Protein AF-0000000074209045 (afdb_homodimer)

Organism: NCBI:txid88382

pLDDT: mean 80.98, std 14.99, range [33.75, 97.94]

InterPro domains:
  IPR000515 ABC transporter type 1, transmembrane domain MetI-like [PF00528] (103-303)
  IPR000515 ABC transporter type 1, transmembrane domain MetI-like [PS50928] (88-305)
  IPR000515 ABC transporter type 1, transmembrane domain MetI-like [cd06261] (106-299)
  IPR035906 MetI-like superfamily [G3DSA:1.10.3720.10] (67-313)
  IPR035906 MetI-like superfamily [SSF161098] (22-311)
  IPR050809 Bacterial G3P & Sugar ABC Transporter Permeases [PTHR43227] (20-313)

Foldseek 3Di:
DPPPPPPPPDPDPPPPPPPPPPPCVVVVVVVVVVVCCCCVVVVVLVVLVQLLQWQFFVVVVVPDDTDGNGCVLVVVLVPCCLANVLQAVLLQVLLVVLLVVLLVLLLVLLVVLVPDDDVVVVVSLVLLVVLQPDDLLNLLVVLLQLQAQADHVVQVVCCVVVVDRSHRPRLQADQVSVSVSLSCSSSSNRSSVNNVLLNVQQVPDDPVVVVVCVVVVQDPVRCVVPPSCVSCVVVSLLSSLVSSLVSSLDDSNQPVSVVSPHDCSSHRHLNVSLCCCPVVVGRPNSSSSSVVVVVVVNCVSCVVVVVVVVCVVVD/DPPPPPPPPDPDPPPPPPPPPPPCVVVVVVVVVVVCCCCVVVVVLVVLVQLLQWQFFVVVVVPDDTDGNGCVLVVVLVPPCLANVLQAVLLQVLLVVLLVVLLVLLLVLLVVLVPDDDVVVVVSLVLLVVLQPDDLLNLLVVLLQLQAQADHVVQVVCCVVVVDRSHRPRLQADQVSVSVSVSCSSSSNRSSVNNVLLNVQQVPDDPVVVVVCVVVVQDPVRCVVPPSCVSCVVVSLLSSLVSSLVSSLDDSNQPVSVVSPHDCSSHRHLNVSLCCCPVVRGRSNSSSSSVVVVVVVNCVSCVVVVVVVVCVVVD

Structure (mmCIF, N/CA/C/O backbone):
data_AF-0000000074209045-model_v1
#
loop_
_entity.id
_entity.type
_entity.pdbx_description
1 polymer "N,N'-diacetylchitobiose transport system permease protein"
#
loop_
_atom_site.group_PDB
_atom_site.id
_atom_site.type_symbol
_atom_site.label_atom_id
_atom_site.label_alt_id
_atom_site.label_comp_id
_atom_site.label_asym_id
_atom_site.label_entity_id
_atom_site.label_seq_id
_atom_site.pdbx_PDB_ins_code
_atom_site.Cartn_x
_atom_site.Cartn_y
_atom_site.Cartn_z
_atom_site.occupancy
_atom_site.B_iso_or_equiv
_atom_site.auth_seq_id
_atom_site.auth_comp_id
_atom_site.auth_asym_id
_atom_site.auth_atom_id
_atom_site.pdbx_PDB_model_num
ATOM 1 N N . MET A 1 1 ? 66.062 53.031 39.406 1 34.38 1 MET A N 1
ATOM 2 C CA . MET A 1 1 ? 65.938 52.719 37.969 1 34.38 1 MET A CA 1
ATOM 3 C C . MET A 1 1 ? 65.312 51.312 37.781 1 34.38 1 MET A C 1
ATOM 5 O O . MET A 1 1 ? 66 50.312 37.719 1 34.38 1 MET A O 1
ATOM 9 N N . SER A 1 2 ? 64.188 51 38.5 1 42.81 2 SER A N 1
ATOM 10 C CA . SER A 1 2 ? 63.406 49.781 38.531 1 42.81 2 SER A CA 1
ATOM 11 C C . SER A 1 2 ? 62.844 49.438 37.156 1 42.81 2 SER A C 1
ATOM 13 O O . SER A 1 2 ? 62.062 50.219 36.594 1 42.81 2 SER A O 1
ATOM 15 N N . SER A 1 3 ? 63.688 48.75 36.281 1 42.28 3 SER A N 1
ATOM 16 C CA . SER A 1 3 ? 63.312 48.219 34.969 1 42.28 3 SER A CA 1
ATOM 17 C C . SER A 1 3 ? 62.062 47.344 35.094 1 42.28 3 SER A C 1
ATOM 19 O O . SER A 1 3 ? 62.031 46.406 35.875 1 42.28 3 SER A O 1
ATOM 21 N N . THR A 1 4 ? 60.969 47.938 34.938 1 43.88 4 THR A N 1
ATOM 22 C CA . THR A 1 4 ? 59.688 47.281 34.75 1 43.88 4 THR A CA 1
ATOM 23 C C . THR A 1 4 ? 59.781 46.219 33.656 1 43.88 4 THR A C 1
ATOM 25 O O . THR A 1 4 ? 60.094 46.5 32.5 1 43.88 4 THR A O 1
ATOM 28 N N . LEU A 1 5 ? 60.312 45.031 34 1 43.03 5 LEU A N 1
ATOM 29 C CA . LEU A 1 5 ? 60.312 43.875 33.094 1 43.03 5 LEU A CA 1
ATOM 30 C C . LEU A 1 5 ? 58.938 43.75 32.406 1 43.03 5 LEU A C 1
ATOM 32 O O . LEU A 1 5 ? 57.906 43.656 33.094 1 43.03 5 LEU A O 1
ATOM 36 N N . LEU A 1 6 ? 58.75 44.469 31.297 1 43.41 6 LEU A N 1
ATOM 37 C CA . LEU A 1 6 ? 57.625 44.312 30.375 1 43.41 6 LEU A CA 1
ATOM 38 C C . LEU A 1 6 ? 57.406 42.812 30.094 1 43.41 6 LEU A C 1
ATOM 40 O O . LEU A 1 6 ? 58.312 42.094 29.688 1 43.41 6 LEU A O 1
ATOM 44 N N . ASP A 1 7 ? 56.594 42.094 30.922 1 45.34 7 ASP A N 1
ATOM 45 C CA . ASP A 1 7 ? 56.156 40.719 30.641 1 45.34 7 ASP A CA 1
ATOM 46 C C . ASP A 1 7 ? 55.812 40.562 29.156 1 45.34 7 ASP A C 1
ATOM 48 O O . ASP A 1 7 ? 55.156 41.375 28.562 1 45.34 7 ASP A O 1
ATOM 52 N N . ALA A 1 8 ? 56.656 39.875 28.422 1 54.19 8 ALA A N 1
ATOM 53 C CA . ALA A 1 8 ? 56.469 39.5 27.016 1 54.19 8 ALA A CA 1
ATOM 54 C C . ALA A 1 8 ? 55.062 38.969 26.781 1 54.19 8 ALA A C 1
ATOM 56 O O . ALA A 1 8 ? 54.531 38.25 27.609 1 54.19 8 ALA A O 1
ATOM 57 N N . PRO A 1 9 ? 54.344 39.688 25.797 1 50.5 9 PRO A N 1
ATOM 58 C CA . PRO A 1 9 ? 53 39.188 25.516 1 50.5 9 PRO A CA 1
ATOM 59 C C . PRO A 1 9 ? 52.969 37.688 25.25 1 50.5 9 PRO A C 1
ATOM 61 O O . PRO A 1 9 ? 53.969 37.094 24.766 1 50.5 9 PRO A O 1
ATOM 64 N N . ALA A 1 10 ? 52.219 36.906 26.047 1 55.94 10 ALA A N 1
ATOM 65 C CA . ALA A 1 10 ? 51.969 35.469 25.891 1 55.94 10 ALA A CA 1
ATOM 66 C C . ALA A 1 10 ? 51.812 35.094 24.406 1 55.94 10 ALA A C 1
ATOM 68 O O . ALA A 1 10 ? 51.312 35.906 23.609 1 55.94 10 ALA A O 1
ATOM 69 N N . PRO A 1 11 ? 52.719 34.156 23.844 1 53.44 11 PRO A N 1
ATOM 70 C CA . PRO A 1 11 ? 52.562 33.781 22.453 1 53.44 11 PRO A CA 1
ATOM 71 C C . PRO A 1 11 ? 51.125 33.5 22.047 1 53.44 11 PRO A C 1
ATOM 73 O O . PRO A 1 11 ? 50.312 33.125 22.906 1 53.44 11 PRO A O 1
ATOM 76 N N . PRO A 1 12 ? 50.656 34.156 20.969 1 48.97 12 PRO A N 1
ATOM 77 C CA . PRO A 1 12 ? 49.281 33.938 20.547 1 48.97 12 PRO A CA 1
ATOM 78 C C . PRO A 1 12 ? 48.875 32.469 20.562 1 48.97 12 PRO A C 1
ATOM 80 O O . PRO A 1 12 ? 49.719 31.594 20.359 1 48.97 12 PRO A O 1
ATOM 83 N N . ARG A 1 13 ? 48.031 32 21.469 1 46.47 13 ARG A N 1
ATOM 84 C CA . ARG A 1 13 ? 47.469 30.656 21.469 1 46.47 13 ARG A CA 1
ATOM 85 C C . ARG A 1 13 ? 47.281 30.156 20.047 1 46.47 13 ARG A C 1
ATOM 87 O O . ARG A 1 13 ? 46.625 30.812 19.219 1 46.47 13 ARG A O 1
ATOM 94 N N . GLN A 1 14 ? 48.25 29.438 19.531 1 46.56 14 GLN A N 1
ATOM 95 C CA . GLN A 1 14 ? 48.094 28.75 18.266 1 46.56 14 GLN A CA 1
ATOM 96 C C . GLN A 1 14 ? 46.656 28.219 18.109 1 46.56 14 GLN A C 1
ATOM 98 O O . GLN A 1 14 ? 46.219 27.422 18.938 1 46.56 14 GLN A O 1
ATOM 103 N N . GLU A 1 15 ? 45.781 29 17.703 1 42.78 15 GLU A N 1
ATOM 104 C CA . GLU A 1 15 ? 44.469 28.484 17.328 1 42.78 15 GLU A CA 1
ATOM 105 C C . GLU A 1 15 ? 44.594 27.109 16.656 1 42.78 15 GLU A C 1
ATOM 107 O O . GLU A 1 15 ? 45.188 26.984 15.586 1 42.78 15 GLU A O 1
ATOM 112 N N . ILE A 1 16 ? 45.031 26.109 17.406 1 44.34 16 ILE A N 1
ATOM 113 C CA . ILE A 1 16 ? 44.906 24.781 16.812 1 44.34 16 ILE A CA 1
ATOM 114 C C . ILE A 1 16 ? 43.719 24.766 15.859 1 44.34 16 ILE A C 1
ATOM 116 O O . ILE A 1 16 ? 42.562 24.875 16.297 1 44.34 16 ILE A O 1
ATOM 120 N N . ARG A 1 17 ? 44.031 25.266 14.719 1 43.06 17 ARG A N 1
ATOM 121 C CA . ARG A 1 17 ? 43.062 25.109 13.641 1 43.06 17 ARG A CA 1
ATOM 122 C C . ARG A 1 17 ? 42.469 23.688 13.633 1 43.06 17 ARG A C 1
ATOM 124 O O . ARG A 1 17 ? 43.156 22.734 13.289 1 43.06 17 ARG A O 1
ATOM 131 N N . ARG A 1 18 ? 41.75 23.328 14.625 1 44.84 18 ARG A N 1
ATOM 132 C CA . ARG A 1 18 ? 41 22.078 14.484 1 44.84 18 ARG A CA 1
ATOM 133 C C . ARG A 1 18 ? 40.719 21.766 13.016 1 44.84 18 ARG A C 1
ATOM 135 O O . ARG A 1 18 ? 40.156 22.578 12.305 1 44.84 18 ARG A O 1
ATOM 142 N N . LYS A 1 19 ? 41.625 21.047 12.422 1 42.56 19 LYS A N 1
ATOM 143 C CA . LYS A 1 19 ? 41.438 20.469 11.094 1 42.56 19 LYS A CA 1
ATOM 144 C C . LYS A 1 19 ? 40 20.141 10.805 1 42.56 19 LYS A C 1
ATOM 146 O O . LYS A 1 19 ? 39.406 19.281 11.477 1 42.56 19 LYS A O 1
ATOM 151 N N . ARG A 1 20 ? 39.188 21.016 10.344 1 45.38 20 ARG A N 1
ATOM 152 C CA . ARG A 1 20 ? 37.844 20.812 9.82 1 45.38 20 ARG A CA 1
ATOM 153 C C . ARG A 1 20 ? 37.75 19.5 9.055 1 45.38 20 ARG A C 1
ATOM 155 O O . ARG A 1 20 ? 38.469 19.281 8.094 1 45.38 20 ARG A O 1
ATOM 162 N N . ARG A 1 21 ? 37.875 18.391 9.664 1 46.75 21 ARG A N 1
ATOM 163 C CA . ARG A 1 21 ? 37.5 17.188 8.914 1 46.75 21 ARG A CA 1
ATOM 164 C C . ARG A 1 21 ? 36.719 17.547 7.664 1 46.75 21 ARG A C 1
ATOM 166 O O . ARG A 1 21 ? 35.75 18.312 7.727 1 46.75 21 ARG A O 1
ATOM 173 N N . PRO A 1 22 ? 37.281 17.234 6.516 1 50.03 22 PRO A N 1
ATOM 174 C CA . PRO A 1 22 ? 36.719 17.703 5.25 1 50.03 22 PRO A CA 1
ATOM 175 C C . PRO A 1 22 ? 35.219 17.391 5.121 1 50.03 22 PRO A C 1
ATOM 177 O O . PRO A 1 22 ? 34.75 16.359 5.598 1 50.03 22 PRO A O 1
ATOM 180 N N . PRO A 1 23 ? 34.312 18.359 4.965 1 55.41 23 PRO A N 1
ATOM 181 C CA . PRO A 1 23 ? 32.844 18.453 4.738 1 55.41 23 PRO A CA 1
ATOM 182 C C . PRO A 1 23 ? 32.344 17.391 3.766 1 55.41 23 PRO A C 1
ATOM 184 O O . PRO A 1 23 ? 31.156 17.344 3.455 1 55.41 23 PRO A O 1
ATOM 187 N N . TYR A 1 24 ? 33.312 16.547 3.285 1 57.31 24 TYR A N 1
ATOM 188 C CA . TYR A 1 24 ? 32.844 15.727 2.17 1 57.31 24 TYR A CA 1
ATOM 189 C C . TYR A 1 24 ? 32.188 14.453 2.672 1 57.31 24 TYR A C 1
ATOM 191 O O . TYR A 1 24 ? 31.438 13.805 1.938 1 57.31 24 TYR A O 1
ATOM 199 N N . LEU A 1 25 ? 32.5 14.078 3.873 1 56.06 25 LEU A N 1
ATOM 200 C CA . LEU A 1 25 ? 32.031 12.773 4.328 1 56.06 25 LEU A CA 1
ATOM 201 C C . LEU A 1 25 ? 30.5 12.703 4.273 1 56.06 25 LEU A C 1
ATOM 203 O O . LEU A 1 25 ? 29.938 11.719 3.793 1 56.06 25 LEU A O 1
ATOM 207 N N . PRO A 1 26 ? 29.953 13.664 4.953 1 57.25 26 PRO A N 1
ATOM 208 C CA . PRO A 1 26 ? 28.5 13.578 4.801 1 57.25 26 PRO A CA 1
ATOM 209 C C . PRO A 1 26 ? 28.062 13.539 3.34 1 57.25 26 PRO A C 1
ATOM 211 O O . PRO A 1 26 ? 27.125 12.82 2.992 1 57.25 26 PRO A O 1
ATOM 214 N N . TRP A 1 27 ? 28.859 14.234 2.549 1 58.56 27 TRP A N 1
ATOM 215 C CA . TRP A 1 27 ? 28.531 14.211 1.126 1 58.56 27 TRP A CA 1
ATOM 216 C C . TRP A 1 27 ? 28.844 12.844 0.523 1 58.56 27 TRP A C 1
ATOM 218 O O . TRP A 1 27 ? 28.109 12.367 -0.356 1 58.56 27 TRP A O 1
ATOM 228 N N . LEU A 1 28 ? 29.875 12.25 1.026 1 59.41 28 LEU A N 1
ATOM 229 C CA . LEU A 1 28 ? 30.203 10.922 0.533 1 59.41 28 LEU A CA 1
ATOM 230 C C . LEU A 1 28 ? 29.141 9.906 0.942 1 59.41 28 LEU A C 1
ATOM 232 O O . LEU A 1 28 ? 28.75 9.055 0.141 1 59.41 28 LEU A O 1
ATOM 236 N N . LEU A 1 29 ? 28.797 10.023 2.166 1 58.81 29 LEU A N 1
ATOM 237 C CA . LEU A 1 29 ? 27.781 9.086 2.625 1 58.81 29 LEU A CA 1
ATOM 238 C C . LEU A 1 29 ? 26.469 9.32 1.904 1 58.81 29 LEU A C 1
ATOM 240 O O . LEU A 1 29 ? 25.781 8.375 1.531 1 58.81 29 LEU A O 1
ATOM 244 N N . LEU A 1 30 ? 26.281 10.539 1.786 1 61.09 30 LEU A N 1
ATOM 245 C CA . LEU A 1 30 ? 25.047 10.875 1.071 1 61.09 30 LEU A CA 1
ATOM 246 C C . LEU A 1 30 ? 25.141 10.445 -0.39 1 61.09 30 LEU A C 1
ATOM 248 O O . LEU A 1 30 ? 24.172 9.945 -0.955 1 61.09 30 LEU A O 1
ATOM 252 N N . SER A 1 31 ? 26.344 10.617 -0.947 1 62.69 31 SER A N 1
ATOM 253 C CA . SER A 1 31 ? 26.516 10.203 -2.334 1 62.69 31 SER A CA 1
ATOM 254 C C . SER A 1 31 ? 26.406 8.688 -2.473 1 62.69 31 SER A C 1
ATOM 256 O O . SER A 1 31 ? 25.844 8.188 -3.451 1 62.69 31 SER A O 1
ATOM 258 N N . ALA A 1 32 ? 26.953 8.008 -1.567 1 59.66 32 ALA A N 1
ATOM 259 C CA . ALA A 1 32 ? 26.859 6.551 -1.615 1 59.66 32 ALA A CA 1
ATOM 260 C C . ALA A 1 32 ? 25.406 6.086 -1.57 1 59.66 32 ALA A C 1
ATOM 262 O O . ALA A 1 32 ? 25.016 5.184 -2.316 1 59.66 32 ALA A O 1
ATOM 263 N N . ALA A 1 33 ? 24.797 6.719 -0.737 1 59.97 33 ALA A N 1
ATOM 264 C CA . ALA A 1 33 ? 23.391 6.371 -0.627 1 59.97 33 ALA A CA 1
ATOM 265 C C . ALA A 1 33 ? 22.641 6.672 -1.927 1 59.97 33 ALA A C 1
ATOM 267 O O . ALA A 1 33 ? 21.797 5.887 -2.361 1 59.97 33 ALA A O 1
ATOM 268 N N . MET A 1 34 ? 23.109 7.66 -2.539 1 60.19 34 MET A N 1
ATOM 269 C CA . MET A 1 34 ? 22.469 8.055 -3.797 1 60.19 34 MET A CA 1
ATOM 270 C C . MET A 1 34 ? 22.812 7.07 -4.91 1 60.19 34 MET A C 1
ATOM 272 O O . MET A 1 34 ? 21.953 6.75 -5.738 1 60.19 34 MET A O 1
ATOM 276 N N . VAL A 1 35 ? 24.047 6.766 -4.926 1 62.09 35 VAL A N 1
ATOM 277 C CA . VAL A 1 35 ? 24.469 5.805 -5.941 1 62.09 35 VAL A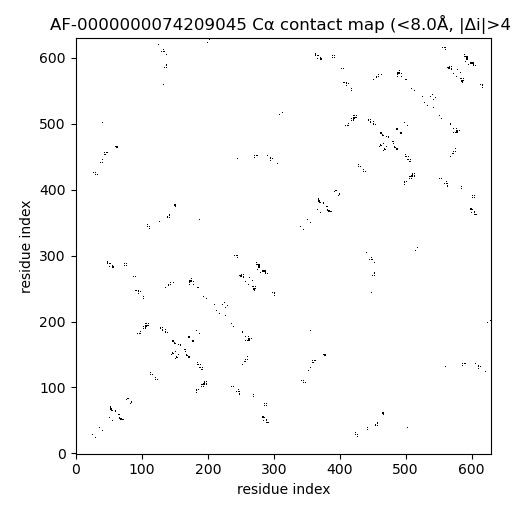 CA 1
ATOM 278 C C . VAL A 1 35 ? 23.734 4.484 -5.742 1 62.09 35 VAL A C 1
ATOM 280 O O . VAL A 1 35 ? 23.25 3.883 -6.703 1 62.09 35 VAL A O 1
ATOM 283 N N . LEU A 1 36 ? 23.656 4.164 -4.535 1 59.53 36 LEU A N 1
ATOM 284 C CA . LEU A 1 36 ? 22.969 2.908 -4.238 1 59.53 36 LEU A CA 1
ATOM 285 C C . LEU A 1 36 ? 21.5 2.986 -4.625 1 59.53 36 LEU A C 1
ATOM 287 O O . LEU A 1 36 ? 20.953 2.061 -5.234 1 59.53 36 LEU A O 1
ATOM 291 N N . LEU A 1 37 ? 21.016 4.086 -4.266 1 59.41 37 LEU A N 1
ATOM 292 C CA . LEU A 1 37 ? 19.625 4.281 -4.633 1 59.41 37 LEU A CA 1
ATOM 293 C C . LEU A 1 37 ? 19.469 4.352 -6.148 1 59.41 37 LEU A C 1
ATOM 295 O O . LEU A 1 37 ? 18.516 3.797 -6.699 1 59.41 37 LEU A O 1
ATOM 299 N N . GLY A 1 38 ? 20.438 5.117 -6.746 1 61.75 38 GLY A N 1
ATOM 300 C CA . GLY A 1 38 ? 20.406 5.25 -8.195 1 61.75 38 GLY A CA 1
ATOM 301 C C . GLY A 1 38 ? 20.547 3.926 -8.914 1 61.75 38 GLY A C 1
ATOM 302 O O . GLY A 1 38 ? 19.781 3.629 -9.836 1 61.75 38 GLY A O 1
ATOM 303 N N . VAL A 1 39 ? 21.469 3.205 -8.43 1 61.03 39 VAL A N 1
ATOM 304 C CA . VAL A 1 39 ? 21.75 1.93 -9.086 1 61.03 39 VAL A CA 1
ATOM 305 C C . VAL A 1 39 ? 20.594 0.966 -8.844 1 61.03 39 VAL A C 1
ATOM 307 O O . VAL A 1 39 ? 20.109 0.31 -9.766 1 61.03 39 VAL A O 1
ATOM 310 N N . LEU A 1 40 ? 20.219 1.043 -7.648 1 57.75 40 LEU A N 1
ATOM 311 C CA . LEU A 1 40 ? 19.172 0.096 -7.277 1 57.75 40 LEU A CA 1
ATOM 312 C C . LEU A 1 40 ? 17.828 0.508 -7.879 1 57.75 40 LEU A C 1
ATOM 314 O O . LEU A 1 40 ? 17 -0.346 -8.211 1 57.75 40 LEU A O 1
ATOM 318 N N . THR A 1 41 ? 17.703 1.754 -7.965 1 59.75 41 THR A N 1
ATOM 319 C CA . THR A 1 41 ? 16.469 2.26 -8.547 1 59.75 41 THR A CA 1
ATOM 320 C C . THR A 1 41 ? 16.562 2.314 -10.07 1 59.75 41 THR A C 1
ATOM 322 O O . THR A 1 41 ? 15.617 1.958 -10.766 1 59.75 41 THR A O 1
ATOM 325 N N . GLY A 1 42 ? 17.672 2.744 -10.586 1 68.19 42 GLY A N 1
ATOM 326 C CA . GLY A 1 42 ? 17.859 3.008 -12 1 68.19 42 GLY A CA 1
ATOM 327 C C . GLY A 1 42 ? 17.984 1.744 -12.836 1 68.19 42 GLY A C 1
ATOM 328 O O . GLY A 1 42 ? 17.422 1.66 -13.93 1 68.19 42 GLY A O 1
ATOM 329 N N . PHE A 1 43 ? 18.484 0.831 -12.234 1 71.75 43 PHE A N 1
ATOM 330 C CA . PHE A 1 43 ? 18.812 -0.353 -13.023 1 71.75 43 PHE A CA 1
ATOM 331 C C . PHE A 1 43 ? 17.547 -1.095 -13.43 1 71.75 43 PHE A C 1
ATOM 333 O O . PHE A 1 43 ? 17.344 -1.396 -14.609 1 71.75 43 PHE A O 1
ATOM 340 N N . PRO A 1 44 ? 16.656 -1.396 -12.5 1 72.5 44 PRO A N 1
ATOM 341 C CA . PRO A 1 44 ? 15.438 -2.09 -12.914 1 72.5 44 PRO A CA 1
ATOM 342 C C . PRO A 1 44 ? 14.625 -1.292 -13.938 1 72.5 44 PRO A C 1
ATOM 344 O O . PRO A 1 44 ? 14 -1.874 -14.828 1 72.5 44 PRO A O 1
ATOM 347 N N . LEU A 1 45 ? 14.68 -0.087 -13.766 1 78.19 45 LEU A N 1
ATOM 348 C CA . LEU A 1 45 ? 13.938 0.755 -14.695 1 78.19 45 LEU A CA 1
ATOM 349 C C . LEU A 1 45 ? 14.57 0.713 -16.094 1 78.19 45 LEU A C 1
ATOM 351 O O . LEU A 1 45 ? 13.859 0.647 -17.094 1 78.19 45 LEU A O 1
ATOM 355 N N . VAL A 1 46 ? 15.875 0.816 -16.094 1 80.62 46 VAL A N 1
ATOM 356 C CA . VAL A 1 46 ? 16.578 0.761 -17.375 1 80.62 46 VAL A CA 1
ATOM 357 C C . VAL A 1 46 ? 16.312 -0.585 -18.047 1 80.62 46 VAL A C 1
ATOM 359 O O . VAL A 1 46 ? 16.094 -0.648 -19.25 1 80.62 46 VAL A O 1
ATOM 362 N N . ARG A 1 47 ? 16.359 -1.591 -17.25 1 80.81 47 ARG A N 1
ATOM 363 C CA . ARG A 1 47 ? 16.109 -2.922 -17.797 1 80.81 47 ARG A CA 1
ATOM 364 C C . ARG A 1 47 ? 14.68 -3.031 -18.328 1 80.81 47 ARG A C 1
ATOM 366 O O . ARG A 1 47 ? 14.445 -3.67 -19.359 1 80.81 47 ARG A O 1
ATOM 373 N N . LEU A 1 48 ? 13.773 -2.512 -17.562 1 84.38 48 LEU A N 1
ATOM 374 C CA . LEU A 1 48 ? 12.383 -2.492 -18.016 1 84.38 48 LEU A CA 1
ATOM 375 C C . LEU A 1 48 ? 12.258 -1.803 -19.359 1 84.38 48 LEU A C 1
ATOM 377 O O . LEU A 1 48 ? 11.578 -2.305 -20.266 1 84.38 48 LEU A O 1
ATOM 381 N N . VAL A 1 49 ? 12.953 -0.731 -19.531 1 88.5 49 VAL A N 1
ATOM 382 C CA . VAL A 1 49 ? 12.898 0.039 -20.781 1 88.5 49 VAL A CA 1
ATOM 383 C C . VAL A 1 49 ? 13.57 -0.743 -21.906 1 88.5 49 VAL A C 1
ATOM 385 O O . VAL A 1 49 ? 13.039 -0.831 -23.016 1 88.5 49 VAL A O 1
ATOM 388 N N . VAL A 1 50 ? 14.656 -1.317 -21.641 1 88.38 50 VAL A N 1
ATOM 389 C CA . VAL A 1 50 ? 15.391 -2.068 -22.656 1 88.38 50 VAL A CA 1
ATOM 390 C C . VAL A 1 50 ? 14.578 -3.275 -23.094 1 88.38 50 VAL A C 1
ATOM 392 O O . VAL A 1 50 ? 14.453 -3.541 -24.297 1 88.38 50 VAL A O 1
ATOM 395 N N . MET A 1 51 ? 13.992 -3.973 -22.156 1 88.06 51 MET A N 1
ATOM 396 C CA . MET A 1 51 ? 13.203 -5.16 -22.469 1 88.06 51 MET A CA 1
ATOM 397 C C . MET A 1 51 ? 11.961 -4.793 -23.281 1 88.06 51 MET A C 1
ATOM 399 O O . MET A 1 51 ? 11.477 -5.59 -24.078 1 88.06 51 MET A O 1
ATOM 403 N N . SER A 1 52 ? 11.5 -3.602 -23.047 1 92.94 52 SER A N 1
ATOM 404 C CA . SER A 1 52 ? 10.312 -3.16 -23.766 1 92.94 52 SER A CA 1
ATOM 405 C C . SER A 1 52 ? 10.586 -3.02 -25.266 1 92.94 52 SER A C 1
ATOM 407 O O . SER A 1 52 ? 9.656 -2.996 -26.078 1 92.94 52 SER A O 1
ATOM 409 N N . PHE A 1 53 ? 11.859 -2.996 -25.641 1 95.44 53 PHE A N 1
ATOM 410 C CA . PHE A 1 53 ? 12.242 -2.865 -27.031 1 95.44 53 PHE A CA 1
ATOM 411 C C . PHE A 1 53 ? 12.766 -4.188 -27.578 1 95.44 53 PHE A C 1
ATOM 413 O O . PHE A 1 53 ? 13.312 -4.234 -28.688 1 95.44 53 PHE A O 1
ATOM 420 N N . GLN A 1 54 ? 12.594 -5.223 -26.828 1 93.06 54 GLN A N 1
ATOM 421 C CA . GLN A 1 54 ? 13.133 -6.523 -27.203 1 93.06 54 GLN A CA 1
ATOM 422 C C . GLN A 1 54 ? 12.023 -7.57 -27.297 1 93.06 54 GLN A C 1
ATOM 424 O O . GLN A 1 54 ? 10.945 -7.391 -26.734 1 93.06 54 GLN A O 1
ATOM 429 N N . GLU A 1 55 ? 12.305 -8.539 -28.188 1 91.56 55 GLU A N 1
ATOM 430 C CA . GLU A 1 55 ? 11.523 -9.773 -28.125 1 91.56 55 GLU A CA 1
ATOM 431 C C . GLU A 1 55 ? 11.992 -10.656 -26.969 1 91.56 55 GLU A C 1
ATOM 433 O O . GLU A 1 55 ? 12.914 -11.461 -27.141 1 91.56 55 GLU A O 1
ATOM 438 N N . TYR A 1 56 ? 11.367 -10.492 -25.891 1 85.19 56 TYR A N 1
ATOM 439 C CA . TYR A 1 56 ? 11.773 -11.188 -24.672 1 85.19 56 TYR A CA 1
ATOM 440 C C . TYR A 1 56 ? 10.688 -12.148 -24.203 1 85.19 56 TYR A C 1
ATOM 442 O O . TYR A 1 56 ? 9.727 -11.734 -23.547 1 85.19 56 TYR A O 1
ATOM 450 N N . GLU A 1 57 ? 10.859 -13.336 -24.547 1 85.5 57 GLU A N 1
ATOM 451 C CA . GLU A 1 57 ? 9.93 -14.398 -24.188 1 85.5 57 GLU A CA 1
ATOM 452 C C . GLU A 1 57 ? 10.57 -15.391 -23.219 1 85.5 57 GLU A C 1
ATOM 454 O O . GLU A 1 57 ? 11.594 -15.078 -22.594 1 85.5 57 GLU A O 1
ATOM 459 N N . ARG A 1 58 ? 9.93 -16.469 -23.047 1 76.75 58 ARG A N 1
ATOM 460 C CA . ARG A 1 58 ? 10.422 -17.469 -22.109 1 76.75 58 ARG A CA 1
ATOM 461 C C . ARG A 1 58 ? 11.789 -17.984 -22.531 1 76.75 58 ARG A C 1
ATOM 463 O O . ARG A 1 58 ? 12.641 -18.266 -21.672 1 76.75 58 ARG A O 1
ATOM 470 N N . ALA A 1 59 ? 11.992 -18.016 -23.812 1 72.06 59 ALA A N 1
ATOM 471 C CA . ALA A 1 59 ? 13.266 -18.516 -24.328 1 72.06 59 ALA A CA 1
ATOM 472 C C . ALA A 1 59 ? 14.422 -17.609 -23.891 1 72.06 59 ALA A C 1
ATOM 474 O O . ALA A 1 59 ? 15.508 -18.094 -23.578 1 72.06 59 ALA A O 1
ATOM 475 N N . GLN A 1 60 ? 14.141 -16.359 -23.953 1 72.38 60 GLN A N 1
ATOM 476 C CA . GLN A 1 60 ? 15.18 -15.414 -23.562 1 72.38 60 GLN A CA 1
ATOM 477 C C . GLN A 1 60 ? 15.461 -15.484 -22.062 1 72.38 60 GLN A C 1
ATOM 479 O O . GLN A 1 60 ? 16.578 -15.234 -21.625 1 72.38 60 GLN A O 1
ATOM 484 N N . LEU A 1 61 ? 14.414 -15.812 -21.406 1 65.31 61 LEU A N 1
ATOM 485 C CA . LEU A 1 61 ? 14.609 -16.031 -19.984 1 65.31 61 LEU A CA 1
ATOM 486 C C . LEU A 1 61 ? 15.531 -17.219 -19.734 1 65.31 61 LEU A C 1
ATOM 488 O O . LEU A 1 61 ? 16.234 -17.266 -18.734 1 65.31 61 LEU A O 1
ATOM 492 N N . MET A 1 62 ? 15.555 -18.078 -20.781 1 63.38 62 MET A N 1
ATOM 493 C CA . MET A 1 62 ? 16.375 -19.281 -20.672 1 63.38 62 MET A CA 1
ATOM 494 C C . MET A 1 62 ? 17.75 -19.062 -21.266 1 63.38 62 MET A C 1
ATOM 496 O O . MET A 1 62 ? 18.531 -20 -21.422 1 63.38 62 MET A O 1
ATOM 500 N N . GLY A 1 63 ? 17.984 -17.828 -21.609 1 65.44 63 GLY A N 1
ATOM 501 C CA . GLY A 1 63 ? 19.359 -17.531 -21.984 1 65.44 63 GLY A CA 1
ATOM 502 C C . GLY A 1 63 ? 19.516 -17.125 -23.438 1 65.44 63 GLY A C 1
ATOM 503 O O . GLY A 1 63 ? 20.609 -16.75 -23.859 1 65.44 63 GLY A O 1
ATOM 504 N N . GLN A 1 64 ? 18.5 -17.281 -24.141 1 74.31 64 GLN A N 1
ATOM 505 C CA . GLN A 1 64 ? 18.609 -16.875 -25.547 1 74.31 64 GLN A CA 1
ATOM 506 C C . GLN A 1 64 ? 18.688 -15.359 -25.672 1 74.31 64 GLN A C 1
ATOM 508 O O . GLN A 1 64 ? 18.078 -14.633 -24.891 1 74.31 64 GLN A O 1
ATOM 513 N N . PRO A 1 65 ? 19.516 -14.992 -26.547 1 80 65 PRO A N 1
ATOM 514 C CA . PRO A 1 65 ? 19.625 -13.539 -26.734 1 80 65 PRO A CA 1
ATOM 515 C C . PRO A 1 65 ? 18.312 -12.906 -27.172 1 80 65 PRO A C 1
ATOM 517 O O . PRO A 1 65 ? 17.547 -13.516 -27.922 1 80 65 PRO A O 1
ATOM 520 N N . ALA A 1 66 ? 18.078 -11.805 -26.656 1 85.44 66 ALA A N 1
ATOM 521 C CA . ALA A 1 66 ? 16.875 -11.062 -26.969 1 85.44 66 ALA A CA 1
ATOM 522 C C . ALA A 1 66 ? 17.078 -10.172 -28.188 1 85.44 66 ALA A C 1
ATOM 524 O O . ALA A 1 66 ? 18.016 -9.375 -28.234 1 85.44 66 ALA A O 1
ATOM 525 N N . GLU A 1 67 ? 16.297 -10.328 -29.188 1 90.81 67 GLU A N 1
ATOM 526 C CA . GLU A 1 67 ? 16.375 -9.516 -30.391 1 90.81 67 GLU A CA 1
ATOM 527 C C . GLU A 1 67 ? 15.742 -8.148 -30.172 1 90.81 67 GLU A C 1
ATOM 529 O O . GLU A 1 67 ? 14.711 -8.039 -29.5 1 90.81 67 GLU A O 1
ATOM 534 N N . TRP A 1 68 ? 16.453 -7.203 -30.719 1 94.31 68 TRP A N 1
ATOM 535 C CA . TRP A 1 68 ? 15.891 -5.859 -30.688 1 94.31 68 TRP A CA 1
ATOM 536 C C . TRP A 1 68 ? 14.758 -5.734 -31.703 1 94.31 68 TRP A C 1
ATOM 538 O O . TRP A 1 68 ? 14.953 -6 -32.906 1 94.31 68 TRP A O 1
ATOM 548 N N . VAL A 1 69 ? 13.578 -5.387 -31.266 1 94.88 69 VAL A N 1
ATOM 549 C CA . VAL A 1 69 ? 12.422 -5.324 -32.156 1 94.88 69 VAL A CA 1
ATOM 550 C C . VAL A 1 69 ? 11.906 -3.887 -32.219 1 94.88 69 VAL A C 1
ATOM 552 O O . VAL A 1 69 ? 10.812 -3.641 -32.75 1 94.88 69 VAL A O 1
ATOM 555 N N . GLY A 1 70 ? 12.695 -2.986 -31.656 1 94.88 70 GLY A N 1
ATOM 556 C CA . GLY A 1 70 ? 12.281 -1.592 -31.703 1 94.88 70 GLY A CA 1
ATOM 557 C C . GLY A 1 70 ? 10.953 -1.342 -31.016 1 94.88 70 GLY A C 1
ATOM 558 O O . GLY A 1 70 ? 10.758 -1.739 -29.859 1 94.88 70 GLY A O 1
ATOM 559 N N . PHE A 1 71 ? 9.984 -0.816 -31.891 1 96 71 PHE A N 1
ATOM 560 C CA . PHE A 1 71 ? 8.719 -0.388 -31.297 1 96 71 PHE A CA 1
ATOM 561 C C . PHE A 1 71 ? 7.625 -1.419 -31.547 1 96 71 PHE A C 1
ATOM 563 O O . PHE A 1 71 ? 6.441 -1.124 -31.391 1 96 71 PHE A O 1
ATOM 570 N N . ASP A 1 72 ? 7.977 -2.635 -31.844 1 95.75 72 ASP A N 1
ATOM 571 C CA . ASP A 1 72 ? 7.004 -3.67 -32.188 1 95.75 72 ASP A CA 1
ATOM 572 C C . ASP A 1 72 ? 6.109 -3.986 -30.984 1 95.75 72 ASP A C 1
ATOM 574 O O . ASP A 1 72 ? 4.895 -4.145 -31.141 1 95.75 72 ASP A O 1
ATOM 578 N N . ASN A 1 73 ? 6.742 -4.074 -29.812 1 95.75 73 ASN A N 1
ATOM 579 C CA . ASN A 1 73 ? 5.949 -4.32 -28.609 1 95.75 73 ASN A CA 1
ATOM 580 C C . ASN A 1 73 ? 4.926 -3.211 -28.375 1 95.75 73 ASN A C 1
ATOM 582 O O . ASN A 1 73 ? 3.781 -3.484 -28.016 1 95.75 73 ASN A O 1
ATOM 586 N N . TYR A 1 74 ? 5.348 -2.008 -28.641 1 96.12 74 TYR A N 1
ATOM 587 C CA . TYR A 1 74 ? 4.465 -0.861 -28.453 1 96.12 74 TYR A CA 1
ATOM 588 C C . TYR A 1 74 ? 3.354 -0.846 -29.484 1 96.12 74 TYR A C 1
ATOM 590 O O . TYR A 1 74 ? 2.195 -0.567 -29.172 1 96.12 74 TYR A O 1
ATOM 598 N N . ALA A 1 75 ? 3.699 -1.176 -30.688 1 95.94 75 ALA A N 1
ATOM 599 C CA . ALA A 1 75 ? 2.697 -1.238 -31.734 1 95.94 75 ALA A CA 1
ATOM 600 C C . ALA A 1 75 ? 1.643 -2.299 -31.438 1 95.94 75 ALA A C 1
ATOM 602 O O . ALA A 1 75 ? 0.446 -2.064 -31.625 1 95.94 75 ALA A O 1
ATOM 603 N N . THR A 1 76 ? 2.09 -3.363 -30.969 1 94.62 76 THR A N 1
ATOM 604 C CA . THR A 1 76 ? 1.19 -4.465 -30.641 1 94.62 76 THR A CA 1
ATOM 605 C C . THR A 1 76 ? 0.227 -4.062 -29.531 1 94.62 76 THR A C 1
ATOM 607 O O . THR A 1 76 ? -0.979 -4.297 -29.641 1 94.62 76 THR A O 1
ATOM 610 N N . ILE A 1 77 ? 0.729 -3.459 -28.516 1 94.12 77 ILE A N 1
ATOM 611 C CA . ILE A 1 77 ? -0.058 -3.086 -27.344 1 94.12 77 ILE A CA 1
ATOM 612 C C . ILE A 1 77 ? -1.028 -1.965 -27.719 1 94.12 77 ILE A C 1
ATOM 614 O O . ILE A 1 77 ? -2.205 -2.01 -27.344 1 94.12 77 ILE A O 1
ATOM 618 N N . LEU A 1 78 ? -0.563 -0.949 -28.516 1 94.5 78 LEU A N 1
ATOM 619 C CA . LEU A 1 78 ? -1.348 0.252 -28.781 1 94.5 78 LEU A CA 1
ATOM 620 C C . LEU A 1 78 ? -2.42 -0.021 -29.828 1 94.5 78 LEU A C 1
ATOM 622 O O . LEU A 1 78 ? -3.389 0.732 -29.938 1 94.5 78 LEU A O 1
ATOM 626 N N . THR A 1 79 ? -2.246 -1.133 -30.531 1 93.19 79 THR A N 1
ATOM 627 C CA . THR A 1 79 ? -3.246 -1.469 -31.531 1 93.19 79 THR A CA 1
ATOM 628 C C . THR A 1 79 ? -4.238 -2.492 -31 1 93.19 79 THR A C 1
ATOM 630 O O . THR A 1 79 ? -5.23 -2.812 -31.656 1 93.19 79 THR A O 1
ATOM 633 N N . ASP A 1 80 ? -3.934 -2.979 -29.859 1 89.56 80 ASP A N 1
ATOM 634 C CA . ASP A 1 80 ? -4.832 -3.93 -29.203 1 89.56 80 ASP A CA 1
ATOM 635 C C . ASP A 1 80 ? -5.941 -3.207 -28.453 1 89.56 80 ASP A C 1
ATOM 637 O O . ASP A 1 80 ? -5.871 -3.059 -27.219 1 89.56 80 ASP A O 1
ATOM 641 N N . VAL A 1 81 ? -7.035 -2.973 -29.125 1 84.31 81 VAL A N 1
ATOM 642 C CA . VAL A 1 81 ? -8.109 -2.16 -28.562 1 84.31 81 VAL A CA 1
ATOM 643 C C . VAL A 1 81 ? -8.852 -2.953 -27.5 1 84.31 81 VAL A C 1
ATOM 645 O O . VAL A 1 81 ? -9.148 -2.426 -26.422 1 84.31 81 VAL A O 1
ATOM 648 N N . ASP A 1 82 ? -8.969 -4.203 -27.688 1 87.06 82 ASP A N 1
ATOM 649 C CA . ASP A 1 82 ? -9.797 -5 -26.797 1 87.06 82 ASP A CA 1
ATOM 650 C C . ASP A 1 82 ? -8.992 -5.488 -25.594 1 87.06 82 ASP A C 1
ATOM 652 O O . ASP A 1 82 ? -9.562 -5.961 -24.609 1 87.06 82 ASP A O 1
ATOM 656 N N . GLY A 1 83 ? -7.73 -5.293 -25.703 1 92.06 83 GLY A N 1
ATOM 657 C CA . GLY A 1 83 ? -6.883 -5.762 -24.625 1 92.06 83 GLY A CA 1
ATOM 658 C C . GLY A 1 83 ? -6.352 -4.637 -23.75 1 92.06 83 GLY A C 1
ATOM 659 O O . GLY A 1 83 ? -7.004 -4.227 -22.797 1 92.06 83 GLY A O 1
ATOM 660 N N . PHE A 1 84 ? -5.402 -3.971 -24.297 1 94 84 PHE A N 1
ATOM 661 C CA . PHE A 1 84 ? -4.656 -2.994 -23.516 1 94 84 PHE A CA 1
ATOM 662 C C . PHE A 1 84 ? -5.531 -1.797 -23.156 1 94 84 PHE A C 1
ATOM 664 O O . PHE A 1 84 ? -5.629 -1.417 -22 1 94 84 PHE A O 1
ATOM 671 N N . TRP A 1 85 ? -6.164 -1.23 -24.141 1 94.88 85 TRP A N 1
ATOM 672 C CA . TRP A 1 85 ? -6.918 -0.002 -23.906 1 94.88 85 TRP A CA 1
ATOM 673 C C . TRP A 1 85 ? -8.117 -0.26 -23 1 94.88 85 TRP A C 1
ATOM 675 O O . TRP A 1 85 ? -8.469 0.579 -22.172 1 94.88 85 TRP A O 1
ATOM 685 N N . THR A 1 86 ? -8.727 -1.375 -23.156 1 95.81 86 THR A N 1
ATOM 686 C CA . THR A 1 86 ? -9.867 -1.734 -22.312 1 95.81 86 THR A CA 1
ATOM 687 C C . THR A 1 86 ? -9.43 -1.915 -20.859 1 95.81 86 THR A C 1
ATOM 689 O O . THR A 1 86 ? -10.086 -1.426 -19.938 1 95.81 86 THR A O 1
ATOM 692 N N . VAL A 1 87 ? -8.328 -2.582 -20.672 1 95.75 87 VAL A N 1
ATOM 693 C CA . VAL A 1 87 ? -7.812 -2.826 -19.328 1 95.75 87 VAL A CA 1
ATOM 694 C C . VAL A 1 87 ? -7.383 -1.507 -18.688 1 95.75 87 VAL A C 1
ATOM 696 O O . VAL A 1 87 ? -7.629 -1.271 -17.5 1 95.75 87 VAL A O 1
ATOM 699 N N . LEU A 1 88 ? -6.766 -0.636 -19.516 1 95.06 88 LEU A N 1
ATOM 700 C CA . LEU A 1 88 ? -6.34 0.665 -19.016 1 95.06 88 LEU A CA 1
ATOM 701 C C . LEU A 1 88 ? -7.539 1.51 -18.609 1 95.06 88 LEU A C 1
ATOM 703 O O . LEU A 1 88 ? -7.539 2.115 -17.531 1 95.06 88 LEU A O 1
ATOM 707 N N . ALA A 1 89 ? -8.516 1.541 -19.453 1 96 89 ALA A N 1
ATOM 708 C CA . ALA A 1 89 ? -9.727 2.299 -19.141 1 96 89 ALA A CA 1
ATOM 709 C C . ALA A 1 89 ? -10.406 1.767 -17.891 1 96 89 ALA A C 1
ATOM 711 O O . ALA A 1 89 ? -10.859 2.543 -17.047 1 96 89 ALA A O 1
ATOM 712 N N . ARG A 1 90 ? -10.484 0.495 -17.812 1 96.69 90 ARG A N 1
ATOM 713 C CA . ARG A 1 90 ? -11.07 -0.14 -16.625 1 96.69 90 ARG A CA 1
ATOM 714 C C . ARG A 1 90 ? -10.297 0.235 -15.367 1 96.69 90 ARG A C 1
ATOM 716 O O . ARG A 1 90 ? -10.898 0.503 -14.328 1 96.69 90 ARG A O 1
ATOM 723 N N . SER A 1 91 ? -9.023 0.217 -15.477 1 96.62 91 SER A N 1
ATOM 724 C CA . SER A 1 91 ? -8.172 0.578 -14.352 1 96.62 91 SER A CA 1
ATOM 725 C C . SER A 1 91 ? -8.406 2.021 -13.922 1 96.62 91 SER A C 1
ATOM 727 O O . SER A 1 91 ? -8.484 2.311 -12.719 1 96.62 91 SER A O 1
ATOM 729 N N . PHE A 1 92 ? -8.562 2.945 -14.906 1 97.19 92 PHE A N 1
ATOM 730 C CA . PHE A 1 92 ? -8.781 4.352 -14.594 1 97.19 92 PHE A CA 1
ATOM 731 C C . PHE A 1 92 ? -10.164 4.562 -13.984 1 97.19 92 PHE A C 1
ATOM 733 O O . PHE A 1 92 ? -10.32 5.34 -13.039 1 97.19 92 PHE A O 1
ATOM 740 N N . VAL A 1 93 ? -11.109 3.902 -14.531 1 97.81 93 VAL A N 1
ATOM 741 C CA . VAL A 1 93 ? -12.469 4.027 -14 1 97.81 93 VAL A CA 1
ATOM 742 C C . VAL A 1 93 ? -12.5 3.531 -12.555 1 97.81 93 VAL A C 1
ATOM 744 O O . VAL A 1 93 ? -13.07 4.188 -11.688 1 97.81 93 VAL A O 1
ATOM 747 N N . LEU A 1 94 ? -11.93 2.396 -12.344 1 97.81 94 LEU A N 1
ATOM 748 C CA . LEU A 1 94 ? -11.875 1.858 -10.992 1 97.81 94 LEU A CA 1
ATOM 749 C C . LEU A 1 94 ? -11.156 2.82 -10.055 1 97.81 94 LEU A C 1
ATOM 751 O O . LEU A 1 94 ? -11.609 3.059 -8.93 1 97.81 94 LEU A O 1
ATOM 755 N N . MET A 1 95 ? -10.039 3.35 -10.539 1 97.56 95 MET A N 1
ATOM 756 C CA . MET A 1 95 ? -9.281 4.305 -9.742 1 97.56 95 MET A CA 1
ATOM 757 C C . MET A 1 95 ? -10.148 5.5 -9.359 1 97.56 95 MET A C 1
ATOM 759 O O . MET A 1 95 ? -10.156 5.918 -8.195 1 97.56 95 MET A O 1
ATOM 763 N N . VAL A 1 96 ? -10.844 6.078 -10.297 1 97.88 96 VAL A N 1
ATOM 764 C CA . VAL A 1 96 ? -11.672 7.246 -10.039 1 97.88 96 VAL A CA 1
ATOM 765 C C . VAL A 1 96 ? -12.75 6.898 -9.008 1 97.88 96 VAL A C 1
ATOM 767 O O . VAL A 1 96 ? -12.977 7.652 -8.062 1 97.88 96 VAL A O 1
ATOM 770 N N . VAL A 1 97 ? -13.383 5.758 -9.203 1 97.94 97 VAL A N 1
ATOM 771 C CA . VAL A 1 97 ? -14.438 5.332 -8.281 1 97.94 97 VAL A CA 1
ATOM 772 C C . VAL A 1 97 ? -13.852 5.152 -6.883 1 97.94 97 VAL A C 1
ATOM 774 O O . VAL A 1 97 ? -14.414 5.641 -5.902 1 97.94 97 VAL A O 1
ATOM 777 N N . LEU A 1 98 ? -12.734 4.453 -6.805 1 97.94 98 LEU A N 1
ATOM 778 C CA . LEU A 1 98 ? -12.109 4.191 -5.516 1 97.94 98 LEU A CA 1
ATOM 779 C C . LEU A 1 98 ? -11.719 5.492 -4.824 1 97.94 98 LEU A C 1
ATOM 781 O O . LEU A 1 98 ? -11.977 5.672 -3.633 1 97.94 98 LEU A O 1
ATOM 785 N N . VAL A 1 99 ? -11.086 6.387 -5.59 1 97.75 99 VAL A N 1
ATOM 786 C CA . VAL A 1 99 ? -10.625 7.648 -5.023 1 97.75 99 VAL A CA 1
ATOM 787 C C . VAL A 1 99 ? -11.82 8.445 -4.504 1 97.75 99 VAL A C 1
ATOM 789 O O . VAL A 1 99 ? -11.812 8.922 -3.363 1 97.75 99 VAL A O 1
ATOM 792 N N . VAL A 1 100 ? -12.844 8.562 -5.289 1 97.56 100 VAL A N 1
ATOM 793 C CA . VAL A 1 100 ? -14.008 9.375 -4.934 1 97.56 100 VAL A CA 1
ATOM 794 C C . VAL A 1 100 ? -14.703 8.781 -3.709 1 97.56 100 VAL A C 1
ATOM 796 O O . VAL A 1 100 ? -14.969 9.492 -2.738 1 97.56 100 VAL A O 1
ATOM 799 N N . VAL A 1 101 ? -14.93 7.527 -3.736 1 94.62 101 VAL A N 1
ATOM 800 C CA . VAL A 1 101 ? -15.648 6.887 -2.641 1 94.62 101 VAL A CA 1
ATOM 801 C C . VAL A 1 101 ? -14.812 6.957 -1.363 1 94.62 101 VAL A C 1
ATOM 803 O O . VAL A 1 101 ? -15.344 7.246 -0.287 1 94.62 101 VAL A O 1
ATOM 806 N N . THR A 1 102 ? -13.523 6.688 -1.454 1 95.19 102 THR A N 1
ATOM 807 C CA . THR A 1 102 ? -12.641 6.703 -0.292 1 95.19 102 THR A CA 1
ATOM 808 C C . THR A 1 102 ? -12.578 8.094 0.322 1 95.19 102 THR A C 1
ATOM 810 O O . THR A 1 102 ? -12.688 8.25 1.54 1 95.19 102 THR A O 1
ATOM 813 N N . ILE A 1 103 ? -12.414 9.117 -0.552 1 96.31 103 ILE A N 1
ATOM 814 C CA . ILE A 1 103 ? -12.273 10.484 -0.062 1 96.31 103 ILE A CA 1
ATOM 815 C C . ILE A 1 103 ? -13.594 10.945 0.554 1 96.31 103 ILE A C 1
ATOM 817 O O . ILE A 1 103 ? -13.602 11.547 1.633 1 96.31 103 ILE A O 1
ATOM 821 N N . VAL A 1 104 ? -14.664 10.656 -0.087 1 93.12 104 VAL A N 1
ATOM 822 C CA . VAL A 1 104 ? -15.969 11.086 0.394 1 93.12 104 VAL A CA 1
ATOM 823 C C . VAL A 1 104 ? -16.281 10.398 1.721 1 93.12 104 VAL A C 1
ATOM 825 O O . VAL A 1 104 ? -16.656 11.062 2.695 1 93.12 104 VAL A O 1
ATOM 828 N N . LEU A 1 105 ? -16.094 9.141 1.78 1 90.25 105 LEU A N 1
ATOM 829 C CA . LEU A 1 105 ? -16.391 8.414 3.01 1 90.25 105 LEU A CA 1
ATOM 830 C C . LEU A 1 105 ? -15.422 8.805 4.121 1 90.25 105 LEU A C 1
ATOM 832 O O . LEU A 1 105 ? -15.82 8.945 5.277 1 90.25 105 LEU A O 1
ATOM 836 N N . GLY A 1 106 ? -14.156 8.906 3.766 1 92.94 106 GLY A N 1
ATOM 837 C CA . GLY A 1 106 ? -13.188 9.367 4.75 1 92.94 106 GLY A CA 1
ATOM 838 C C . GLY A 1 106 ? -13.523 10.727 5.328 1 92.94 106 GLY A C 1
ATOM 839 O O . GLY A 1 106 ? -13.398 10.945 6.531 1 92.94 106 GLY A O 1
ATOM 840 N N . MET A 1 107 ? -13.945 11.625 4.449 1 93 107 MET A N 1
ATOM 841 C CA . MET A 1 107 ? -14.352 12.961 4.879 1 93 107 MET A CA 1
ATOM 842 C C . MET A 1 107 ? -15.578 12.883 5.789 1 93 107 MET A C 1
ATOM 844 O O . MET A 1 107 ? -15.617 13.531 6.836 1 93 107 MET A O 1
ATOM 848 N N . LEU A 1 108 ? -16.516 12.094 5.406 1 89.19 108 LEU A N 1
ATOM 849 C CA . LEU A 1 108 ? -17.719 11.945 6.211 1 89.19 108 LEU A CA 1
ATOM 850 C C . LEU A 1 108 ? -17.391 11.391 7.594 1 89.19 108 LEU A C 1
ATOM 852 O O . LEU A 1 108 ? -17.922 11.852 8.602 1 89.19 108 LEU A O 1
ATOM 856 N N . VAL A 1 109 ? -16.516 10.461 7.645 1 89.44 109 VAL A N 1
ATOM 857 C CA . VAL A 1 109 ? -16.125 9.859 8.922 1 89.44 109 VAL A CA 1
ATOM 858 C C . VAL A 1 109 ? -15.367 10.883 9.758 1 89.44 109 VAL A C 1
ATOM 860 O O . VAL A 1 109 ? -15.578 10.984 10.977 1 89.44 109 VAL A O 1
ATOM 863 N N . ALA A 1 110 ? -14.477 11.617 9.094 1 91.62 110 ALA A N 1
ATOM 864 C CA . ALA A 1 110 ? -13.734 12.656 9.812 1 91.62 110 ALA A CA 1
ATOM 865 C C . ALA A 1 110 ? -14.688 13.688 10.414 1 91.62 110 ALA A C 1
ATOM 867 O O . ALA A 1 110 ? -14.531 14.086 11.57 1 91.62 110 ALA A O 1
ATOM 868 N N . LEU A 1 111 ? -15.648 14.086 9.664 1 89.44 111 LEU A N 1
ATOM 869 C CA . LEU A 1 111 ? -16.625 15.062 10.141 1 89.44 111 LEU A CA 1
ATOM 870 C C . LEU A 1 111 ? -17.453 14.492 11.289 1 89.44 111 LEU A C 1
ATOM 872 O O . LEU A 1 111 ? -17.781 15.203 12.234 1 89.44 111 LEU A O 1
ATOM 876 N N . LEU A 1 112 ? -17.797 13.242 11.141 1 86.69 112 LEU A N 1
ATOM 877 C CA . LEU A 1 112 ? -18.516 12.578 12.2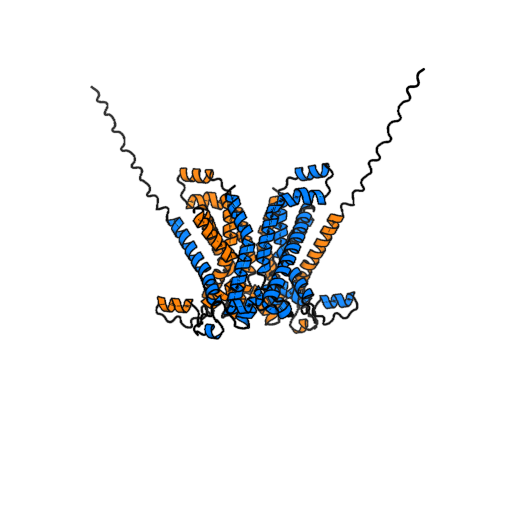19 1 86.69 112 LEU A CA 1
ATOM 878 C C . LEU A 1 112 ? -17.703 12.594 13.508 1 86.69 112 LEU A C 1
ATOM 880 O O . LEU A 1 112 ? -18.234 12.875 14.586 1 86.69 112 LEU A O 1
ATOM 884 N N . MET A 1 113 ? -16.5 12.312 13.383 1 87.56 113 MET A N 1
ATOM 885 C CA . MET A 1 113 ? -15.625 12.273 14.547 1 87.56 113 MET A CA 1
ATOM 886 C C . MET A 1 113 ? -15.516 13.648 15.195 1 87.56 113 MET A C 1
ATOM 888 O O . MET A 1 113 ? -15.336 13.758 16.406 1 87.56 113 MET A O 1
ATOM 892 N N . MET A 1 114 ? -15.695 14.688 14.445 1 86.69 114 MET A N 1
ATOM 893 C CA . MET A 1 114 ? -15.656 16.062 14.961 1 86.69 114 MET A CA 1
ATOM 894 C C . MET A 1 114 ? -16.922 16.359 15.766 1 86.69 114 MET A C 1
ATOM 896 O O . MET A 1 114 ? -16.891 17.203 16.672 1 86.69 114 MET A O 1
ATOM 900 N N . ARG A 1 115 ? -17.922 15.672 15.492 1 84.31 115 ARG A N 1
ATOM 901 C CA . ARG A 1 115 ? -19.234 16.062 16.016 1 84.31 115 ARG A CA 1
ATOM 902 C C . ARG A 1 115 ? -19.641 15.188 17.203 1 84.31 115 ARG A C 1
ATOM 904 O O . ARG A 1 115 ? -20.484 15.57 18.016 1 84.31 115 ARG A O 1
ATOM 911 N N . VAL A 1 116 ? -19.078 14.039 17.234 1 83.94 116 VAL A N 1
ATOM 912 C CA . VAL A 1 116 ? -19.547 13.086 18.234 1 83.94 116 VAL A CA 1
ATOM 913 C C . VAL A 1 116 ? -18.703 13.227 19.5 1 83.94 116 VAL A C 1
ATOM 915 O O . VAL A 1 116 ? -17.641 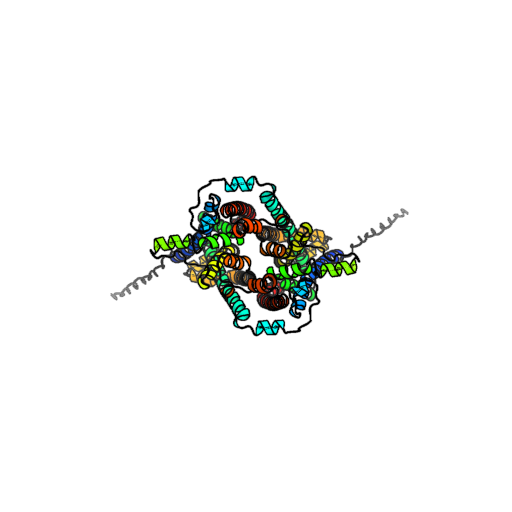13.852 19.5 1 83.94 116 VAL A O 1
ATOM 918 N N . GLY A 1 117 ? -19.281 12.727 20.578 1 84.06 117 GLY A N 1
ATOM 919 C CA . GLY A 1 117 ? -18.578 12.773 21.859 1 84.06 117 GLY A CA 1
ATOM 920 C C . GLY A 1 117 ? -17.406 11.812 21.938 1 84.06 117 GLY A C 1
ATOM 921 O O . GLY A 1 117 ? -17.094 11.125 20.969 1 84.06 117 GLY A O 1
ATOM 922 N N . LYS A 1 118 ? -16.812 11.828 23.062 1 83.88 118 LYS A N 1
ATOM 923 C CA . LYS A 1 118 ? -15.578 11.078 23.266 1 83.88 118 LYS A CA 1
ATOM 924 C C . LYS A 1 118 ? -15.805 9.578 23.109 1 83.88 118 LYS A C 1
ATOM 926 O O . LYS A 1 118 ? -15 8.875 22.5 1 83.88 118 LYS A O 1
ATOM 931 N N . GLY A 1 119 ? -16.859 9.07 23.656 1 82.5 119 GLY A N 1
ATOM 932 C CA . GLY A 1 119 ? -17.141 7.648 23.594 1 82.5 119 GLY A CA 1
ATOM 933 C C . GLY A 1 119 ? -17.359 7.141 22.172 1 82.5 119 GLY A C 1
ATOM 934 O O . GLY A 1 119 ? -16.734 6.164 21.766 1 82.5 119 GLY A O 1
ATOM 935 N N . LEU A 1 120 ? -18.188 7.77 21.438 1 82.06 120 LEU A N 1
ATOM 936 C CA . LEU A 1 120 ? -18.469 7.363 20.062 1 82.06 120 LEU A CA 1
ATOM 937 C C . LEU A 1 120 ? -17.25 7.598 19.172 1 82.06 120 LEU A C 1
ATOM 939 O O . LEU A 1 120 ? -17 6.824 18.25 1 82.06 120 LEU A O 1
ATOM 943 N N . ARG A 1 121 ? -16.531 8.641 19.469 1 85.19 121 ARG A N 1
ATOM 944 C CA . ARG A 1 121 ? -15.297 8.898 18.719 1 85.19 121 ARG A CA 1
ATOM 945 C C . ARG A 1 121 ? -14.297 7.762 18.891 1 85.19 121 ARG A C 1
ATOM 947 O O . ARG A 1 121 ? -13.656 7.336 17.938 1 85.19 121 ARG A O 1
ATOM 954 N N . LEU A 1 122 ? -14.312 7.316 20.109 1 81.25 122 LEU A N 1
ATOM 955 C CA . LEU A 1 122 ? -13.43 6.195 20.391 1 81.25 122 LEU A CA 1
ATOM 956 C C . LEU A 1 122 ? -13.883 4.941 19.656 1 81.25 122 LEU A C 1
ATOM 958 O O . LEU A 1 122 ? -13.055 4.203 19.109 1 81.25 122 LEU A O 1
ATOM 962 N N . LEU A 1 123 ? -15.133 4.723 19.641 1 80.06 123 LEU A N 1
ATOM 963 C CA . LEU A 1 123 ? -15.672 3.553 18.969 1 80.06 123 LEU A CA 1
ATOM 964 C C . LEU A 1 123 ? -15.367 3.605 17.469 1 80.06 123 LEU A C 1
ATOM 966 O O . LEU A 1 123 ? -14.953 2.605 16.875 1 80.06 123 LEU A O 1
ATOM 970 N N . VAL A 1 124 ? -15.578 4.75 16.922 1 82.75 124 VAL A N 1
ATOM 971 C CA . VAL A 1 124 ? -15.312 4.926 15.5 1 82.75 124 VAL A CA 1
ATOM 972 C C . VAL A 1 124 ? -13.82 4.746 15.234 1 82.75 124 VAL A C 1
ATOM 974 O O . VAL A 1 124 ? -13.43 4.074 14.273 1 82.75 124 VAL A O 1
ATOM 977 N N . SER A 1 125 ? -13 5.262 16.078 1 83.44 125 SER A N 1
ATOM 978 C CA . SER A 1 125 ? -11.555 5.176 15.914 1 83.44 125 SER A CA 1
ATOM 979 C C . SER A 1 125 ? -11.07 3.732 16 1 83.44 125 SER A C 1
ATOM 981 O O . SER A 1 125 ? -10.227 3.307 15.211 1 83.44 125 SER A O 1
ATOM 983 N N . VAL A 1 126 ? -11.648 3.055 16.875 1 77.75 126 VAL A N 1
ATOM 984 C CA . VAL A 1 126 ? -11.273 1.656 17.047 1 77.75 126 VAL A CA 1
ATOM 985 C C . VAL A 1 126 ? -11.703 0.854 15.82 1 77.75 126 VAL A C 1
ATOM 987 O O . VAL A 1 126 ? -10.953 0.001 15.336 1 77.75 126 VAL A O 1
ATOM 990 N N . GLY A 1 127 ? -12.906 1.066 15.375 1 79.81 127 GLY A N 1
ATOM 991 C CA . GLY A 1 127 ? -13.367 0.416 14.164 1 79.81 127 GLY A CA 1
ATOM 992 C C . GLY A 1 127 ? -12.484 0.697 12.961 1 79.81 127 GLY A C 1
ATOM 993 O O . GLY A 1 127 ? -12.164 -0.211 12.188 1 79.81 127 GLY A O 1
ATOM 994 N N . LEU A 1 128 ? -12.094 1.928 12.844 1 83.75 128 LEU A N 1
ATOM 995 C CA . LEU A 1 128 ? -11.219 2.32 11.75 1 83.75 128 LEU A CA 1
ATOM 996 C C . LEU A 1 128 ? -9.852 1.652 11.875 1 83.75 128 LEU A C 1
ATOM 998 O O . LEU A 1 128 ? -9.289 1.187 10.883 1 83.75 128 LEU A O 1
ATOM 1002 N N . LEU A 1 129 ? -9.453 1.569 13.039 1 80 129 LEU A N 1
ATOM 1003 C CA . LEU A 1 129 ? -8.156 0.955 13.281 1 80 129 LEU A CA 1
ATOM 1004 C C . LEU A 1 129 ? -8.18 -0.53 12.945 1 80 129 LEU A C 1
ATOM 1006 O O . LEU A 1 129 ? -7.211 -1.065 12.406 1 80 129 LEU A O 1
ATOM 1010 N N . LEU A 1 130 ? -9.234 -1.142 13.258 1 78.19 130 LEU A N 1
ATOM 1011 C CA . LEU A 1 130 ? -9.391 -2.559 12.945 1 78.19 130 LEU A CA 1
ATOM 1012 C C . LEU A 1 130 ? -9.398 -2.787 11.438 1 78.19 130 LEU A C 1
ATOM 1014 O O . LEU A 1 130 ? -8.781 -3.738 10.945 1 78.19 130 LEU A O 1
ATOM 1018 N N . ALA A 1 131 ? -10.039 -1.957 10.758 1 79.12 131 ALA A N 1
ATOM 1019 C CA . ALA A 1 131 ? -10.07 -2.053 9.305 1 79.12 131 ALA A CA 1
ATOM 1020 C C . ALA A 1 131 ? -8.688 -1.852 8.703 1 79.12 131 ALA A C 1
ATOM 1022 O O . ALA A 1 131 ? -8.289 -2.561 7.773 1 79.12 131 ALA A O 1
ATOM 1023 N N . TRP A 1 132 ? -8.031 -0.961 9.25 1 80 132 TRP A N 1
ATOM 1024 C CA . TRP A 1 132 ? -6.703 -0.624 8.75 1 80 132 TRP A CA 1
ATOM 1025 C C . TRP A 1 132 ? -5.711 -1.742 9.039 1 80 132 TRP A C 1
ATOM 1027 O O . TRP A 1 132 ? -4.785 -1.981 8.258 1 80 132 TRP A O 1
ATOM 1037 N N . ALA A 1 133 ? -5.953 -2.398 10.133 1 76.06 133 ALA A N 1
ATOM 1038 C CA . ALA A 1 133 ? -5.031 -3.43 10.602 1 76.06 133 ALA A CA 1
ATOM 1039 C C . ALA A 1 133 ? -5.184 -4.711 9.781 1 76.06 133 ALA A C 1
ATOM 1041 O O . ALA A 1 133 ? -4.258 -5.523 9.711 1 76.06 133 ALA A O 1
ATOM 1042 N N . MET A 1 134 ? -6.246 -4.844 9.195 1 77.19 134 MET A N 1
ATOM 1043 C CA . MET A 1 134 ? -6.512 -6.059 8.43 1 77.19 134 MET A CA 1
ATOM 1044 C C . MET A 1 134 ? -5.684 -6.094 7.152 1 77.19 134 MET A C 1
ATOM 1046 O O . MET A 1 134 ? -5.746 -5.168 6.344 1 77.19 134 MET A O 1
ATOM 1050 N N . PRO A 1 135 ? -4.895 -7.164 7.016 1 76.56 135 PRO A N 1
ATOM 1051 C CA . PRO A 1 135 ? -4.184 -7.301 5.742 1 76.56 135 PRO A CA 1
ATOM 1052 C C . PRO A 1 135 ? -5.125 -7.406 4.547 1 76.56 135 PRO A C 1
ATOM 1054 O O . PRO A 1 135 ? -6.184 -8.031 4.645 1 76.56 135 PRO A O 1
ATOM 1057 N N . SER A 1 136 ? -4.711 -6.781 3.514 1 81.06 136 SER A N 1
ATOM 1058 C CA . SER A 1 136 ? -5.543 -6.758 2.312 1 81.06 136 SER A CA 1
ATOM 1059 C C . SER A 1 136 ? -5.84 -8.172 1.817 1 81.06 136 SER A C 1
ATOM 1061 O O . SER A 1 136 ? -6.941 -8.445 1.341 1 81.06 136 SER A O 1
ATOM 1063 N N . LEU A 1 137 ? -4.844 -8.977 1.934 1 79.31 137 LEU A N 1
ATOM 1064 C CA . LEU A 1 137 ? -5.031 -10.352 1.491 1 79.31 137 LEU A CA 1
ATOM 1065 C C . LEU A 1 137 ? -6.125 -11.039 2.305 1 79.31 137 LEU A C 1
ATOM 1067 O O . LEU A 1 137 ? -6.984 -11.719 1.746 1 79.31 137 LEU A O 1
ATOM 1071 N N . ALA A 1 138 ? -6.012 -10.898 3.625 1 75.44 138 ALA A N 1
ATOM 1072 C CA . ALA A 1 138 ? -7 -11.523 4.508 1 75.44 138 ALA A CA 1
ATOM 1073 C C . ALA A 1 138 ? -8.398 -10.977 4.23 1 75.44 138 ALA A C 1
ATOM 1075 O O . ALA A 1 138 ? -9.359 -11.742 4.148 1 75.44 138 ALA A O 1
ATOM 1076 N N . ALA A 1 139 ? -8.445 -9.703 4.07 1 81.12 139 ALA A N 1
ATOM 1077 C CA . ALA A 1 139 ? -9.734 -9.094 3.766 1 81.12 139 ALA A CA 1
ATOM 1078 C C . ALA A 1 139 ? -10.297 -9.617 2.449 1 81.12 139 ALA A C 1
ATOM 1080 O O . ALA A 1 139 ? -11.477 -9.961 2.363 1 81.12 139 ALA A O 1
ATOM 1081 N N . THR A 1 140 ? -9.461 -9.68 1.479 1 85.25 140 THR A N 1
ATOM 1082 C CA . THR A 1 140 ? -9.883 -10.133 0.158 1 85.25 140 THR A CA 1
ATOM 1083 C C . THR A 1 140 ? -10.367 -11.578 0.208 1 85.25 140 THR A C 1
ATOM 1085 O O . THR A 1 140 ? -11.359 -11.93 -0.424 1 85.25 140 THR A O 1
ATOM 1088 N N . THR A 1 141 ? -9.672 -12.367 0.917 1 78.5 141 THR A N 1
ATOM 1089 C CA . THR A 1 141 ? -10.039 -13.773 1.031 1 78.5 141 THR A CA 1
ATOM 1090 C C . THR A 1 141 ? -11.398 -13.922 1.713 1 78.5 141 THR A C 1
ATOM 1092 O O . THR A 1 141 ? -12.25 -14.68 1.241 1 78.5 141 THR A O 1
ATOM 1095 N N . VAL A 1 142 ? -11.57 -13.18 2.734 1 76.06 142 VAL A N 1
ATOM 1096 C CA . VAL A 1 142 ? -12.82 -13.273 3.484 1 76.06 142 VAL A CA 1
ATOM 1097 C C . VAL A 1 142 ? -13.977 -12.773 2.623 1 76.06 142 VAL A C 1
ATOM 1099 O O . VAL A 1 142 ? -15.023 -13.422 2.547 1 76.06 142 VAL A O 1
ATOM 1102 N N . TRP A 1 143 ? -13.773 -11.664 2.023 1 76.69 143 TRP A N 1
ATOM 1103 C CA . TRP A 1 143 ? -14.797 -11.148 1.127 1 76.69 143 TRP A CA 1
ATOM 1104 C C . TRP A 1 143 ? -15.062 -12.125 -0.015 1 76.69 143 TRP A C 1
ATOM 1106 O O . TRP A 1 143 ? -16.203 -12.32 -0.422 1 76.69 143 TRP A O 1
ATOM 1116 N N . GLY A 1 144 ? -14.023 -12.703 -0.543 1 76.88 144 GLY A N 1
ATOM 1117 C CA . GLY A 1 144 ? -14.164 -13.695 -1.594 1 76.88 144 GLY A CA 1
ATOM 1118 C C . GLY A 1 144 ? -15.023 -14.875 -1.185 1 76.88 144 GLY A C 1
ATOM 1119 O O . GLY A 1 144 ? -15.875 -15.328 -1.953 1 76.88 144 GLY A O 1
ATOM 1120 N N . TRP A 1 145 ? -14.844 -15.203 -0.024 1 71.19 145 TRP A N 1
ATOM 1121 C CA . TRP A 1 145 ? -15.602 -16.344 0.492 1 71.19 145 TRP A CA 1
ATOM 1122 C C . TRP A 1 145 ? -17.047 -15.961 0.765 1 71.19 145 TRP A C 1
ATOM 1124 O O . TRP A 1 145 ? -17.953 -16.766 0.569 1 71.19 145 TRP A O 1
ATOM 1134 N N . LEU A 1 146 ? -17.234 -14.789 1.184 1 72.94 146 LEU A N 1
ATOM 1135 C CA . LEU A 1 146 ? -18.578 -14.305 1.468 1 72.94 146 LEU A CA 1
ATOM 1136 C C . LEU A 1 146 ? -19.438 -14.297 0.203 1 72.94 146 LEU A C 1
ATOM 1138 O O . LEU A 1 146 ? -20.641 -14.578 0.257 1 72.94 146 LEU A O 1
ATOM 1142 N N . PHE A 1 147 ? -18.781 -14.102 -0.836 1 74.25 147 PHE A N 1
ATOM 1143 C CA . PHE A 1 147 ? -19.531 -13.945 -2.078 1 74.25 147 PHE A CA 1
ATOM 1144 C C . PHE A 1 147 ? -19.328 -15.156 -2.986 1 74.25 147 PHE A C 1
ATOM 1146 O O . PHE A 1 147 ? -19.547 -15.07 -4.195 1 74.25 147 PHE A O 1
ATOM 1153 N N . ASP A 1 148 ? -18.828 -16.109 -2.391 1 69.81 148 ASP A N 1
ATOM 1154 C CA . ASP A 1 148 ? -18.656 -17.359 -3.135 1 69.81 148 ASP A CA 1
ATOM 1155 C C . ASP A 1 148 ? -19.969 -17.828 -3.746 1 69.81 148 ASP A C 1
ATOM 1157 O O . ASP A 1 148 ? -21.031 -17.688 -3.137 1 69.81 148 ASP A O 1
ATOM 1161 N N . THR A 1 149 ? -19.922 -18.312 -4.879 1 63.94 149 THR A N 1
ATOM 1162 C CA . THR A 1 149 ? -21.094 -18.719 -5.66 1 63.94 149 THR A CA 1
ATOM 1163 C C . THR A 1 149 ? -21.859 -19.812 -4.949 1 63.94 149 THR A C 1
ATOM 1165 O O . THR A 1 149 ? -23.094 -19.781 -4.895 1 63.94 149 THR A O 1
ATOM 1168 N N . GLN A 1 150 ? -21.188 -20.688 -4.543 1 59.94 150 GLN A N 1
ATOM 1169 C CA . GLN A 1 150 ? -21.875 -21.875 -4.051 1 59.94 150 GLN A CA 1
ATOM 1170 C C . GLN A 1 150 ? -22.203 -21.734 -2.566 1 59.94 150 GLN A C 1
ATOM 1172 O O . GLN A 1 150 ? -23.281 -22.141 -2.131 1 59.94 150 GLN A O 1
ATOM 1177 N N . TYR A 1 151 ? -21.391 -21.031 -1.773 1 57.38 151 TYR A N 1
ATOM 1178 C CA . TYR A 1 151 ? -21.578 -21.125 -0.328 1 57.38 151 TYR A CA 1
ATOM 1179 C C . TYR A 1 151 ? -21.484 -19.734 0.312 1 57.38 151 TYR A C 1
ATOM 1181 O O . TYR A 1 151 ? -21.297 -19.625 1.526 1 57.38 151 TYR A O 1
ATOM 1189 N N . GLY A 1 152 ? -21.609 -18.844 -0.512 1 64 152 GLY A N 1
ATOM 1190 C CA . GLY A 1 152 ? -21.469 -17.516 0.039 1 64 152 GLY A CA 1
ATOM 1191 C C . GLY A 1 152 ? -22.609 -17.109 0.956 1 64 152 GLY A C 1
ATOM 1192 O O . GLY A 1 152 ? -23.766 -17.422 0.682 1 64 152 GLY A O 1
ATOM 1193 N N . VAL A 1 153 ? -22.266 -16.609 2.068 1 65.88 153 VAL A N 1
ATOM 1194 C CA . VAL A 1 153 ? -23.219 -16.172 3.074 1 65.88 153 VAL A CA 1
ATOM 1195 C C . VAL A 1 153 ? -24.188 -15.164 2.457 1 65.88 153 VAL A C 1
ATOM 1197 O O . VAL A 1 153 ? -25.375 -15.156 2.785 1 65.88 153 VAL A O 1
ATOM 1200 N N . VAL A 1 154 ? -23.688 -14.477 1.539 1 69.12 154 VAL A N 1
ATOM 1201 C CA . VAL A 1 154 ? -24.516 -13.438 0.939 1 69.12 154 VAL A CA 1
ATOM 1202 C C . VAL A 1 154 ? -25.641 -14.078 0.121 1 69.12 154 VAL A C 1
ATOM 1204 O O . VAL A 1 154 ? -26.797 -13.664 0.214 1 69.12 154 VAL A O 1
ATOM 1207 N N . ASN A 1 155 ? -25.219 -15.07 -0.627 1 71.25 155 ASN A N 1
ATOM 1208 C CA . ASN A 1 155 ? -26.234 -15.773 -1.397 1 71.25 155 ASN A CA 1
ATOM 1209 C C . ASN A 1 155 ? -27.281 -16.406 -0.489 1 71.25 155 ASN A C 1
ATOM 1211 O O . ASN A 1 155 ? -28.469 -16.375 -0.794 1 71.25 155 ASN A O 1
ATOM 1215 N N . ASN A 1 156 ? -26.844 -16.922 0.609 1 68.44 156 ASN A N 1
ATOM 1216 C CA . ASN A 1 156 ? -27.766 -17.547 1.558 1 68.44 156 ASN A CA 1
ATOM 1217 C C . ASN A 1 156 ? -28.719 -16.531 2.172 1 68.44 156 ASN A C 1
ATOM 1219 O O . ASN A 1 156 ? -29.922 -16.766 2.27 1 68.44 156 ASN A O 1
ATOM 1223 N N . LEU A 1 157 ? -28.125 -15.43 2.551 1 68.81 157 LEU A N 1
ATOM 1224 C CA . LEU A 1 157 ? -28.922 -14.375 3.166 1 68.81 157 LEU A CA 1
ATOM 1225 C C . LEU A 1 157 ? -29.922 -13.805 2.17 1 68.81 157 LEU A C 1
ATOM 1227 O O . LEU A 1 157 ? -31.094 -13.578 2.516 1 68.81 157 LEU A O 1
ATOM 1231 N N . LEU A 1 158 ? -29.453 -13.547 1.034 1 71.88 158 LEU A N 1
ATOM 1232 C CA . LEU A 1 158 ? -30.344 -13 0.014 1 71.88 158 LEU A CA 1
ATOM 1233 C C . LEU A 1 158 ? -31.453 -13.984 -0.334 1 71.88 158 LEU A C 1
ATOM 1235 O O . LEU A 1 158 ? -32.594 -13.586 -0.588 1 71.88 158 LEU A O 1
ATOM 1239 N N . THR A 1 159 ? -31.016 -15.242 -0.402 1 69.88 159 THR A N 1
ATOM 1240 C CA . THR A 1 159 ? -32.031 -16.266 -0.659 1 69.88 159 THR A CA 1
ATOM 1241 C C . THR A 1 159 ? -33.094 -16.266 0.438 1 69.88 159 THR A C 1
ATOM 1243 O O . THR A 1 159 ? -34.281 -16.359 0.153 1 69.88 159 THR A O 1
ATOM 1246 N N . LYS A 1 160 ? -32.688 -16.031 1.574 1 68.75 160 LYS A N 1
ATOM 1247 C CA . LYS A 1 160 ? -33.625 -16.016 2.703 1 68.75 160 LYS A CA 1
ATOM 1248 C C . LYS A 1 160 ? -34.5 -14.781 2.668 1 68.75 160 LYS A C 1
ATOM 1250 O O . LYS A 1 160 ? -35.719 -14.867 2.961 1 68.75 160 LYS A O 1
ATOM 1255 N N . ILE A 1 161 ? -33.938 -13.695 2.285 1 69.56 161 ILE A N 1
ATOM 1256 C CA . ILE A 1 161 ? -34.625 -12.43 2.346 1 69.56 161 ILE A CA 1
ATOM 1257 C C . ILE A 1 161 ? -35.531 -12.289 1.116 1 69.56 161 ILE A C 1
ATOM 1259 O O . ILE A 1 161 ? -36.688 -11.859 1.227 1 69.56 161 ILE A O 1
ATOM 1263 N N . THR A 1 162 ? -34.938 -12.617 0.05 1 73.62 162 THR A N 1
ATOM 1264 C CA . THR A 1 162 ? -35.688 -12.336 -1.171 1 73.62 162 THR A CA 1
ATOM 1265 C C . THR A 1 162 ? -36.562 -13.523 -1.551 1 73.62 162 THR A C 1
ATOM 1267 O O . THR A 1 162 ? -37.531 -13.375 -2.307 1 73.62 162 THR A O 1
ATOM 1270 N N . GLY A 1 163 ? -36.25 -14.664 -1.074 1 71.44 163 GLY A N 1
ATOM 1271 C CA . GLY A 1 163 ? -37 -15.859 -1.447 1 71.44 163 GLY A CA 1
ATOM 1272 C C . GLY A 1 163 ? -36.562 -16.438 -2.775 1 71.44 163 GLY A C 1
ATOM 1273 O O . GLY A 1 163 ? -36.969 -17.531 -3.15 1 71.44 163 GLY A O 1
ATOM 1274 N N . ASP A 1 164 ? -35.75 -15.656 -3.512 1 68.25 164 ASP A N 1
ATOM 1275 C CA . ASP A 1 164 ? -35.25 -16.125 -4.797 1 68.25 164 ASP A CA 1
ATOM 1276 C C . ASP A 1 164 ? -33.969 -16.938 -4.617 1 68.25 164 ASP A C 1
ATOM 1278 O O . ASP A 1 164 ? -33.344 -16.891 -3.559 1 68.25 164 ASP A O 1
ATOM 1282 N N . ARG A 1 165 ? -33.875 -17.828 -5.613 1 65.94 165 ARG A N 1
ATOM 1283 C CA . ARG A 1 165 ? -32.719 -18.719 -5.508 1 65.94 165 ARG A CA 1
ATOM 1284 C C . ARG A 1 165 ? -31.453 -17.984 -5.918 1 65.94 165 ARG A C 1
ATOM 1286 O O . ARG A 1 165 ? -31.188 -17.812 -7.109 1 65.94 165 ARG A O 1
ATOM 1293 N N . TRP A 1 166 ? -30.875 -17.469 -5.055 1 64.44 166 TRP A N 1
ATOM 1294 C CA . TRP A 1 166 ? -29.562 -16.859 -5.293 1 64.44 166 TRP A CA 1
ATOM 1295 C C . TRP A 1 166 ? -28.453 -17.906 -5.176 1 64.44 166 TRP A C 1
ATOM 1297 O O . TRP A 1 166 ? -27.281 -17.594 -5.379 1 64.44 166 TRP A O 1
ATOM 1307 N N . PHE A 1 167 ? -28.984 -19.141 -5.004 1 63.06 167 PHE A N 1
ATOM 1308 C CA . PHE A 1 167 ? -28.016 -20.219 -4.895 1 63.06 167 PHE A CA 1
ATOM 1309 C C . PHE A 1 167 ? -27.328 -20.469 -6.23 1 63.06 167 PHE A C 1
ATOM 1311 O O . PHE A 1 167 ? -27.969 -20.484 -7.277 1 63.06 167 PHE A O 1
ATOM 1318 N N . GLY A 1 168 ? -26.016 -20.328 -6.211 1 66.38 168 GLY A N 1
ATOM 1319 C CA . GLY A 1 168 ? -25.219 -20.562 -7.414 1 66.38 168 GLY A CA 1
ATOM 1320 C C . GLY A 1 168 ? -24.828 -19.281 -8.125 1 66.38 168 GLY A C 1
ATOM 1321 O O . GLY A 1 168 ? -24.078 -19.328 -9.109 1 66.38 168 GLY A O 1
ATOM 1322 N N . TYR A 1 169 ? -25.406 -18.234 -7.668 1 71.38 169 TYR A N 1
ATOM 1323 C CA . TYR A 1 169 ? -25.031 -16.984 -8.305 1 71.38 169 TYR A CA 1
ATOM 1324 C C . TYR A 1 169 ? -23.594 -16.594 -7.98 1 71.38 169 TYR A C 1
ATOM 1326 O O . TYR A 1 169 ? -23.203 -16.562 -6.812 1 71.38 169 TYR A O 1
ATOM 1334 N N . SER A 1 170 ? -22.844 -16.453 -9.062 1 78.44 170 SER A N 1
ATOM 1335 C CA . SER A 1 170 ? -21.453 -16.062 -8.852 1 78.44 170 SER A CA 1
ATOM 1336 C C . SER A 1 170 ? -21.281 -14.555 -8.906 1 78.44 170 SER A C 1
ATOM 1338 O O . SER A 1 170 ? -21.328 -13.961 -9.984 1 78.44 170 SER A O 1
ATOM 1340 N N . TRP A 1 171 ? -21.172 -13.969 -7.754 1 82.94 171 TRP A N 1
ATOM 1341 C CA . TRP A 1 171 ? -20.953 -12.531 -7.656 1 82.94 171 TRP A CA 1
ATOM 1342 C C . TRP A 1 171 ? -19.656 -12.125 -8.336 1 82.94 171 TRP A C 1
ATOM 1344 O O . TRP A 1 171 ? -19.531 -11.008 -8.844 1 82.94 171 TRP A O 1
ATOM 1354 N N . LEU A 1 172 ? -18.766 -13.062 -8.406 1 85.94 172 LEU A N 1
ATOM 1355 C CA . LEU A 1 172 ? -17.438 -12.719 -8.883 1 85.94 172 LEU A CA 1
ATOM 1356 C C . LEU A 1 172 ? -17.328 -12.891 -10.391 1 85.94 172 LEU A C 1
ATOM 1358 O O . LEU A 1 172 ? -16.422 -12.344 -11.023 1 85.94 172 LEU A O 1
ATOM 1362 N N . LEU A 1 173 ? -18.281 -13.609 -10.914 1 86 173 LEU A N 1
ATOM 1363 C CA . LEU A 1 173 ? -18.25 -13.836 -12.359 1 86 173 LEU A CA 1
ATOM 1364 C C . LEU A 1 173 ? -18.719 -12.602 -13.117 1 86 173 LEU A C 1
ATOM 1366 O O . LEU A 1 173 ? -18.219 -12.297 -14.195 1 86 173 LEU A O 1
ATOM 1370 N N . ASP A 1 174 ? -19.656 -11.953 -12.484 1 89.81 174 ASP A N 1
ATOM 1371 C CA . ASP A 1 174 ? -20.141 -10.695 -13.07 1 89.81 174 ASP A CA 1
ATOM 1372 C C . ASP A 1 174 ? -19.156 -9.562 -12.812 1 89.81 174 ASP A C 1
ATOM 1374 O O . ASP A 1 174 ? -18.797 -9.289 -11.664 1 89.81 174 ASP A O 1
ATOM 1378 N N . PRO A 1 175 ? -18.75 -8.898 -13.898 1 93.25 175 PRO A N 1
ATOM 1379 C CA . PRO A 1 175 ? -17.719 -7.871 -13.742 1 93.25 175 PRO A CA 1
ATOM 1380 C C . PRO A 1 175 ? -18.156 -6.727 -12.836 1 93.25 175 PRO A C 1
ATOM 1382 O O . PRO A 1 175 ? -17.359 -6.203 -12.055 1 93.25 175 PRO A O 1
ATOM 1385 N N . LEU A 1 176 ? -19.422 -6.367 -12.969 1 92.94 176 LEU A N 1
ATOM 1386 C CA . LEU A 1 176 ? -19.891 -5.25 -12.156 1 92.94 176 LEU A CA 1
ATOM 1387 C C . LEU A 1 176 ? -19.859 -5.613 -10.672 1 92.94 176 LEU A C 1
ATOM 1389 O O . LEU A 1 176 ? -19.359 -4.84 -9.852 1 92.94 176 LEU A O 1
ATOM 1393 N N . SER A 1 177 ? -20.391 -6.758 -10.352 1 90.12 177 SER A N 1
ATOM 1394 C CA . SER A 1 177 ? -20.375 -7.191 -8.961 1 90.12 177 SER A CA 1
ATOM 1395 C C . SER A 1 177 ? -18.953 -7.43 -8.469 1 90.12 177 SER A C 1
ATOM 1397 O O . SER A 1 177 ? -18.641 -7.176 -7.301 1 90.12 177 SER A O 1
ATOM 1399 N N . PHE A 1 178 ? -18.109 -7.934 -9.352 1 93.31 178 PHE A N 1
ATOM 1400 C CA . PHE A 1 178 ? -16.703 -8.125 -9.031 1 93.31 178 PHE A CA 1
ATOM 1401 C C . PHE A 1 178 ? -16.062 -6.816 -8.562 1 93.31 178 PHE A C 1
ATOM 1403 O O . PHE A 1 178 ? -15.461 -6.762 -7.492 1 93.31 178 PHE A O 1
ATOM 1410 N N . PHE A 1 179 ? -16.328 -5.758 -9.32 1 95.81 179 PHE A N 1
ATOM 1411 C CA . PHE A 1 179 ? -15.672 -4.492 -9.016 1 95.81 179 PHE A CA 1
ATOM 1412 C C . PHE A 1 179 ? -16.328 -3.811 -7.824 1 95.81 179 PHE A C 1
ATOM 1414 O O . PHE A 1 179 ? -15.68 -3.059 -7.094 1 95.81 179 PHE A O 1
ATOM 1421 N N . VAL A 1 180 ? -17.562 -4.102 -7.559 1 91.75 180 VAL A N 1
ATOM 1422 C CA . VAL A 1 180 ? -18.203 -3.59 -6.355 1 91.75 180 VAL A CA 1
ATOM 1423 C C . VAL A 1 180 ? -17.547 -4.203 -5.121 1 91.75 180 VAL A C 1
ATOM 1425 O O . VAL A 1 180 ? -17.281 -3.506 -4.141 1 91.75 180 VAL A O 1
ATOM 1428 N N . ILE A 1 181 ? -17.281 -5.461 -5.23 1 89.06 181 ILE A N 1
ATOM 1429 C CA . ILE A 1 181 ? -16.641 -6.156 -4.117 1 89.06 181 ILE A CA 1
ATOM 1430 C C . ILE A 1 181 ? -15.219 -5.637 -3.93 1 89.06 181 ILE A C 1
ATOM 1432 O O . ILE A 1 181 ? -14.797 -5.359 -2.805 1 89.06 181 ILE A O 1
ATOM 1436 N N . VAL A 1 182 ? -14.477 -5.469 -5.074 1 93.62 182 VAL A N 1
ATOM 1437 C CA . VAL A 1 182 ? -13.141 -4.891 -5.004 1 93.62 182 VAL A CA 1
ATOM 1438 C C . VAL A 1 182 ? -13.203 -3.521 -4.332 1 93.62 182 VAL A C 1
ATOM 1440 O O . VAL A 1 182 ? -12.383 -3.209 -3.465 1 93.62 182 VAL A O 1
ATOM 1443 N N . THR A 1 183 ? -14.188 -2.748 -4.738 1 93.75 183 THR A N 1
ATOM 1444 C CA . THR A 1 183 ? -14.344 -1.403 -4.195 1 93.75 183 THR A CA 1
ATOM 1445 C C . THR A 1 183 ? -14.586 -1.453 -2.691 1 93.75 183 THR A C 1
ATOM 1447 O O . THR A 1 183 ? -13.977 -0.692 -1.935 1 93.75 183 THR A O 1
ATOM 1450 N N . CYS A 1 184 ? -15.359 -2.361 -2.262 1 87.56 184 CYS A N 1
ATOM 1451 C CA . CYS A 1 184 ? -15.648 -2.504 -0.839 1 87.56 184 CYS A CA 1
ATOM 1452 C C . CYS A 1 184 ? -14.391 -2.834 -0.055 1 87.56 184 CYS A C 1
ATOM 1454 O O . CYS A 1 184 ? -14.125 -2.242 0.994 1 87.56 184 CYS A O 1
ATOM 1456 N N . ILE A 1 185 ? -13.609 -3.73 -0.6 1 88.81 185 ILE A N 1
ATOM 1457 C CA . ILE A 1 185 ? -12.406 -4.191 0.08 1 88.81 185 ILE A CA 1
ATOM 1458 C C . ILE A 1 185 ? -11.383 -3.055 0.157 1 88.81 185 ILE A C 1
ATOM 1460 O O . ILE A 1 185 ? -10.836 -2.773 1.226 1 88.81 185 ILE A O 1
ATOM 1464 N N . VAL A 1 186 ? -11.18 -2.383 -0.965 1 92.56 186 VAL A N 1
ATOM 1465 C CA . VAL A 1 186 ? -10.141 -1.366 -1.063 1 92.56 186 VAL A CA 1
ATOM 1466 C C . VAL A 1 186 ? -10.539 -0.139 -0.244 1 92.56 186 VAL A C 1
ATOM 1468 O O . VAL A 1 186 ? -9.727 0.392 0.521 1 92.56 186 VAL A O 1
ATOM 1471 N N . VAL A 1 187 ? -11.75 0.256 -0.368 1 90.88 187 VAL A N 1
ATOM 1472 C CA . VAL A 1 187 ? -12.219 1.438 0.345 1 90.88 187 VAL A CA 1
ATOM 1473 C C . VAL A 1 187 ? -12.195 1.179 1.85 1 90.88 187 VAL A C 1
ATOM 1475 O O . VAL A 1 187 ? -11.789 2.045 2.629 1 90.88 187 VAL A O 1
ATOM 1478 N N . TRP A 1 188 ? -12.594 0.045 2.113 1 82.94 188 TRP A N 1
ATOM 1479 C CA . TRP A 1 188 ? -12.578 -0.373 3.512 1 82.94 188 TRP A CA 1
ATOM 1480 C C . TRP A 1 188 ? -11.188 -0.202 4.109 1 82.94 188 TRP A C 1
ATOM 1482 O O . TRP A 1 188 ? -11.039 0.307 5.227 1 82.94 188 TRP A O 1
ATOM 1492 N N . GLY A 1 189 ? -10.242 -0.583 3.451 1 85.62 189 GLY A N 1
ATOM 1493 C CA . GLY A 1 189 ? -8.867 -0.528 3.938 1 85.62 189 GLY A CA 1
ATOM 1494 C C . GLY A 1 189 ? -8.242 0.847 3.805 1 85.62 189 GLY A C 1
ATOM 1495 O O . GLY A 1 189 ? -7.246 1.148 4.465 1 85.62 189 GLY A O 1
ATOM 1496 N N . ALA A 1 190 ? -8.875 1.705 3.029 1 91.25 190 ALA A N 1
ATOM 1497 C CA . ALA A 1 190 ? -8.258 2.994 2.721 1 91.25 190 ALA A CA 1
ATOM 1498 C C . ALA A 1 190 ? -8.883 4.113 3.551 1 91.25 190 ALA A C 1
ATOM 1500 O O . ALA A 1 190 ? -8.227 5.113 3.846 1 91.25 190 ALA A O 1
ATOM 1501 N N . VAL A 1 191 ? -10.047 3.961 4.012 1 91 191 VAL A N 1
ATOM 1502 C CA . VAL A 1 191 ? -10.82 5.02 4.652 1 91 191 VAL A CA 1
ATOM 1503 C C . VAL A 1 191 ? -10.141 5.438 5.957 1 91 191 VAL A C 1
ATOM 1505 O O . VAL A 1 191 ? -10.07 6.629 6.27 1 91 191 VAL A O 1
ATOM 1508 N N . PRO A 1 192 ? -9.617 4.492 6.73 1 87.19 192 PRO A N 1
ATOM 1509 C CA . PRO A 1 192 ? -9.023 4.91 8 1 87.19 192 PRO A CA 1
ATOM 1510 C C . PRO A 1 192 ? -7.902 5.93 7.828 1 87.19 192 PRO A C 1
ATOM 1512 O O . PRO A 1 192 ? -7.848 6.922 8.555 1 87.19 192 PRO A O 1
ATOM 1515 N N . PHE A 1 193 ? -7.062 5.754 6.852 1 87.25 193 PHE A N 1
ATOM 1516 C CA . PHE A 1 193 ? -5.977 6.695 6.605 1 87.25 193 PHE A CA 1
ATOM 1517 C C . PHE A 1 193 ? -6.527 8.07 6.234 1 87.25 193 PHE A C 1
ATOM 1519 O O . PHE A 1 193 ? -6.062 9.086 6.746 1 87.25 193 PHE A O 1
ATOM 1526 N N . VAL A 1 194 ? -7.453 8.086 5.406 1 93.19 194 VAL A N 1
ATOM 1527 C CA . VAL A 1 194 ? -8.039 9.336 4.934 1 93.19 194 VAL A CA 1
ATOM 1528 C C . VAL A 1 194 ? -8.797 10.016 6.078 1 93.19 194 VAL A C 1
ATOM 1530 O O . VAL A 1 194 ? -8.633 11.219 6.309 1 93.19 194 VAL A O 1
ATOM 1533 N N . ALA A 1 195 ? -9.547 9.273 6.797 1 91.56 195 ALA A N 1
ATOM 1534 C CA . ALA A 1 195 ? -10.359 9.812 7.883 1 91.56 195 ALA A CA 1
ATOM 1535 C C . ALA A 1 195 ? -9.477 10.414 8.977 1 91.56 195 ALA A C 1
ATOM 1537 O O . ALA A 1 195 ? -9.719 11.531 9.43 1 91.56 195 ALA A O 1
ATOM 1538 N N . PHE A 1 196 ? -8.492 9.68 9.344 1 87.62 196 PHE A N 1
ATOM 1539 C CA . PHE A 1 196 ? -7.633 10.164 10.414 1 87.62 196 PHE A CA 1
ATOM 1540 C C . PHE A 1 196 ? -6.84 11.391 9.961 1 87.62 196 PHE A C 1
ATOM 1542 O O . PHE A 1 196 ? -6.648 12.328 10.734 1 87.62 196 PHE A O 1
ATOM 1549 N N . THR A 1 197 ? -6.355 11.367 8.719 1 86.56 197 THR A N 1
ATOM 1550 C CA . THR A 1 197 ? -5.594 12.492 8.195 1 86.56 197 THR A CA 1
ATOM 1551 C C . THR A 1 197 ? -6.473 13.742 8.109 1 86.56 197 THR A C 1
ATOM 1553 O O . THR A 1 197 ? -6.062 14.82 8.539 1 86.56 197 THR A O 1
ATOM 1556 N N . LEU A 1 198 ? -7.648 13.594 7.672 1 93.19 198 LEU A N 1
ATOM 1557 C CA . LEU A 1 198 ? -8.562 14.727 7.547 1 93.19 198 LEU A CA 1
ATOM 1558 C C . LEU A 1 198 ? -9.023 15.203 8.922 1 93.19 198 LEU A C 1
ATOM 1560 O O . LEU A 1 198 ? -9.18 16.406 9.141 1 93.19 198 LEU A O 1
ATOM 1564 N N . TYR A 1 199 ? -9.281 14.258 9.773 1 91.25 199 TYR A N 1
ATOM 1565 C CA . TYR A 1 199 ? -9.656 14.625 11.133 1 91.25 199 TYR A CA 1
ATOM 1566 C C . TYR A 1 199 ? -8.578 15.484 11.781 1 91.25 199 TYR A C 1
ATOM 1568 O O . TYR A 1 199 ? -8.883 16.516 12.383 1 91.25 199 TYR A O 1
ATOM 1576 N N . ALA A 1 200 ? -7.383 15.062 11.617 1 84.38 200 ALA A N 1
ATOM 1577 C CA . ALA A 1 200 ? -6.262 15.812 12.18 1 84.38 200 ALA A CA 1
ATOM 1578 C C . ALA A 1 200 ? -6.203 17.219 11.602 1 84.38 200 ALA A C 1
ATOM 1580 O O . ALA A 1 200 ? -5.895 18.188 12.312 1 84.38 200 ALA A O 1
ATOM 1581 N N . GLY A 1 201 ? -6.457 17.375 10.328 1 88.31 201 GLY A N 1
ATOM 1582 C CA . GLY A 1 201 ? -6.48 18.688 9.695 1 88.31 201 GLY A CA 1
ATOM 1583 C C . GLY A 1 201 ? -7.648 19.547 10.141 1 88.31 201 GLY A C 1
ATOM 1584 O O . GLY A 1 201 ? -7.488 20.734 10.406 1 88.31 201 GLY A O 1
ATOM 1585 N N . LEU A 1 202 ? -8.742 18.969 10.25 1 92.06 202 LEU A N 1
ATOM 1586 C CA . LEU A 1 202 ? -9.969 19.688 10.586 1 92.06 202 LEU A CA 1
ATOM 1587 C C . LEU A 1 202 ? -9.93 20.188 12.023 1 92.06 202 LEU A C 1
ATOM 1589 O O . LEU A 1 202 ? -10.5 21.234 12.336 1 92.06 202 LEU A O 1
ATOM 1593 N N . THR A 1 203 ? -9.32 19.438 12.836 1 89.69 203 THR A N 1
ATOM 1594 C CA . THR A 1 203 ? -9.266 19.797 14.25 1 89.69 203 THR A CA 1
ATOM 1595 C C . THR A 1 203 ? -8.398 21.047 14.453 1 89.69 203 THR A C 1
ATOM 1597 O O . THR A 1 203 ? -8.43 21.656 15.523 1 89.69 203 THR A O 1
ATOM 1600 N N . GLN A 1 204 ? -7.738 21.391 13.414 1 87.38 204 GLN A N 1
ATOM 1601 C CA . GLN A 1 204 ? -6.891 22.578 13.508 1 87.38 204 GLN A CA 1
ATOM 1602 C C . GLN A 1 204 ? -7.695 23.844 13.266 1 87.38 204 GLN A C 1
ATOM 1604 O O . GLN A 1 204 ? -7.203 24.953 13.508 1 87.38 204 GLN A O 1
ATOM 1609 N N . ILE A 1 205 ? -8.875 23.719 12.883 1 90.12 205 ILE A N 1
ATOM 1610 C CA . ILE A 1 205 ? -9.742 24.891 12.695 1 90.12 205 ILE A CA 1
ATOM 1611 C C . ILE A 1 205 ? -10.164 25.438 14.055 1 90.12 205 ILE A C 1
ATOM 1613 O O . ILE A 1 205 ? -10.734 24.719 14.875 1 90.12 205 ILE A O 1
ATOM 1617 N N . PRO A 1 206 ? -9.883 26.688 14.258 1 91.56 206 PRO A N 1
ATOM 1618 C CA . PRO A 1 206 ? -10.312 27.266 15.531 1 91.56 206 PRO A CA 1
ATOM 1619 C C . PRO A 1 206 ? -11.82 27.156 15.75 1 91.56 206 PRO A C 1
ATOM 1621 O O . PRO A 1 206 ? -12.594 27.438 14.828 1 91.56 206 PRO A O 1
ATOM 1624 N N . GLU A 1 207 ? -12.117 26.734 16.906 1 88.31 207 GLU A N 1
ATOM 1625 C CA . GLU A 1 207 ? -13.531 26.562 17.234 1 88.31 207 GLU A CA 1
ATOM 1626 C C . GLU A 1 207 ? -14.289 27.891 17.109 1 88.31 207 GLU A C 1
ATOM 1628 O O . GLU A 1 207 ? -15.477 27.891 16.766 1 88.31 207 GLU A O 1
ATOM 1633 N N . GLU A 1 208 ? -13.602 28.922 17.359 1 92.12 208 GLU A N 1
ATOM 1634 C CA . GLU A 1 208 ? -14.203 30.25 17.297 1 92.12 208 GLU A CA 1
ATOM 1635 C C . GLU A 1 208 ? -14.719 30.562 15.898 1 92.12 208 GLU A C 1
ATOM 1637 O O . GLU A 1 208 ? -15.734 31.234 15.742 1 92.12 208 GLU A O 1
ATOM 1642 N N . VAL A 1 209 ? -14.07 30.062 14.938 1 92.44 209 VAL A N 1
ATOM 1643 C CA . VAL A 1 209 ? -14.445 30.297 13.547 1 92.44 209 VAL A CA 1
ATOM 1644 C C . VAL A 1 209 ? -15.758 29.578 13.242 1 92.44 209 VAL A C 1
ATOM 1646 O O . VAL A 1 209 ? -16.656 30.141 12.609 1 92.44 209 VAL A O 1
ATOM 1649 N N . ILE A 1 210 ? -15.859 28.469 13.75 1 89.69 210 ILE A N 1
ATOM 1650 C CA . ILE A 1 210 ? -17.047 27.672 13.508 1 89.69 210 ILE A CA 1
ATOM 1651 C C . ILE A 1 210 ? -18.234 28.234 14.289 1 89.69 210 ILE A C 1
ATOM 1653 O O . ILE A 1 210 ? -19.344 28.312 13.773 1 89.69 210 ILE A O 1
ATOM 1657 N N . GLU A 1 211 ? -17.984 28.656 15.477 1 90.12 211 GLU A N 1
ATOM 1658 C CA . GLU A 1 211 ? -19.016 29.266 16.312 1 90.12 211 GLU A CA 1
ATOM 1659 C C . GLU A 1 211 ? -19.531 30.562 15.703 1 90.12 211 GLU A C 1
ATOM 1661 O O . GLU A 1 211 ? -20.734 30.828 15.719 1 90.12 211 GLU A O 1
ATOM 1666 N N . ALA A 1 212 ? -18.641 31.328 15.25 1 93.25 212 ALA A N 1
ATOM 1667 C CA . ALA A 1 212 ? -19.016 32.594 14.602 1 93.25 212 ALA A CA 1
ATOM 1668 C C . ALA A 1 212 ? -19.891 32.344 13.391 1 93.25 212 ALA A C 1
ATOM 1670 O O . ALA A 1 212 ? -20.875 33.062 13.164 1 93.25 212 ALA A O 1
ATOM 1671 N N . ALA A 1 213 ? -19.562 31.359 12.648 1 92.19 213 ALA A N 1
ATOM 1672 C CA . ALA A 1 213 ? -20.359 31.016 11.469 1 92.19 213 ALA A CA 1
ATOM 1673 C C . ALA A 1 213 ? -21.75 30.547 11.859 1 92.19 213 ALA A C 1
ATOM 1675 O O . ALA A 1 213 ? -22.734 30.844 11.172 1 92.19 213 ALA A O 1
ATOM 1676 N N . GLN A 1 214 ? -21.797 29.828 12.93 1 88.75 214 GLN A N 1
ATOM 1677 C CA . GLN A 1 214 ? -23.078 29.359 13.43 1 88.75 214 GLN A CA 1
ATOM 1678 C C . GLN A 1 214 ? -23.953 30.531 13.891 1 88.75 214 GLN A C 1
ATOM 1680 O O . GLN A 1 214 ? -25.156 30.547 13.648 1 88.75 214 GLN A O 1
ATOM 1685 N N . LEU A 1 215 ? -23.328 31.453 14.5 1 91.5 215 LEU A N 1
ATOM 1686 C CA . LEU A 1 215 ? -24.031 32.625 14.961 1 91.5 215 LEU A CA 1
ATOM 1687 C C . LEU A 1 215 ? -24.562 33.438 13.781 1 91.5 215 LEU A C 1
ATOM 1689 O O . LEU A 1 215 ? -25.625 34.062 13.883 1 91.5 215 LEU A O 1
ATOM 1693 N N . ASP A 1 216 ? -23.875 33.406 12.672 1 93.56 216 ASP A N 1
ATOM 1694 C CA . ASP A 1 216 ? -24.281 34.094 11.453 1 93.56 216 ASP A CA 1
ATOM 1695 C C . ASP A 1 216 ? -25.391 33.312 10.719 1 93.56 216 ASP A C 1
ATOM 1697 O O . ASP A 1 216 ? -25.891 33.781 9.695 1 93.56 216 ASP A O 1
ATOM 1701 N N . GLY A 1 217 ? -25.719 32.219 11.203 1 91.19 217 GLY A N 1
ATOM 1702 C CA . GLY A 1 217 ? -26.828 31.438 10.648 1 91.19 217 GLY A CA 1
ATOM 1703 C C . GLY A 1 217 ? -26.391 30.469 9.562 1 91.19 217 GLY A C 1
ATOM 1704 O O . GLY A 1 217 ? -27.234 29.953 8.82 1 91.19 217 GLY A O 1
ATOM 1705 N N . ALA A 1 218 ? -25.109 30.297 9.453 1 91.12 218 ALA A N 1
ATOM 1706 C CA . ALA A 1 218 ? -24.625 29.375 8.422 1 91.12 218 ALA A CA 1
ATOM 1707 C C . ALA A 1 218 ? -25.062 27.953 8.703 1 91.12 218 ALA A C 1
ATOM 1709 O O . ALA A 1 218 ? -24.969 27.469 9.836 1 91.12 218 ALA A O 1
ATOM 1710 N N . SER A 1 219 ? -25.594 27.281 7.652 1 90 219 SER A N 1
ATOM 1711 C CA . SER A 1 219 ? -25.984 25.875 7.762 1 90 219 SER A CA 1
ATOM 1712 C C . SER A 1 219 ? -24.766 24.969 7.844 1 90 219 SER A C 1
ATOM 1714 O O . SER A 1 219 ? -23.641 25.422 7.629 1 90 219 SER A O 1
ATOM 1716 N N . ALA A 1 220 ? -25 23.703 8.18 1 85 220 ALA A N 1
ATOM 1717 C CA . ALA A 1 220 ? -23.906 22.734 8.289 1 85 220 ALA A CA 1
ATOM 1718 C C . ALA A 1 220 ? -23.203 22.547 6.945 1 85 220 ALA A C 1
ATOM 1720 O O . ALA A 1 220 ? -21.969 22.438 6.898 1 85 220 ALA A O 1
ATOM 1721 N N . PHE A 1 221 ? -23.984 22.484 5.934 1 88.06 221 PHE A N 1
ATOM 1722 C CA . PHE A 1 221 ? -23.406 22.312 4.609 1 88.06 221 PHE A CA 1
ATOM 1723 C C . PHE A 1 221 ? -22.625 23.562 4.191 1 88.06 221 PHE A C 1
ATOM 1725 O O . PHE A 1 221 ? -21.594 23.453 3.535 1 88.06 221 PHE A O 1
ATOM 1732 N N . GLN A 1 222 ? -23.094 24.734 4.586 1 91.12 222 GLN A N 1
ATOM 1733 C CA . GLN A 1 222 ? -22.375 25.969 4.285 1 91.12 222 GLN A CA 1
ATOM 1734 C C . GLN A 1 222 ? -21.047 26.031 5.031 1 91.12 222 GLN A C 1
ATOM 1736 O O . GLN A 1 222 ? -20.031 26.453 4.465 1 91.12 222 GLN A O 1
ATOM 1741 N N . ARG A 1 223 ? -21.094 25.641 6.293 1 92.44 223 ARG A N 1
ATOM 1742 C CA . ARG A 1 223 ? -19.859 25.625 7.07 1 92.44 223 ARG A CA 1
ATOM 1743 C C . ARG A 1 223 ? -18.859 24.641 6.48 1 92.44 223 ARG A C 1
ATOM 1745 O O . ARG A 1 223 ? -17.656 24.922 6.441 1 92.44 223 ARG A O 1
ATOM 1752 N N . PHE A 1 224 ? -19.438 23.484 6.023 1 92.56 224 PHE A N 1
ATOM 1753 C CA . PHE A 1 224 ? -18.578 22.484 5.387 1 92.56 224 PHE A CA 1
ATOM 1754 C C . PHE A 1 224 ? -17.953 23.047 4.117 1 92.56 224 PHE A C 1
ATOM 1756 O O . PHE A 1 224 ? -16.734 23.016 3.949 1 92.56 224 PHE A O 1
ATOM 1763 N N . ARG A 1 225 ? -18.719 23.531 3.207 1 93.12 225 ARG A N 1
ATOM 1764 C CA . ARG A 1 225 ? -18.281 23.938 1.872 1 93.12 225 ARG A CA 1
ATOM 1765 C C . ARG A 1 225 ? -17.453 25.219 1.927 1 93.12 225 ARG A C 1
ATOM 1767 O O . ARG A 1 225 ? -16.5 25.375 1.163 1 93.12 225 ARG A O 1
ATOM 1774 N N . LEU A 1 226 ? -17.672 26.141 2.916 1 94 226 LEU A N 1
ATOM 1775 C CA . LEU A 1 226 ? -17.078 27.484 2.883 1 94 226 LEU A CA 1
ATOM 1776 C C . LEU A 1 226 ? -15.961 27.594 3.906 1 94 226 LEU A C 1
ATOM 1778 O O . LEU A 1 226 ? -15.117 28.5 3.803 1 94 226 LEU A O 1
ATOM 1782 N N . ILE A 1 227 ? -15.922 26.719 4.883 1 93.94 227 ILE A N 1
ATOM 1783 C CA . ILE A 1 227 ? -14.922 26.859 5.934 1 93.94 227 ILE A CA 1
ATOM 1784 C C . ILE A 1 227 ? -14.086 25.594 6.023 1 93.94 227 ILE A C 1
ATOM 1786 O O . ILE A 1 227 ? -12.891 25.594 5.719 1 93.94 227 ILE A O 1
ATOM 1790 N N . GLN A 1 228 ? -14.711 24.5 6.316 1 93.88 228 GLN A N 1
ATOM 1791 C CA . GLN A 1 228 ? -13.992 23.266 6.625 1 93.88 228 GLN A CA 1
ATOM 1792 C C . GLN A 1 228 ? -13.25 22.75 5.398 1 93.88 228 GLN A C 1
ATOM 1794 O O . GLN A 1 228 ? -12.047 22.469 5.465 1 93.88 228 GLN A O 1
ATOM 1799 N N . LEU A 1 229 ? -13.953 22.594 4.289 1 94.62 229 LEU A N 1
ATOM 1800 C CA . LEU A 1 229 ? -13.344 22.031 3.084 1 94.62 229 LEU A CA 1
ATOM 1801 C C . LEU A 1 229 ? -12.195 22.906 2.594 1 94.62 229 LEU A C 1
ATOM 1803 O O . LEU A 1 229 ? -11.109 22.406 2.305 1 94.62 229 LEU A O 1
ATOM 1807 N N . PRO A 1 230 ? -12.391 24.219 2.529 1 94.12 230 PRO A N 1
ATOM 1808 C CA . PRO A 1 230 ? -11.273 25.078 2.119 1 94.12 230 PRO A CA 1
ATOM 1809 C C . PRO A 1 230 ? -10.086 25 3.078 1 94.12 230 PRO A C 1
ATOM 1811 O O . PRO A 1 230 ? -8.93 25.125 2.652 1 94.12 230 PRO A O 1
ATOM 1814 N N . TYR A 1 231 ? -10.383 24.828 4.336 1 92.56 231 TYR A N 1
ATOM 1815 C CA . TYR A 1 231 ? -9.312 24.766 5.328 1 92.56 231 TYR A CA 1
ATOM 1816 C C . TYR A 1 231 ? -8.438 23.547 5.109 1 92.56 231 TYR A C 1
ATOM 1818 O O . TYR A 1 231 ? -7.223 23.594 5.336 1 92.56 231 TYR A O 1
ATOM 1826 N N . VAL A 1 232 ? -8.992 22.453 4.613 1 93.94 232 VAL A N 1
ATOM 1827 C CA . VAL A 1 232 ? -8.219 21.219 4.453 1 93.94 232 VAL A CA 1
ATOM 1828 C C . VAL A 1 232 ? -8.016 20.938 2.969 1 93.94 232 VAL A C 1
ATOM 1830 O O . VAL A 1 232 ? -7.734 19.797 2.588 1 93.94 232 VAL A O 1
ATOM 1833 N N . ARG A 1 233 ? -8.172 21.859 2.156 1 92.31 233 ARG A N 1
ATOM 1834 C CA . ARG A 1 233 ? -8.094 21.672 0.712 1 92.31 233 ARG A CA 1
ATOM 1835 C C . ARG A 1 233 ? -6.742 21.094 0.31 1 92.31 233 ARG A C 1
ATOM 1837 O O . ARG A 1 233 ? -6.672 20.219 -0.554 1 92.31 233 ARG A O 1
ATOM 1844 N N . SER A 1 234 ? -5.715 21.578 0.85 1 86 234 SER A N 1
ATOM 1845 C CA . SER A 1 234 ? -4.379 21.078 0.528 1 86 234 SER A CA 1
ATOM 1846 C C . SER A 1 234 ? -4.215 19.625 0.947 1 86 234 SER A C 1
ATOM 1848 O O . SER A 1 234 ? -3.59 18.844 0.235 1 86 234 SER A O 1
ATOM 1850 N N . ILE A 1 235 ? -4.781 19.328 2.059 1 88.38 235 ILE A N 1
ATOM 1851 C CA . ILE A 1 235 ? -4.73 17.953 2.555 1 88.38 235 ILE A CA 1
ATOM 1852 C C . ILE A 1 235 ? -5.523 17.047 1.625 1 88.38 235 ILE A C 1
ATOM 1854 O O . ILE A 1 235 ? -5.062 15.953 1.267 1 88.38 235 ILE A O 1
ATOM 1858 N N . VAL A 1 236 ? -6.668 17.5 1.213 1 93.69 236 VAL A N 1
ATOM 1859 C CA . VAL A 1 236 ? -7.523 16.734 0.315 1 93.69 236 VAL A CA 1
ATOM 1860 C C . VAL A 1 236 ? -6.789 16.469 -1.001 1 93.69 236 VAL A C 1
ATOM 1862 O O . VAL A 1 236 ? -6.816 15.359 -1.527 1 93.69 236 VAL A O 1
ATOM 1865 N N . THR A 1 237 ? -6.156 17.469 -1.481 1 88.75 237 THR A N 1
ATOM 1866 C CA . THR A 1 237 ? -5.43 17.344 -2.74 1 88.75 237 THR A CA 1
ATOM 1867 C C . THR A 1 237 ? -4.34 16.281 -2.623 1 88.75 237 THR A C 1
ATOM 1869 O O . THR A 1 237 ? -4.191 15.43 -3.51 1 88.75 237 THR A O 1
ATOM 1872 N N . VAL A 1 238 ? -3.621 16.297 -1.567 1 84.25 238 VAL A N 1
ATOM 1873 C CA . VAL A 1 238 ? -2.559 15.32 -1.327 1 84.25 238 VAL A CA 1
ATOM 1874 C C . VAL A 1 238 ? -3.156 13.922 -1.223 1 84.25 238 VAL A C 1
ATOM 1876 O O . VAL A 1 238 ? -2.635 12.977 -1.812 1 84.25 238 VAL A O 1
ATOM 1879 N N . LEU A 1 239 ? -4.238 13.844 -0.519 1 91 239 LEU A N 1
ATOM 1880 C CA . LEU A 1 239 ? -4.891 12.547 -0.334 1 91 239 LEU A CA 1
ATOM 1881 C C . LEU A 1 239 ? -5.406 12.008 -1.662 1 91 239 LEU A C 1
ATOM 1883 O O . LEU A 1 239 ? -5.336 10.797 -1.916 1 91 239 LEU A O 1
ATOM 1887 N N . VAL A 1 240 ? -5.926 12.914 -2.43 1 93.75 240 VAL A N 1
ATOM 1888 C CA . VAL A 1 240 ? -6.453 12.508 -3.727 1 93.75 240 VAL A CA 1
ATOM 1889 C C . VAL A 1 240 ? -5.324 11.961 -4.598 1 93.75 240 VAL A C 1
ATOM 1891 O O . VAL A 1 240 ? -5.449 10.891 -5.195 1 93.75 240 VAL A O 1
ATOM 1894 N N . VAL A 1 241 ? -4.234 12.625 -4.648 1 88.44 241 VAL A N 1
ATOM 1895 C CA . VAL A 1 241 ? -3.109 12.211 -5.484 1 88.44 241 VAL A CA 1
ATOM 1896 C C . VAL A 1 241 ? -2.537 10.898 -4.969 1 88.44 241 VAL A C 1
ATOM 1898 O O . VAL A 1 241 ? -2.281 9.977 -5.754 1 88.44 241 VAL A O 1
ATOM 1901 N N . LEU A 1 242 ? -2.33 10.836 -3.709 1 85.94 242 LEU A N 1
ATOM 1902 C CA . LEU A 1 242 ? -1.82 9.602 -3.113 1 85.94 242 LEU A CA 1
ATOM 1903 C C . LEU A 1 242 ? -2.752 8.43 -3.406 1 85.94 242 LEU A C 1
ATOM 1905 O O . LEU A 1 242 ? -2.293 7.344 -3.764 1 85.94 242 LEU A O 1
ATOM 1909 N N . SER A 1 243 ? -4.039 8.672 -3.236 1 93.81 243 SER A N 1
ATOM 1910 C CA . SER A 1 243 ? -5.023 7.625 -3.494 1 93.81 243 SER A CA 1
ATOM 1911 C C . SER A 1 243 ? -4.992 7.184 -4.953 1 93.81 243 SER A C 1
ATOM 1913 O O . SER A 1 243 ? -5.145 5.996 -5.254 1 93.81 243 SER A O 1
ATOM 1915 N N . MET A 1 244 ? -4.852 8.172 -5.824 1 93.38 244 MET A N 1
ATOM 1916 C CA . MET A 1 244 ? -4.758 7.836 -7.242 1 93.38 244 MET A CA 1
ATOM 1917 C C . MET A 1 244 ? -3.576 6.902 -7.504 1 93.38 244 MET A C 1
ATOM 1919 O O . MET A 1 244 ? -3.719 5.898 -8.203 1 93.38 244 MET A O 1
ATOM 1923 N N . ILE A 1 245 ? -2.488 7.199 -6.957 1 87.25 245 ILE A N 1
ATOM 1924 C CA . ILE A 1 245 ? -1.269 6.426 -7.16 1 87.25 245 ILE A CA 1
ATOM 1925 C C . ILE A 1 245 ? -1.447 5.023 -6.578 1 87.25 245 ILE A C 1
ATOM 1927 O O . ILE A 1 245 ? -1.173 4.027 -7.254 1 87.25 245 ILE A O 1
ATOM 1931 N N . TRP A 1 246 ? -1.953 4.953 -5.414 1 89.25 246 TRP A N 1
ATOM 1932 C CA . TRP A 1 246 ? -2.104 3.674 -4.727 1 89.25 246 TRP A CA 1
ATOM 1933 C C . TRP A 1 246 ? -3.143 2.801 -5.422 1 89.25 246 TRP A C 1
ATOM 1935 O O . TRP A 1 246 ? -2.953 1.591 -5.562 1 89.25 246 TRP A O 1
ATOM 1945 N N . ASP A 1 247 ? -4.168 3.375 -5.871 1 94.94 247 ASP A N 1
ATOM 1946 C CA . ASP A 1 247 ? -5.277 2.609 -6.434 1 94.94 247 ASP A CA 1
ATOM 1947 C C . ASP A 1 247 ? -4.949 2.115 -7.84 1 94.94 247 ASP A C 1
ATOM 1949 O O . ASP A 1 247 ? -5.418 1.054 -8.258 1 94.94 247 ASP A O 1
ATOM 1953 N N . LEU A 1 248 ? -4.188 2.861 -8.555 1 93.31 248 LEU A N 1
ATOM 1954 C CA . LEU A 1 248 ? -3.799 2.408 -9.883 1 93.31 248 LEU A CA 1
ATOM 1955 C C . LEU A 1 248 ? -2.812 1.248 -9.797 1 93.31 248 LEU A C 1
ATOM 1957 O O . LEU A 1 248 ? -2.688 0.461 -10.734 1 93.31 248 LEU A O 1
ATOM 1961 N N . LYS A 1 249 ? -2.156 1.144 -8.695 1 89.5 249 LYS A N 1
ATOM 1962 C CA . LYS A 1 249 ? -1.153 0.097 -8.523 1 89.5 249 LYS A CA 1
ATOM 1963 C C . LYS A 1 249 ? -1.755 -1.137 -7.859 1 89.5 249 LYS A C 1
ATOM 1965 O O . LYS A 1 249 ? -1.034 -2.074 -7.512 1 89.5 249 LYS A O 1
ATOM 1970 N N . LEU A 1 250 ? -3.01 -1.134 -7.758 1 90.94 250 LEU A N 1
ATOM 1971 C CA . LEU A 1 250 ? -3.723 -2.223 -7.098 1 90.94 250 LEU A CA 1
ATOM 1972 C C . LEU A 1 250 ? -3.471 -3.547 -7.812 1 90.94 250 LEU A C 1
ATOM 1974 O O . LEU A 1 250 ? -3.572 -3.627 -9.039 1 90.94 250 LEU A O 1
ATOM 1978 N N . PHE A 1 251 ? -3.154 -4.617 -6.996 1 90.12 251 PHE A N 1
ATOM 1979 C CA . PHE A 1 251 ? -2.869 -5.926 -7.578 1 90.12 251 PHE A CA 1
ATOM 1980 C C . PHE A 1 251 ? -3.494 -7.035 -6.742 1 90.12 251 PHE A C 1
ATOM 1982 O O . PHE A 1 251 ? -4.32 -7.801 -7.238 1 90.12 251 PHE A O 1
ATOM 1989 N N . THR A 1 252 ? -3.23 -7.102 -5.457 1 87.56 252 THR A N 1
ATOM 1990 C CA . THR A 1 252 ? -3.547 -8.219 -4.574 1 87.56 252 THR A CA 1
ATOM 1991 C C . THR A 1 252 ? -5.047 -8.5 -4.574 1 87.56 252 THR A C 1
ATOM 1993 O O . THR A 1 252 ? -5.469 -9.641 -4.785 1 87.56 252 THR A O 1
ATOM 1996 N N . GLN A 1 253 ? -5.789 -7.473 -4.445 1 92.06 253 GLN A N 1
ATOM 1997 C CA . GLN A 1 253 ? -7.23 -7.648 -4.305 1 92.06 253 GLN A CA 1
ATOM 1998 C C . GLN A 1 253 ? -7.852 -8.18 -5.594 1 92.06 253 GLN A C 1
ATOM 2000 O O . GLN A 1 253 ? -8.656 -9.109 -5.566 1 92.06 253 GLN A O 1
ATOM 2005 N N . VAL A 1 254 ? -7.445 -7.625 -6.695 1 94.12 254 VAL A N 1
ATOM 2006 C CA . VAL A 1 254 ? -7.996 -8.039 -7.98 1 94.12 254 VAL A CA 1
ATOM 2007 C C . VAL A 1 254 ? -7.527 -9.453 -8.312 1 94.12 254 VAL A C 1
ATOM 2009 O O . VAL A 1 254 ? -8.336 -10.305 -8.695 1 94.12 254 VAL A O 1
ATOM 2012 N N . PHE A 1 255 ? -6.328 -9.719 -8.102 1 90.06 255 PHE A N 1
ATOM 2013 C CA . PHE A 1 255 ? -5.734 -11.008 -8.43 1 90.06 255 PHE A CA 1
ATOM 2014 C C . PHE A 1 255 ? -6.363 -12.117 -7.605 1 90.06 255 PHE A C 1
ATOM 2016 O O . PHE A 1 255 ? -6.766 -13.148 -8.148 1 90.06 255 PHE A O 1
ATOM 2023 N N . VAL A 1 256 ? -6.441 -11.938 -6.352 1 87.5 256 VAL A N 1
ATOM 2024 C CA . VAL A 1 256 ? -6.941 -12.969 -5.453 1 87.5 256 VAL A CA 1
ATOM 2025 C C . VAL A 1 256 ? -8.422 -13.227 -5.723 1 87.5 256 VAL A C 1
ATOM 2027 O O . VAL A 1 256 ? -8.867 -14.375 -5.754 1 87.5 256 VAL A O 1
ATOM 2030 N N . LEU A 1 257 ? -9.18 -12.211 -5.953 1 89.69 257 LEU A N 1
ATOM 2031 C CA . LEU A 1 257 ? -10.594 -12.398 -6.25 1 89.69 257 LEU A CA 1
ATOM 2032 C C . LEU A 1 257 ? -10.781 -13.133 -7.57 1 89.69 257 LEU A C 1
ATOM 2034 O O . LEU A 1 257 ? -11.719 -13.914 -7.723 1 89.69 257 LEU A O 1
ATOM 2038 N N . GLN A 1 258 ? -9.93 -12.828 -8.484 1 90.62 258 GLN A N 1
ATOM 2039 C CA . GLN A 1 258 ? -9.984 -13.555 -9.75 1 90.62 258 GLN A CA 1
ATOM 2040 C C . GLN A 1 258 ? -9.711 -15.039 -9.547 1 90.62 258 GLN A C 1
ATOM 2042 O O . GLN A 1 258 ? -10.336 -15.891 -10.195 1 90.62 258 GLN A O 1
ATOM 2047 N N . ASP A 1 259 ? -8.75 -15.297 -8.68 1 84.5 259 ASP A N 1
ATOM 2048 C CA . ASP A 1 259 ? -8.414 -16.688 -8.383 1 84.5 259 ASP A CA 1
ATOM 2049 C C . ASP A 1 259 ? -9.586 -17.406 -7.711 1 84.5 259 ASP A C 1
ATOM 2051 O O . ASP A 1 259 ? -9.758 -18.609 -7.883 1 84.5 259 ASP A O 1
ATOM 2055 N N . ILE A 1 260 ? -10.328 -16.703 -7.016 1 81.69 260 ILE A N 1
ATOM 2056 C CA . ILE A 1 260 ? -11.469 -17.281 -6.309 1 81.69 260 ILE A CA 1
ATOM 2057 C C . ILE A 1 260 ? -12.617 -17.516 -7.285 1 81.69 260 ILE A C 1
ATOM 2059 O O . ILE A 1 260 ? -13.297 -18.547 -7.211 1 81.69 260 ILE A O 1
ATOM 2063 N N . GLY A 1 261 ? -12.797 -16.531 -8.258 1 83.69 261 GLY A N 1
ATOM 2064 C CA . GLY A 1 261 ? -13.906 -16.828 -9.156 1 83.69 261 GLY A CA 1
ATOM 2065 C C . GLY A 1 261 ? -14.148 -15.742 -10.188 1 83.69 261 GLY A C 1
ATOM 2066 O O . GLY A 1 261 ? -15.172 -15.758 -10.883 1 83.69 261 GLY A O 1
ATOM 2067 N N . GLY A 1 262 ? -13.25 -14.852 -10.289 1 87.31 262 GLY A N 1
ATOM 2068 C CA . GLY A 1 262 ? -13.445 -13.773 -11.25 1 87.31 262 GLY A CA 1
ATOM 2069 C C . GLY A 1 262 ? -13 -14.141 -12.648 1 87.31 262 GLY A C 1
ATOM 2070 O O . GLY A 1 262 ? -12.195 -15.047 -12.836 1 87.31 262 GLY A O 1
ATOM 2071 N N . ASP A 1 263 ? -13.672 -13.484 -13.586 1 92 263 ASP A N 1
ATOM 2072 C CA . ASP A 1 263 ? -13.258 -13.609 -14.984 1 92 263 ASP A CA 1
ATOM 2073 C C . ASP A 1 263 ? -12.102 -12.664 -15.297 1 92 263 ASP A C 1
ATOM 2075 O O . ASP A 1 263 ? -12.289 -11.445 -15.391 1 92 263 ASP A O 1
ATOM 2079 N N . ARG A 1 264 ? -11.047 -13.234 -15.523 1 91.94 264 ARG A N 1
ATOM 2080 C CA . ARG A 1 264 ? -9.828 -12.445 -15.688 1 91.94 264 ARG A CA 1
ATOM 2081 C C . ARG A 1 264 ? -9.93 -11.539 -16.906 1 91.94 264 ARG A C 1
ATOM 2083 O O . ARG A 1 264 ? -9.438 -10.406 -16.891 1 91.94 264 ARG A O 1
ATOM 2090 N N . GLU A 1 265 ? -10.539 -11.945 -17.953 1 91.44 265 GLU A N 1
ATOM 2091 C CA . GLU A 1 265 ? -10.648 -11.164 -19.172 1 91.44 265 GLU A CA 1
ATOM 2092 C C . GLU A 1 265 ? -11.477 -9.898 -18.953 1 91.44 265 GLU A C 1
ATOM 2094 O O . GLU A 1 265 ? -11.188 -8.852 -19.531 1 91.44 265 GLU A O 1
ATOM 2099 N N . LEU A 1 266 ? -12.383 -10.062 -18.062 1 94.94 266 LEU A N 1
ATOM 2100 C CA . LEU A 1 266 ? -13.328 -8.961 -17.906 1 94.94 266 LEU A CA 1
ATOM 2101 C C . LEU A 1 266 ? -12.992 -8.117 -16.672 1 94.94 266 LEU A C 1
ATOM 2103 O O . LEU A 1 266 ? -13.539 -7.031 -16.5 1 94.94 266 LEU A O 1
ATOM 2107 N N . THR A 1 267 ? -12 -8.578 -15.852 1 96.25 267 THR A N 1
ATOM 2108 C CA . THR A 1 267 ? -11.852 -7.883 -14.578 1 96.25 267 THR A CA 1
ATOM 2109 C C . THR A 1 267 ? -10.391 -7.508 -14.328 1 96.25 267 THR A C 1
ATOM 2111 O O . THR A 1 267 ? -10.07 -6.891 -13.305 1 96.25 267 THR A O 1
ATOM 2114 N N . SER A 1 268 ? -9.586 -7.812 -15.273 1 95.62 268 SER A N 1
ATOM 2115 C CA . SER A 1 268 ? -8.172 -7.5 -15.055 1 95.62 268 SER A CA 1
ATOM 2116 C C . SER A 1 268 ? -7.926 -5.996 -15.078 1 95.62 268 SER A C 1
ATOM 2118 O O . SER A 1 268 ? -8.5 -5.281 -15.906 1 95.62 268 SER A O 1
ATOM 2120 N N . THR A 1 269 ? -7.176 -5.555 -14.117 1 95.81 269 THR A N 1
ATOM 2121 C CA . THR A 1 269 ? -6.625 -4.203 -14.125 1 95.81 269 THR A CA 1
ATOM 2122 C C . THR A 1 269 ? -5.176 -4.211 -14.602 1 95.81 269 THR A C 1
ATOM 2124 O O . THR A 1 269 ? -4.598 -5.277 -14.82 1 95.81 269 THR A O 1
ATOM 2127 N N . ILE A 1 270 ? -4.652 -3.045 -14.773 1 93.19 270 ILE A N 1
ATOM 2128 C CA . ILE A 1 270 ? -3.365 -2.918 -15.445 1 93.19 270 ILE A CA 1
ATOM 2129 C C . ILE A 1 270 ? -2.307 -3.717 -14.688 1 93.19 270 ILE A C 1
ATOM 2131 O O . ILE A 1 270 ? -1.44 -4.344 -15.305 1 93.19 270 ILE A O 1
ATOM 2135 N N . GLY A 1 271 ? -2.281 -3.727 -13.383 1 90.19 271 GLY A N 1
ATOM 2136 C CA . GLY A 1 271 ? -1.324 -4.508 -12.617 1 90.19 271 GLY A CA 1
ATOM 2137 C C . GLY A 1 271 ? -1.423 -6 -12.883 1 90.19 271 GLY A C 1
ATOM 2138 O O . GLY A 1 271 ? -0.41 -6.66 -13.125 1 90.19 271 GLY A O 1
ATOM 2139 N N . VAL A 1 272 ? -2.598 -6.52 -12.875 1 91.94 272 VAL A N 1
ATOM 2140 C CA . VAL A 1 272 ? -2.816 -7.941 -13.117 1 91.94 272 VAL A CA 1
ATOM 2141 C C . VAL A 1 272 ? -2.516 -8.266 -14.578 1 91.94 272 VAL A C 1
ATOM 2143 O O . VAL A 1 272 ? -1.986 -9.336 -14.891 1 91.94 272 VAL A O 1
ATOM 2146 N N . TYR A 1 273 ? -2.861 -7.332 -15.422 1 92.31 273 TYR A N 1
ATOM 2147 C CA . TYR A 1 273 ? -2.619 -7.512 -16.859 1 92.31 273 TYR A CA 1
ATOM 2148 C C . TYR A 1 273 ? -1.13 -7.664 -17.141 1 92.31 273 TYR A C 1
ATOM 2150 O O . TYR A 1 273 ? -0.727 -8.523 -17.922 1 92.31 273 TYR A O 1
ATOM 2158 N N . ILE A 1 274 ? -0.326 -6.898 -16.516 1 89.12 274 ILE A N 1
ATOM 2159 C CA . ILE A 1 274 ? 1.123 -6.992 -16.656 1 89.12 274 ILE A CA 1
ATOM 2160 C C . ILE A 1 274 ? 1.604 -8.352 -16.156 1 89.12 274 ILE A C 1
ATOM 2162 O O . ILE A 1 274 ? 2.43 -9 -16.812 1 89.12 274 ILE A O 1
ATOM 2166 N N . TYR A 1 275 ? 1.084 -8.75 -15.055 1 87.19 275 TYR A N 1
ATOM 2167 C CA . TYR A 1 275 ? 1.445 -10.047 -14.484 1 87.19 275 TYR A CA 1
ATOM 2168 C C . TYR A 1 275 ? 1.064 -11.18 -15.43 1 87.19 275 TYR A C 1
ATOM 2170 O O . TYR A 1 275 ? 1.853 -12.102 -15.648 1 87.19 275 TYR A O 1
ATOM 2178 N N . GLN A 1 276 ? -0.119 -11.109 -15.953 1 89.25 276 GLN A N 1
ATOM 2179 C CA . GLN A 1 276 ? -0.607 -12.156 -16.844 1 89.25 276 GLN A CA 1
ATOM 2180 C C . GLN A 1 276 ? 0.225 -12.219 -18.125 1 89.25 276 GLN A C 1
ATOM 2182 O O . GLN A 1 276 ? 0.614 -13.305 -18.562 1 89.25 276 GLN A O 1
ATOM 2187 N N . MET A 1 277 ? 0.525 -11.117 -18.672 1 88.25 277 MET A N 1
ATOM 2188 C CA . MET A 1 277 ? 1.308 -11.062 -19.906 1 88.25 277 MET A CA 1
ATOM 2189 C C . MET A 1 277 ? 2.738 -11.531 -19.656 1 88.25 277 MET A C 1
ATOM 2191 O O . MET A 1 277 ? 3.295 -12.281 -20.469 1 88.25 277 MET A O 1
ATOM 2195 N N . GLY A 1 278 ? 3.287 -11.125 -18.594 1 84.62 278 GLY A N 1
ATOM 2196 C CA . GLY A 1 278 ? 4.672 -11.445 -18.297 1 84.62 278 GLY A CA 1
ATOM 2197 C C . GLY A 1 278 ? 4.844 -12.812 -17.672 1 84.62 278 GLY A C 1
ATOM 2198 O O . GLY A 1 278 ? 5.383 -13.727 -18.297 1 84.62 278 GLY A O 1
ATOM 2199 N N . MET A 1 279 ? 4.328 -13.039 -16.547 1 79.5 279 MET A N 1
ATOM 2200 C CA . MET A 1 279 ? 4.605 -14.219 -15.734 1 79.5 279 MET A CA 1
ATOM 2201 C C . MET A 1 279 ? 3.727 -15.391 -16.156 1 79.5 279 MET A C 1
ATOM 2203 O O . MET A 1 279 ? 4.188 -16.531 -16.203 1 79.5 279 MET A O 1
ATOM 2207 N N . ALA A 1 280 ? 2.57 -15.125 -16.469 1 79.56 280 ALA A N 1
ATOM 2208 C CA . ALA A 1 280 ? 1.666 -16.234 -16.781 1 79.56 280 ALA A CA 1
ATOM 2209 C C . ALA A 1 280 ? 1.828 -16.672 -18.234 1 79.56 280 ALA A C 1
ATOM 2211 O O . ALA A 1 280 ? 1.892 -17.875 -18.516 1 79.56 280 ALA A O 1
ATOM 2212 N N . GLN A 1 281 ? 1.981 -15.742 -19.141 1 86.25 281 GLN A N 1
ATOM 2213 C CA . GLN A 1 281 ? 2.014 -16.078 -20.562 1 86.25 281 GLN A CA 1
ATOM 2214 C C . GLN A 1 281 ? 3.441 -16.078 -21.094 1 86.25 281 GLN A C 1
ATOM 2216 O O . GLN A 1 281 ? 3.709 -16.609 -22.172 1 86.25 281 GLN A O 1
ATOM 2221 N N . GLY A 1 282 ? 4.297 -15.375 -20.422 1 84.44 282 GLY A N 1
ATOM 2222 C CA . GLY A 1 282 ? 5.703 -15.422 -20.797 1 84.44 282 GLY A CA 1
ATOM 2223 C C . GLY A 1 282 ? 6.098 -14.359 -21.797 1 84.44 282 GLY A C 1
ATOM 2224 O O . GLY A 1 282 ? 7.18 -14.422 -22.375 1 84.44 282 GLY A O 1
ATOM 2225 N N . HIS A 1 283 ? 5.227 -13.422 -22.078 1 89.56 283 HIS A N 1
ATOM 2226 C CA . HIS A 1 283 ? 5.551 -12.312 -22.969 1 89.56 283 HIS A CA 1
ATOM 2227 C C . HIS A 1 283 ? 6.176 -11.148 -22.188 1 89.56 283 HIS A C 1
ATOM 2229 O O . HIS A 1 283 ? 5.562 -10.094 -22.047 1 89.56 283 HIS A O 1
ATOM 2235 N N . TYR A 1 284 ? 7.383 -11.297 -21.875 1 85.94 284 TYR A N 1
ATOM 2236 C CA . TYR A 1 284 ? 8.062 -10.359 -20.984 1 85.94 284 TYR A CA 1
ATOM 2237 C C . TYR A 1 284 ? 8.312 -9.031 -21.703 1 85.94 284 TYR A C 1
ATOM 2239 O O . TYR A 1 284 ? 8.266 -7.973 -21.078 1 85.94 284 TYR A O 1
ATOM 2247 N N . GLY A 1 285 ? 8.633 -9.109 -22.969 1 89.88 285 GLY A N 1
ATOM 2248 C CA . GLY A 1 285 ? 8.805 -7.879 -23.734 1 89.88 285 GLY A CA 1
ATOM 2249 C C . GLY A 1 285 ? 7.559 -7.02 -23.781 1 89.88 285 GLY A C 1
ATOM 2250 O O . GLY A 1 285 ? 7.617 -5.812 -23.547 1 89.88 285 GLY A O 1
ATOM 2251 N N . LEU A 1 286 ? 6.48 -7.688 -24.031 1 91.69 286 LEU A N 1
ATOM 2252 C CA . LEU A 1 286 ? 5.203 -6.992 -24.078 1 91.69 286 LEU A CA 1
ATOM 2253 C C . LEU A 1 286 ? 4.84 -6.445 -22.688 1 91.69 286 LEU A C 1
ATOM 2255 O O . LEU A 1 286 ? 4.395 -5.301 -22.578 1 91.69 286 LEU A O 1
ATOM 2259 N N . ALA A 1 287 ? 5.02 -7.289 -21.719 1 90.31 287 ALA A N 1
ATOM 2260 C CA . ALA A 1 287 ? 4.734 -6.867 -20.344 1 90.31 287 ALA A CA 1
ATOM 2261 C C . ALA A 1 287 ? 5.582 -5.66 -19.953 1 90.31 287 ALA A C 1
ATOM 2263 O O . ALA A 1 287 ? 5.098 -4.75 -19.281 1 90.31 287 ALA A O 1
ATOM 2264 N N . SER A 1 288 ? 6.785 -5.672 -20.406 1 90.25 288 SER A N 1
ATOM 2265 C CA . SER A 1 288 ? 7.684 -4.562 -20.109 1 90.25 288 SER A CA 1
ATOM 2266 C C . SER A 1 288 ? 7.23 -3.285 -20.812 1 90.25 288 SER A C 1
ATOM 2268 O O . SER A 1 288 ? 7.301 -2.197 -20.234 1 90.25 288 SER A O 1
ATOM 2270 N N . ALA A 1 289 ? 6.82 -3.402 -21.984 1 93.44 289 ALA A N 1
ATOM 2271 C CA . ALA A 1 289 ? 6.316 -2.24 -22.719 1 93.44 289 ALA A CA 1
ATOM 2272 C C . ALA A 1 289 ? 5.094 -1.646 -22.031 1 93.44 289 ALA A C 1
ATOM 2274 O O . ALA A 1 289 ? 4.977 -0.425 -21.891 1 93.44 289 ALA A O 1
ATOM 2275 N N . ILE A 1 290 ? 4.199 -2.506 -21.547 1 92.5 290 ILE A N 1
ATOM 2276 C CA . ILE A 1 290 ? 3.041 -2.043 -20.797 1 92.5 290 ILE A CA 1
ATOM 2277 C C . ILE A 1 290 ? 3.5 -1.349 -19.516 1 92.5 290 ILE A C 1
ATOM 2279 O O . ILE A 1 290 ? 2.977 -0.294 -19.156 1 92.5 290 ILE A O 1
ATOM 2283 N N . GLY A 1 291 ? 4.469 -1.966 -18.891 1 90.12 291 GLY A N 1
ATOM 2284 C CA . GLY A 1 291 ? 5.031 -1.372 -17.688 1 90.12 291 GLY A CA 1
ATOM 2285 C C . GLY A 1 291 ? 5.59 0.02 -17.922 1 90.12 291 GLY A C 1
ATOM 2286 O O . GLY A 1 291 ? 5.391 0.917 -17.109 1 90.12 291 GLY A O 1
ATOM 2287 N N . VAL A 1 292 ? 6.258 0.23 -19.016 1 89.56 292 VAL A N 1
ATOM 2288 C CA . VAL A 1 292 ? 6.844 1.526 -19.328 1 89.56 292 VAL A CA 1
ATOM 2289 C C . VAL A 1 292 ? 5.738 2.559 -19.547 1 89.56 292 VAL A C 1
ATOM 2291 O O . VAL A 1 292 ? 5.797 3.662 -19 1 89.56 292 VAL A O 1
ATOM 2294 N N . ILE A 1 293 ? 4.773 2.211 -20.266 1 91.56 293 ILE A N 1
ATOM 2295 C CA . ILE A 1 293 ? 3.648 3.113 -20.5 1 91.56 293 ILE A CA 1
ATOM 2296 C C . ILE A 1 293 ? 2.996 3.473 -19.156 1 91.56 293 ILE A C 1
ATOM 2298 O O . ILE A 1 293 ? 2.689 4.641 -18.906 1 91.56 293 ILE A O 1
ATOM 2302 N N . PHE A 1 294 ? 2.836 2.455 -18.375 1 89.75 294 PHE A N 1
ATOM 2303 C CA . PHE A 1 294 ? 2.186 2.648 -17.078 1 89.75 294 PHE A CA 1
ATOM 2304 C C . PHE A 1 294 ? 3.016 3.562 -16.188 1 89.75 294 PHE A C 1
ATOM 2306 O O . PHE A 1 294 ? 2.467 4.395 -15.461 1 89.75 294 PHE A O 1
ATOM 2313 N N . VAL A 1 295 ? 4.293 3.463 -16.234 1 85.56 295 VAL A N 1
ATOM 2314 C CA . VAL A 1 295 ? 5.176 4.328 -15.453 1 85.56 295 VAL A CA 1
ATOM 2315 C C . VAL A 1 295 ? 4.98 5.781 -15.875 1 85.56 295 VAL A C 1
ATOM 2317 O O . VAL A 1 295 ? 4.918 6.676 -15.031 1 85.56 295 VAL A O 1
ATOM 2320 N N . PHE A 1 296 ? 4.883 6.023 -17.109 1 88.25 296 PHE A N 1
ATOM 2321 C CA . PHE A 1 296 ? 4.695 7.383 -17.594 1 88.25 296 PHE A CA 1
ATOM 2322 C C . PHE A 1 296 ? 3.346 7.934 -17.156 1 88.25 296 PHE A C 1
ATOM 2324 O O . PHE A 1 296 ? 3.232 9.117 -16.812 1 88.25 296 PHE A O 1
ATOM 2331 N N . VAL A 1 297 ? 2.354 7.074 -17.172 1 90.31 297 VAL A N 1
ATOM 2332 C CA . VAL A 1 297 ? 1.038 7.477 -16.688 1 90.31 297 VAL A CA 1
ATOM 2333 C C . VAL A 1 297 ? 1.123 7.852 -15.211 1 90.31 297 VAL A C 1
ATOM 2335 O O . VAL A 1 297 ? 0.596 8.891 -14.797 1 90.31 297 VAL A O 1
ATOM 2338 N N . MET A 1 298 ? 1.804 7.051 -14.508 1 87.38 298 MET A N 1
ATOM 2339 C CA . MET A 1 298 ? 1.954 7.281 -13.07 1 87.38 298 MET A CA 1
ATOM 2340 C C . MET A 1 298 ? 2.734 8.562 -12.805 1 87.38 298 MET A C 1
ATOM 2342 O O . MET A 1 298 ? 2.416 9.305 -11.875 1 87.38 298 MET A O 1
ATOM 2346 N N . LEU A 1 299 ? 3.711 8.859 -13.609 1 84.38 299 LEU A N 1
ATOM 2347 C CA . LEU A 1 299 ? 4.504 10.078 -13.469 1 84.38 299 LEU A CA 1
ATOM 2348 C C . LEU A 1 299 ? 3.648 11.312 -13.719 1 84.38 299 LEU A C 1
ATOM 2350 O O . LEU A 1 299 ? 3.779 12.32 -13.016 1 84.38 299 LEU A O 1
ATOM 2354 N N . ALA A 1 300 ? 2.838 11.211 -14.664 1 88 300 ALA A N 1
ATOM 2355 C CA . ALA A 1 300 ? 1.953 12.328 -14.984 1 88 300 ALA A CA 1
ATOM 2356 C C . ALA A 1 300 ? 1.016 12.633 -13.82 1 88 300 ALA A C 1
ATOM 2358 O O . ALA A 1 300 ? 0.743 13.797 -13.523 1 88 300 ALA A O 1
ATOM 2359 N N . ILE A 1 301 ? 0.615 11.602 -13.125 1 87.19 301 ILE A N 1
ATOM 2360 C CA . ILE A 1 301 ? -0.315 11.758 -12.008 1 87.19 301 ILE A CA 1
ATOM 2361 C C . ILE A 1 301 ? 0.433 12.258 -10.781 1 87.19 301 ILE A C 1
ATOM 2363 O O . ILE A 1 301 ? -0.082 13.086 -10.023 1 87.19 301 ILE A O 1
ATOM 2367 N N . ALA A 1 302 ? 1.601 11.773 -10.586 1 79.56 302 ALA A N 1
ATOM 2368 C CA . ALA A 1 302 ? 2.363 12.078 -9.383 1 79.56 302 ALA A CA 1
ATOM 2369 C C . ALA A 1 302 ? 2.998 13.461 -9.469 1 79.56 302 ALA A C 1
ATOM 2371 O O . ALA A 1 302 ? 3.336 14.062 -8.438 1 79.56 302 ALA A O 1
ATOM 2372 N N . TYR A 1 303 ? 3.123 14.016 -10.633 1 79.38 303 TYR A N 1
ATOM 2373 C CA . TYR A 1 303 ? 3.887 15.227 -10.891 1 79.38 303 TYR A CA 1
ATOM 2374 C C . TYR A 1 303 ? 3.309 16.406 -10.117 1 79.38 303 TYR A C 1
ATOM 2376 O O . TYR A 1 303 ? 4.039 17.141 -9.445 1 79.38 303 TYR A O 1
ATOM 2384 N N . PRO A 1 304 ? 2.033 16.578 -10.141 1 74.31 304 PRO A N 1
ATOM 2385 C CA . PRO A 1 304 ? 1.503 17.719 -9.383 1 74.31 304 PRO A CA 1
ATOM 2386 C C . PRO A 1 304 ? 1.812 17.625 -7.887 1 74.31 304 PRO A C 1
ATOM 2388 O O . PRO A 1 304 ? 2.023 18.656 -7.234 1 74.31 304 PRO A O 1
ATOM 2391 N N . TYR A 1 305 ? 1.818 16.453 -7.402 1 72.5 305 TYR A N 1
ATOM 2392 C CA . TYR A 1 305 ? 2.127 16.234 -5.992 1 72.5 305 TYR A CA 1
ATOM 2393 C C . TYR A 1 305 ? 3.557 16.656 -5.676 1 72.5 305 TYR A C 1
ATOM 2395 O O . TYR A 1 305 ? 3.793 17.406 -4.727 1 72.5 305 TYR A O 1
ATOM 2403 N N . VAL A 1 306 ? 4.395 16.312 -6.535 1 69.19 306 VAL A N 1
ATOM 2404 C CA . VAL A 1 306 ? 5.809 16.594 -6.309 1 69.19 306 VAL A CA 1
ATOM 2405 C C . VAL A 1 306 ? 6.082 18.078 -6.504 1 69.19 306 VAL A C 1
ATOM 2407 O O . VAL A 1 306 ? 6.844 18.688 -5.742 1 69.19 306 VAL A O 1
ATOM 2410 N N . ARG A 1 307 ? 5.473 18.656 -7.422 1 72.19 307 ARG A N 1
ATOM 2411 C CA . ARG A 1 307 ? 5.648 20.078 -7.68 1 72.19 307 ARG A CA 1
ATOM 2412 C C . ARG A 1 307 ? 5.164 20.906 -6.5 1 72.19 307 ARG A C 1
ATOM 2414 O O . ARG A 1 307 ? 5.797 21.891 -6.129 1 72.19 307 ARG A O 1
ATOM 2421 N N . ARG A 1 308 ? 4.16 20.484 -5.957 1 69.69 308 ARG A N 1
ATOM 2422 C CA . ARG A 1 308 ? 3.607 21.219 -4.812 1 69.69 308 ARG A CA 1
ATOM 2423 C C . ARG A 1 308 ? 4.512 21.078 -3.592 1 69.69 308 ARG A C 1
ATOM 2425 O O . ARG A 1 308 ? 4.715 22.047 -2.857 1 69.69 308 ARG A O 1
ATOM 2432 N N . THR A 1 309 ? 4.949 19.922 -3.408 1 65.44 309 THR A N 1
ATOM 2433 C CA . THR A 1 309 ? 5.824 19.688 -2.268 1 65.44 309 THR A CA 1
ATOM 2434 C C . THR A 1 309 ? 7.121 20.484 -2.406 1 65.44 309 THR A C 1
ATOM 2436 O O . THR A 1 309 ? 7.633 21.031 -1.425 1 65.44 309 THR A O 1
ATOM 2439 N N . LEU A 1 310 ? 7.574 20.625 -3.652 1 64.56 310 LEU A N 1
ATOM 2440 C CA . LEU A 1 310 ? 8.82 21.359 -3.904 1 64.56 310 LEU A CA 1
ATOM 2441 C C . LEU A 1 310 ? 8.586 22.859 -3.871 1 64.56 310 LEU A C 1
ATOM 2443 O O . LEU A 1 310 ? 9.484 23.625 -3.529 1 64.56 310 LEU A O 1
ATOM 2447 N N . ARG A 1 311 ? 7.453 23.25 -4.344 1 60.88 311 ARG A N 1
ATOM 2448 C CA . ARG A 1 311 ? 7.172 24.672 -4.379 1 60.88 311 ARG A CA 1
ATOM 2449 C C . ARG A 1 311 ? 6.965 25.234 -2.973 1 60.88 311 ARG A C 1
ATOM 2451 O O . ARG A 1 311 ? 7.227 26.406 -2.717 1 60.88 311 ARG A O 1
ATOM 2458 N N . GLU A 1 312 ? 6.281 24.516 -2.217 1 53.56 312 GLU A N 1
ATOM 2459 C CA . GLU A 1 312 ? 6.121 25.078 -0.879 1 53.56 312 GLU A CA 1
ATOM 2460 C C . GLU A 1 312 ? 7.469 25.5 -0.297 1 53.56 312 GLU A C 1
ATOM 2462 O O . GLU A 1 312 ? 7.527 26.344 0.6 1 53.56 312 GLU A O 1
ATOM 2467 N N . GLU A 1 313 ? 8.555 25.062 -0.82 1 49.34 313 GLU A N 1
ATOM 2468 C CA . GLU A 1 313 ? 9.875 25.547 -0.438 1 49.34 313 GLU A CA 1
ATOM 2469 C C . GLU A 1 313 ? 10.094 26.969 -0.932 1 49.34 313 GLU A C 1
ATOM 2471 O O . GLU A 1 313 ? 10.828 27.75 -0.31 1 49.34 313 GLU A O 1
ATOM 2476 N N . GLU A 1 314 ? 9.547 27.328 -2.119 1 45 314 GLU A N 1
ATOM 2477 C CA . GLU A 1 314 ? 9.867 28.641 -2.643 1 45 314 GLU A CA 1
ATOM 2478 C C . GLU A 1 314 ? 9.047 29.734 -1.943 1 45 314 GLU A C 1
ATOM 2480 O O . GLU A 1 314 ? 9.383 30.906 -2.021 1 45 314 GLU A O 1
ATOM 2485 N N . LEU A 1 315 ? 7.988 29.375 -1.322 1 37.78 315 LEU A N 1
ATOM 2486 C CA . LEU A 1 315 ? 7.336 30.484 -0.64 1 37.78 315 LEU A CA 1
ATOM 2487 C C . LEU A 1 315 ? 7.891 30.656 0.77 1 37.78 315 LEU A C 1
ATOM 2489 O O . LEU A 1 315 ? 8.156 29.672 1.463 1 37.78 315 LEU A O 1
ATOM 2493 N N . MET B 1 1 ? -58.094 69.312 21.328 1 33.75 1 MET B N 1
ATOM 2494 C CA . MET B 1 1 ? -58.062 67.938 21.812 1 33.75 1 MET B CA 1
ATOM 2495 C C . MET B 1 1 ? -57.594 67 20.703 1 33.75 1 MET B C 1
ATOM 2497 O O . MET B 1 1 ? -58.406 66.5 19.953 1 33.75 1 MET B O 1
ATOM 2501 N N . SER B 1 2 ? -56.562 67.312 19.969 1 42.03 2 SER B N 1
ATOM 2502 C CA . SER B 1 2 ? -55.969 66.625 18.859 1 42.03 2 SER B CA 1
ATOM 2503 C C . SER B 1 2 ? -55.5 65.25 19.266 1 42.03 2 SER B C 1
ATOM 2505 O O . SER B 1 2 ? -54.656 65.125 20.156 1 42.03 2 SER B O 1
ATOM 2507 N N . SER B 1 3 ? -56.406 64.188 19.156 1 41.28 3 SER B N 1
ATOM 2508 C CA . SER B 1 3 ? -56.156 62.781 19.375 1 41.28 3 SER B CA 1
ATOM 2509 C C . SER B 1 3 ? -54.969 62.281 18.531 1 41.28 3 SER B C 1
ATOM 2511 O O . SER B 1 3 ? -54.969 62.469 17.312 1 41.28 3 SER B O 1
ATOM 2513 N N . THR B 1 4 ? -53.812 62.469 19.047 1 44.16 4 THR B N 1
ATOM 2514 C CA . THR B 1 4 ? -52.594 61.812 18.531 1 44.16 4 THR B CA 1
ATOM 2515 C C . THR B 1 4 ? -52.844 60.344 18.219 1 44.16 4 THR B C 1
ATOM 2517 O O . THR B 1 4 ? -53.156 59.562 19.109 1 44.16 4 THR B O 1
ATOM 2520 N N . LEU B 1 5 ? -53.438 60.062 17.078 1 42.19 5 LEU B N 1
ATOM 2521 C CA . LEU B 1 5 ? -53.531 58.688 16.609 1 42.19 5 LEU B CA 1
ATOM 2522 C C . LEU B 1 5 ? -52.25 57.938 16.859 1 42.19 5 LEU B C 1
ATOM 2524 O O . LEU B 1 5 ? -51.188 58.375 16.406 1 42.19 5 LEU B O 1
ATOM 2528 N N . LEU B 1 6 ? -52.062 57.375 18.062 1 42.16 6 LEU B N 1
ATOM 2529 C CA . LEU B 1 6 ? -51.031 56.406 18.422 1 42.16 6 LEU B CA 1
ATOM 2530 C C . LEU B 1 6 ? -50.875 55.375 17.328 1 42.16 6 LEU B C 1
ATOM 2532 O O . LEU B 1 6 ? -51.844 54.75 16.891 1 42.16 6 LEU B O 1
ATOM 2536 N N . ASP B 1 7 ? -50 55.625 16.297 1 45.22 7 ASP B N 1
ATOM 2537 C CA . ASP B 1 7 ? -49.594 54.625 15.32 1 45.22 7 ASP B CA 1
ATOM 2538 C C . ASP B 1 7 ? -49.469 53.25 15.977 1 45.22 7 ASP B C 1
ATOM 2540 O O . ASP B 1 7 ? -48.781 53.094 17 1 45.22 7 ASP B O 1
ATOM 2544 N N . ALA B 1 8 ? -50.438 52.375 15.812 1 53.28 8 ALA B N 1
ATOM 2545 C CA . ALA B 1 8 ? -50.375 51 16.266 1 53.28 8 ALA B CA 1
ATOM 2546 C C . ALA B 1 8 ? -49.031 50.344 15.984 1 53.28 8 ALA B C 1
ATOM 2548 O O . ALA B 1 8 ? -48.438 50.594 14.922 1 53.28 8 ALA B O 1
ATOM 2549 N N . PRO B 1 9 ? -48.344 49.875 17.109 1 51.22 9 PRO B N 1
ATOM 2550 C CA . PRO B 1 9 ? -47.062 49.188 16.891 1 51.22 9 PRO B CA 1
ATOM 2551 C C . PRO B 1 9 ? -47.125 48.125 15.797 1 51.22 9 PRO B C 1
ATOM 2553 O O . PRO B 1 9 ? -48.188 47.531 15.586 1 51.22 9 PRO B O 1
ATOM 2556 N N . ALA B 1 10 ? -46.344 48.312 14.742 1 55.84 10 ALA B N 1
ATOM 2557 C CA . ALA B 1 10 ? -46.219 47.344 13.664 1 55.84 10 ALA B CA 1
ATOM 2558 C C . ALA B 1 10 ? -46.219 45.906 14.211 1 55.84 10 ALA B C 1
ATOM 2560 O O . ALA B 1 10 ? -45.781 45.656 15.336 1 55.84 10 ALA B O 1
ATOM 2561 N N . PRO B 1 11 ? -47.219 45.031 13.75 1 53.34 11 PRO B N 1
ATOM 2562 C CA . PRO B 1 11 ? -47.219 43.656 14.234 1 53.34 11 PRO B CA 1
ATOM 2563 C C . PRO B 1 11 ? -45.844 43.031 14.258 1 53.34 11 PRO B C 1
ATOM 2565 O O . PRO B 1 11 ? -44.969 43.406 13.477 1 53.34 11 PRO B O 1
ATOM 2568 N N . PRO B 1 12 ? -45.438 42.469 15.422 1 47.94 12 PRO B N 1
ATOM 2569 C CA . PRO B 1 12 ? -44.125 41.875 15.531 1 47.94 12 PRO B CA 1
ATOM 2570 C C . PRO B 1 12 ? -43.781 41 14.32 1 47.94 12 PRO B C 1
ATOM 2572 O O . PRO B 1 12 ? -44.688 40.406 13.695 1 47.94 12 PRO B O 1
ATOM 2575 N N . ARG B 1 13 ? -42.875 41.375 13.461 1 46.19 13 ARG B N 1
ATOM 2576 C CA . ARG B 1 13 ? -42.375 40.531 12.391 1 46.19 13 ARG B CA 1
ATOM 2577 C C . ARG B 1 13 ? -42.375 39.062 12.797 1 46.19 13 ARG B C 1
ATOM 2579 O O . ARG B 1 13 ? -41.812 38.688 13.828 1 46.19 13 ARG B O 1
ATOM 2586 N N . GLN B 1 14 ? -43.438 38.375 12.492 1 45.38 14 GLN B N 1
ATOM 2587 C CA . GLN B 1 14 ? -43.438 36.938 12.664 1 45.38 14 GLN B CA 1
ATOM 2588 C C . GLN B 1 14 ? -42.094 36.344 12.352 1 45.38 14 GLN B C 1
ATOM 2590 O O . GLN B 1 14 ? -41.562 36.5 11.25 1 45.38 14 GLN B O 1
ATOM 2595 N N . GLU B 1 15 ? -41.188 36.375 13.258 1 42.88 15 GLU B N 1
ATOM 2596 C CA . GLU B 1 15 ? -39.969 35.594 13.094 1 42.88 15 GLU B CA 1
ATOM 2597 C C . GLU B 1 15 ? -40.219 34.281 12.359 1 42.88 15 GLU B C 1
ATOM 2599 O O . GLU B 1 15 ? -40.969 33.438 12.859 1 42.88 15 GLU B O 1
ATOM 2604 N N . ILE B 1 16 ? -40.625 34.375 11.109 1 44.38 16 ILE B N 1
ATOM 2605 C CA . ILE B 1 16 ? -40.625 33.094 10.383 1 44.38 16 ILE B CA 1
ATOM 2606 C C . ILE B 1 16 ? -39.562 32.156 10.977 1 44.38 16 ILE B C 1
ATOM 2608 O O . ILE B 1 16 ? -38.375 32.438 10.875 1 44.38 16 ILE B O 1
ATOM 2612 N N . ARG B 1 17 ? -40 31.578 12.039 1 42.97 17 ARG B N 1
ATOM 2613 C CA . ARG B 1 17 ? -39.188 30.484 12.578 1 42.97 17 ARG B CA 1
ATOM 2614 C C . ARG B 1 17 ? -38.656 29.594 11.453 1 42.97 17 ARG B C 1
ATOM 2616 O O . ARG B 1 17 ? -39.438 28.844 10.844 1 42.97 17 ARG B O 1
ATOM 2623 N N . ARG B 1 18 ? -37.875 30.047 10.609 1 44.44 18 ARG B N 1
ATOM 2624 C CA . ARG B 1 18 ? -37.219 29.109 9.711 1 44.44 18 ARG B CA 1
ATOM 2625 C C . ARG B 1 18 ? -37.094 27.734 10.344 1 44.44 18 ARG B C 1
ATOM 2627 O O . ARG B 1 18 ? -36.5 27.594 11.422 1 44.44 18 ARG B O 1
ATOM 2634 N N . LYS B 1 19 ? -38.062 26.953 10.156 1 43.09 19 LYS B N 1
ATOM 2635 C CA . LYS B 1 19 ? -38.062 25.547 10.523 1 43.09 19 LYS B CA 1
ATOM 2636 C C . LYS B 1 19 ? -36.656 24.953 10.406 1 43.09 19 LYS B C 1
ATOM 2638 O O . LYS B 1 19 ? -36.094 24.906 9.312 1 43.09 19 LYS B O 1
ATOM 2643 N N . ARG B 1 20 ? -35.812 25.047 11.352 1 45.66 20 ARG B N 1
ATOM 2644 C CA . ARG B 1 20 ? -34.531 24.359 11.5 1 45.66 20 ARG B CA 1
ATOM 2645 C C . ARG B 1 20 ? -34.594 22.938 10.953 1 45.66 20 ARG B C 1
ATOM 2647 O O . ARG B 1 20 ? -35.438 22.141 11.398 1 45.66 20 ARG B O 1
ATOM 2654 N N . ARG B 1 21 ? -34.75 22.75 9.711 1 46.88 21 ARG B N 1
ATOM 2655 C CA . ARG B 1 21 ? -34.562 21.375 9.258 1 46.88 21 ARG B CA 1
ATOM 2656 C C . ARG B 1 21 ? -33.844 20.547 10.312 1 46.88 21 ARG B C 1
ATOM 2658 O O . ARG B 1 21 ? -32.844 21 10.875 1 46.88 21 ARG B O 1
ATOM 2665 N N . PRO B 1 22 ? -34.531 19.531 10.828 1 49.91 22 PRO B N 1
ATOM 2666 C CA . PRO B 1 22 ? -34.031 18.797 11.992 1 49.91 22 PRO B CA 1
ATOM 2667 C C . PRO B 1 22 ? -32.562 18.359 11.828 1 49.91 22 PRO B C 1
ATOM 2669 O O . PRO B 1 22 ? -32.156 18 10.727 1 49.91 22 PRO B O 1
ATOM 2672 N N . PRO B 1 23 ? -31.594 18.766 12.672 1 55.47 23 PRO B N 1
ATOM 2673 C CA . PRO B 1 23 ? -30.172 18.484 12.867 1 55.47 23 PRO B CA 1
ATOM 2674 C C . PRO B 1 23 ? -29.812 17.016 12.633 1 55.47 23 PRO B C 1
ATOM 2676 O O . PRO B 1 23 ? -28.656 16.641 12.742 1 55.47 23 PRO B O 1
ATOM 2679 N N . TYR B 1 24 ? -30.875 16.219 12.32 1 57.28 24 TYR B N 1
ATOM 2680 C CA . TYR B 1 24 ? -30.562 14.805 12.359 1 57.28 24 TYR B CA 1
ATOM 2681 C C . TYR B 1 24 ? -30.016 14.328 11.023 1 57.28 24 TYR B C 1
ATOM 2683 O O . TYR B 1 24 ? -29.375 13.281 10.945 1 57.28 24 TYR B O 1
ATOM 2691 N N . LEU B 1 25 ? -30.328 15.055 9.984 1 55.91 25 LEU B N 1
ATOM 2692 C CA . LEU B 1 25 ? -29.969 14.547 8.664 1 55.91 25 LEU B CA 1
ATOM 2693 C C . LEU B 1 25 ? -28.469 14.312 8.555 1 55.91 25 LEU B C 1
ATOM 2695 O O . LEU B 1 25 ? -28.031 13.273 8.07 1 55.91 25 LEU B O 1
ATOM 2699 N N . PRO B 1 26 ? -27.797 15.383 8.82 1 57.16 26 PRO B N 1
ATOM 2700 C CA . PRO B 1 26 ? -26.359 15.07 8.766 1 57.16 26 PRO B CA 1
ATOM 2701 C C . PRO B 1 26 ? -25.984 13.875 9.633 1 57.16 26 PRO B C 1
ATOM 2703 O O . PRO B 1 26 ? -25.141 13.07 9.242 1 57.16 26 PRO B O 1
ATOM 2706 N N . TRP B 1 27 ? -26.719 13.781 10.719 1 58.59 27 TRP B N 1
ATOM 2707 C CA . TRP B 1 27 ? -26.469 12.633 11.586 1 58.59 27 TRP B CA 1
ATOM 2708 C C . TRP B 1 27 ? -26.938 11.344 10.93 1 58.59 27 TRP B C 1
ATOM 2710 O O . TRP B 1 27 ? -26.297 10.297 11.078 1 58.59 27 TRP B O 1
ATOM 2720 N N . LEU B 1 28 ? -28.016 11.469 10.211 1 59.34 28 LEU B N 1
ATOM 2721 C CA . LEU B 1 28 ? -28.5 10.281 9.523 1 59.34 28 LEU B CA 1
ATOM 2722 C C . LEU B 1 28 ? -27.547 9.859 8.414 1 59.34 28 LEU B C 1
ATOM 2724 O O . LEU B 1 28 ? -27.266 8.664 8.25 1 59.34 28 LEU B O 1
ATOM 2728 N N . LEU B 1 29 ? -27.156 10.844 7.715 1 58.78 29 LEU B N 1
ATOM 2729 C CA . LEU B 1 29 ? -26.234 10.508 6.637 1 58.78 29 LEU B CA 1
ATOM 2730 C C . LEU B 1 29 ? -24.922 9.969 7.195 1 58.78 29 LEU B C 1
ATOM 2732 O O . LEU B 1 29 ? -24.344 9.016 6.656 1 58.78 29 LEU B O 1
ATOM 2736 N N . LEU B 1 30 ? -24.594 10.633 8.188 1 61.22 30 LEU B N 1
ATOM 2737 C CA . LEU B 1 30 ? -23.375 10.164 8.828 1 61.22 30 LEU B CA 1
ATOM 2738 C C . LEU B 1 30 ? -23.562 8.781 9.438 1 61.22 30 LEU B C 1
ATOM 2740 O O . LEU B 1 30 ? -22.672 7.934 9.352 1 61.22 30 LEU B O 1
ATOM 2744 N N . SER B 1 31 ? -24.766 8.578 9.977 1 62.91 31 SER B N 1
ATOM 2745 C CA . SER B 1 31 ? -25.047 7.262 10.539 1 62.91 31 SER B CA 1
ATOM 2746 C C . SER B 1 31 ? -25.094 6.191 9.453 1 62.91 31 SER B C 1
ATOM 2748 O O . SER B 1 31 ? -24.609 5.074 9.656 1 62.91 31 SER B O 1
ATOM 2750 N N . ALA B 1 32 ? -25.672 6.516 8.391 1 59.56 32 ALA B N 1
ATOM 2751 C CA . ALA B 1 32 ? -25.734 5.551 7.293 1 59.56 32 ALA B CA 1
ATOM 2752 C C . ALA B 1 32 ? -24.344 5.152 6.82 1 59.56 32 ALA B C 1
ATOM 2754 O O . ALA B 1 32 ? -24.078 3.971 6.582 1 59.56 32 ALA B O 1
ATOM 2755 N N . ALA B 1 33 ? -23.641 6.141 6.738 1 59.81 33 ALA B N 1
ATOM 2756 C CA . ALA B 1 33 ? -22.281 5.867 6.32 1 59.81 33 ALA B CA 1
ATOM 2757 C C . ALA B 1 33 ? -21.562 4.984 7.336 1 59.81 33 ALA B C 1
ATOM 2759 O O . ALA B 1 33 ? -20.812 4.07 6.957 1 59.81 33 ALA B O 1
ATOM 2760 N N . MET B 1 34 ? -21.922 5.172 8.516 1 60.47 34 MET B N 1
ATOM 2761 C CA . MET B 1 34 ? -21.312 4.391 9.586 1 60.47 34 MET B CA 1
ATOM 2762 C C . MET B 1 34 ? -21.797 2.947 9.555 1 60.47 34 MET B C 1
ATOM 2764 O O . MET B 1 34 ? -21.016 2.018 9.781 1 60.47 34 MET B O 1
ATOM 2768 N N . VAL B 1 35 ? -23.062 2.861 9.398 1 62.19 35 VAL B N 1
ATOM 2769 C CA . VAL B 1 35 ? -23.625 1.518 9.328 1 62.19 35 VAL B CA 1
ATOM 2770 C C . VAL B 1 35 ? -23.016 0.767 8.141 1 62.19 35 VAL B C 1
ATOM 2772 O O . VAL B 1 35 ? -22.641 -0.403 8.266 1 62.19 35 VAL B O 1
ATOM 2775 N N . LEU B 1 36 ? -22.938 1.493 7.121 1 59.38 36 LEU B N 1
ATOM 2776 C CA . LEU B 1 36 ? -22.375 0.866 5.926 1 59.38 36 LEU B CA 1
ATOM 2777 C C . LEU B 1 36 ? -20.922 0.471 6.148 1 59.38 36 LEU B C 1
ATOM 2779 O O . LEU B 1 36 ? -20.516 -0.637 5.793 1 59.38 36 LEU B O 1
ATOM 2783 N N . LEU B 1 37 ? -20.328 1.383 6.734 1 59.19 37 LEU B N 1
ATOM 2784 C CA . LEU B 1 37 ? -18.938 1.086 7.043 1 59.19 37 LEU B CA 1
ATOM 2785 C C . LEU B 1 37 ? -18.828 -0.058 8.047 1 59.19 37 LEU B C 1
ATOM 2787 O O . LEU B 1 37 ? -17.969 -0.927 7.918 1 59.19 37 LEU B O 1
ATOM 2791 N N . GLY B 1 38 ? -19.734 0.061 9.07 1 61.69 38 GLY B N 1
ATOM 2792 C CA . GLY B 1 38 ? -19.75 -0.978 10.086 1 61.69 38 GLY B CA 1
ATOM 2793 C C . GLY B 1 38 ? -20.062 -2.354 9.531 1 61.69 38 GLY B C 1
ATOM 2794 O O . GLY B 1 38 ? -19.375 -3.326 9.836 1 61.69 38 GLY B O 1
ATOM 2795 N N . VAL B 1 39 ? -21.031 -2.342 8.719 1 60.88 39 VAL B N 1
ATOM 2796 C CA . VAL B 1 39 ? -21.469 -3.621 8.164 1 60.88 39 VAL B CA 1
ATOM 2797 C C . VAL B 1 39 ? -20.406 -4.152 7.203 1 60.88 39 VAL B C 1
ATOM 2799 O O . VAL B 1 39 ? -20.047 -5.328 7.262 1 60.88 39 VAL B O 1
ATOM 2802 N N . LEU B 1 40 ? -19.969 -3.223 6.473 1 57.41 40 LEU B N 1
ATOM 2803 C CA . LEU B 1 40 ? -19.016 -3.639 5.453 1 57.41 40 LEU B CA 1
ATOM 2804 C C . LEU B 1 40 ? -17.672 -3.977 6.078 1 57.41 40 LEU B C 1
ATOM 2806 O O . LEU B 1 40 ? -16.953 -4.855 5.59 1 57.41 40 LEU B O 1
ATOM 2810 N N . THR B 1 41 ? -17.438 -3.268 7.086 1 59.47 41 THR B N 1
ATOM 2811 C CA . THR B 1 41 ? -16.172 -3.518 7.781 1 59.47 41 THR B CA 1
ATOM 2812 C C . THR B 1 41 ? -16.328 -4.648 8.797 1 59.47 41 THR B C 1
ATOM 2814 O O . THR B 1 41 ? -15.453 -5.5 8.922 1 59.47 41 THR B O 1
ATOM 2817 N N . GLY B 1 42 ? -17.422 -4.672 9.508 1 68.12 42 GLY B N 1
ATOM 2818 C CA . GLY B 1 42 ? -17.625 -5.582 10.625 1 68.12 42 GLY B CA 1
ATOM 2819 C C . GLY B 1 42 ? -17.922 -7.004 10.188 1 68.12 42 GLY B C 1
ATOM 2820 O O . GLY B 1 42 ? -17.422 -7.957 10.797 1 68.12 42 GLY B O 1
ATOM 2821 N N . PHE B 1 43 ? -18.484 -7.062 9.133 1 71.62 43 PHE B N 1
ATOM 2822 C CA . PHE B 1 43 ? -18.969 -8.383 8.742 1 71.62 43 PHE B CA 1
ATOM 2823 C C . PHE B 1 43 ? -17.797 -9.289 8.367 1 71.62 43 PHE B C 1
ATOM 2825 O O . PHE B 1 43 ? -17.688 -10.406 8.875 1 71.62 43 PHE B O 1
ATOM 2832 N N . PRO B 1 44 ? -16.906 -8.852 7.492 1 72.25 44 PRO B N 1
ATOM 2833 C CA . PRO B 1 44 ? -15.781 -9.742 7.164 1 72.25 44 PRO B CA 1
ATOM 2834 C C . PRO B 1 44 ? -14.945 -10.109 8.391 1 72.25 44 PRO B C 1
ATOM 2836 O O . PRO B 1 44 ? -14.422 -11.219 8.469 1 72.25 44 PRO B O 1
ATOM 2839 N N . LEU B 1 45 ? -14.875 -9.219 9.219 1 78.12 45 LEU B N 1
ATOM 2840 C CA . LEU B 1 45 ? -14.102 -9.484 10.422 1 78.12 45 LEU B CA 1
ATOM 2841 C C . LEU B 1 45 ? -14.797 -10.523 11.297 1 78.12 45 LEU B C 1
ATOM 2843 O O . LEU B 1 45 ? -14.156 -11.414 11.852 1 78.12 45 LEU B O 1
ATOM 2847 N N . VAL B 1 46 ? -16.078 -10.32 11.445 1 80.62 46 VAL B N 1
ATOM 2848 C CA . VAL B 1 46 ? -16.844 -11.273 12.242 1 80.62 46 VAL B CA 1
ATOM 2849 C C . VAL B 1 46 ? -16.766 -12.664 11.617 1 80.62 46 VAL B C 1
ATOM 2851 O O . VAL B 1 46 ? -16.594 -13.656 12.328 1 80.62 46 VAL B O 1
ATOM 2854 N N . ARG B 1 47 ? -16.875 -12.68 10.352 1 80.81 47 ARG B N 1
ATOM 2855 C CA . ARG B 1 47 ? -16.781 -13.953 9.648 1 80.81 47 ARG B CA 1
ATOM 2856 C C . ARG B 1 47 ? -15.406 -14.586 9.836 1 80.81 47 ARG B C 1
ATOM 2858 O O . ARG B 1 47 ? -15.289 -15.797 9.984 1 80.81 47 ARG B O 1
ATOM 2865 N N . LEU B 1 48 ? -14.406 -13.758 9.711 1 84.31 48 LEU B N 1
ATOM 2866 C CA . LEU B 1 48 ? -13.047 -14.234 9.938 1 84.31 48 LEU B CA 1
ATOM 2867 C C . LEU B 1 48 ? -12.922 -14.867 11.32 1 84.31 48 LEU B C 1
ATOM 2869 O O . LEU B 1 48 ? -12.344 -15.945 11.469 1 84.31 48 LEU B O 1
ATOM 2873 N N . VAL B 1 49 ? -13.508 -14.25 12.289 1 88.5 49 VAL B N 1
ATOM 2874 C CA . VAL B 1 49 ? -13.438 -14.727 13.664 1 88.5 49 VAL B CA 1
ATOM 2875 C C . VAL B 1 49 ? -14.242 -16.016 13.805 1 88.5 49 VAL B C 1
ATOM 2877 O O . VAL B 1 49 ? -13.773 -16.984 14.414 1 88.5 49 VAL B O 1
ATOM 2880 N N . VAL B 1 50 ? -15.367 -16.062 13.242 1 88.38 50 VAL B N 1
ATOM 2881 C CA . VAL B 1 50 ? -16.219 -17.25 13.344 1 88.38 50 VAL B CA 1
ATOM 2882 C C . VAL B 1 50 ? -15.555 -18.438 12.648 1 88.38 50 VAL B C 1
ATOM 2884 O O . VAL B 1 50 ? -15.516 -19.531 13.195 1 88.38 50 VAL B O 1
ATOM 2887 N N . MET B 1 51 ? -15 -18.203 11.492 1 88.12 51 MET B N 1
ATOM 2888 C CA . MET B 1 51 ? -14.352 -19.266 10.734 1 88.12 51 MET B CA 1
ATOM 2889 C C . MET B 1 51 ? -13.117 -19.781 11.469 1 88.12 51 MET B C 1
ATOM 2891 O O . MET B 1 51 ? -12.758 -20.953 11.336 1 88.12 51 MET B O 1
ATOM 2895 N N . SER B 1 52 ? -12.523 -18.906 12.219 1 92.94 52 SER B N 1
ATOM 2896 C CA . SER B 1 52 ? -11.336 -19.312 12.961 1 92.94 52 SER B CA 1
ATOM 2897 C C . SER B 1 52 ? -11.672 -20.344 14.023 1 92.94 52 SER B C 1
ATOM 2899 O O . SER B 1 52 ? -10.789 -21.062 14.516 1 92.94 52 SER B O 1
ATOM 2901 N N . PHE B 1 53 ? -12.953 -20.5 14.344 1 95.56 53 PHE B N 1
ATOM 2902 C CA . PHE B 1 53 ? -13.383 -21.453 15.352 1 95.56 53 PHE B CA 1
ATOM 2903 C C . PHE B 1 53 ? -14.07 -22.656 14.695 1 95.56 53 PHE B C 1
ATOM 2905 O O . PHE B 1 53 ? -14.672 -23.484 15.383 1 95.56 53 PHE B O 1
ATOM 2912 N N . GLN B 1 54 ? -13.961 -22.719 13.398 1 93.06 54 GLN B N 1
ATOM 2913 C CA . GLN B 1 54 ? -14.648 -23.781 12.664 1 93.06 54 GLN B CA 1
ATOM 2914 C C . GLN B 1 54 ? -13.664 -24.625 11.867 1 93.06 54 GLN B C 1
ATOM 2916 O O . GLN B 1 54 ? -12.539 -24.188 11.586 1 93.06 54 GLN B O 1
ATOM 2921 N N . GLU B 1 55 ? -14.078 -25.891 11.695 1 91.62 55 GLU B N 1
ATOM 2922 C CA . GLU B 1 55 ? -13.43 -26.688 10.656 1 91.62 55 GLU B CA 1
ATOM 2923 C C . GLU B 1 55 ? -13.938 -26.297 9.273 1 91.62 55 GLU B C 1
ATOM 2925 O O . GLU B 1 55 ? -14.953 -26.828 8.812 1 91.62 55 GLU B O 1
ATOM 2930 N N . TYR B 1 56 ? -13.227 -25.422 8.688 1 85.31 56 TYR B N 1
ATOM 2931 C CA . TYR B 1 56 ? -13.648 -24.891 7.398 1 85.31 56 TYR B CA 1
ATOM 2932 C C . TYR B 1 56 ? -12.641 -25.234 6.305 1 85.31 56 TYR B C 1
ATOM 2934 O O . TYR B 1 56 ? -11.609 -24.562 6.164 1 85.31 56 TYR B O 1
ATOM 2942 N N . GLU B 1 57 ? -12.945 -26.234 5.629 1 85.56 57 GLU B N 1
ATOM 2943 C CA . GLU B 1 57 ? -12.109 -26.719 4.531 1 85.56 57 GLU B CA 1
ATOM 2944 C C . GLU B 1 57 ? -12.805 -26.531 3.186 1 85.56 57 GLU B C 1
ATOM 2946 O O . GLU B 1 57 ? -13.758 -25.75 3.078 1 85.56 57 GLU B O 1
ATOM 2951 N N . ARG B 1 58 ? -12.266 -27.125 2.191 1 76.75 58 ARG B N 1
ATOM 2952 C CA . ARG B 1 58 ? -12.805 -26.969 0.845 1 76.75 58 ARG B CA 1
ATOM 2953 C C . ARG B 1 58 ? -14.25 -27.484 0.776 1 76.75 58 ARG B C 1
ATOM 2955 O O . ARG B 1 58 ? -15.078 -26.906 0.069 1 76.75 58 ARG B O 1
ATOM 2962 N N . ALA B 1 59 ? -14.508 -28.469 1.57 1 72.19 59 ALA B N 1
ATOM 2963 C CA . ALA B 1 59 ? -15.852 -29.047 1.575 1 72.19 59 ALA B CA 1
ATOM 2964 C C . ALA B 1 59 ? -16.891 -28.031 2.049 1 72.19 59 ALA B C 1
ATOM 2966 O O . ALA B 1 59 ? -18 -27.984 1.523 1 72.19 59 ALA B O 1
ATOM 2967 N N . GLN B 1 60 ? -16.5 -27.312 3.043 1 72.25 60 GLN B N 1
ATOM 2968 C CA . GLN B 1 60 ? -17.406 -26.312 3.59 1 72.25 60 GLN B CA 1
ATOM 2969 C C . GLN B 1 60 ? -17.625 -25.172 2.609 1 72.25 60 GLN B C 1
ATOM 2971 O O . GLN B 1 60 ? -18.688 -24.562 2.578 1 72.25 60 GLN B O 1
ATOM 2976 N N . LEU B 1 61 ? -16.578 -24.969 1.887 1 65.38 61 LEU B N 1
ATOM 2977 C CA . LEU B 1 61 ? -16.719 -23.984 0.827 1 65.38 61 LEU B CA 1
ATOM 2978 C C . LEU B 1 61 ? -17.75 -24.438 -0.208 1 65.38 61 LEU B C 1
ATOM 2980 O O . LEU B 1 61 ? -18.406 -23.609 -0.847 1 65.38 61 LEU B O 1
ATOM 2984 N N . MET B 1 62 ? -17.922 -25.781 -0.216 1 63.31 62 MET B N 1
ATOM 2985 C CA . MET B 1 62 ? -18.844 -26.375 -1.178 1 63.31 62 MET B CA 1
ATOM 2986 C C . MET B 1 62 ? -20.219 -26.547 -0.563 1 63.31 62 MET B C 1
ATOM 2988 O O . MET B 1 62 ? -21.094 -27.188 -1.159 1 63.31 62 MET B O 1
ATOM 2992 N N . GLY B 1 63 ? -20.359 -26.031 0.623 1 65.25 63 GLY B N 1
ATOM 2993 C CA . GLY B 1 63 ? -21.703 -26 1.148 1 65.25 63 GLY B CA 1
ATOM 2994 C C . GLY B 1 63 ? -21.891 -26.859 2.383 1 65.25 63 GLY B C 1
ATOM 2995 O O . GLY B 1 63 ? -22.953 -26.844 3.006 1 65.25 63 GLY B O 1
ATOM 2996 N N . GLN B 1 64 ? -20.938 -27.594 2.66 1 74.5 64 GLN B N 1
ATOM 2997 C CA . GLN B 1 64 ? -21.062 -28.422 3.861 1 74.5 64 GLN B CA 1
ATOM 2998 C C . GLN B 1 64 ? -20.984 -27.562 5.121 1 74.5 64 GLN B C 1
ATOM 3000 O O . GLN B 1 64 ? -20.281 -26.562 5.152 1 74.5 64 GLN B O 1
ATOM 3005 N N . PRO B 1 65 ? -21.828 -27.906 6.004 1 80 65 PRO B N 1
ATOM 3006 C CA . PRO B 1 65 ? -21.797 -27.141 7.25 1 80 65 PRO B CA 1
ATOM 3007 C C . PRO B 1 65 ? -20.453 -27.219 7.957 1 80 65 PRO B C 1
ATOM 3009 O O . PRO B 1 65 ? -19.797 -28.266 7.926 1 80 65 PRO B O 1
ATOM 3012 N N . ALA B 1 66 ? -20.094 -26.156 8.469 1 85.5 66 ALA B N 1
ATOM 3013 C CA . ALA B 1 66 ? -18.828 -26.062 9.188 1 85.5 66 ALA B CA 1
ATOM 3014 C C . ALA B 1 66 ? -19 -26.438 10.656 1 85.5 66 ALA B C 1
ATOM 3016 O O . ALA B 1 66 ? -19.875 -25.891 11.344 1 85.5 66 ALA B O 1
ATOM 3017 N N . GLU B 1 67 ? 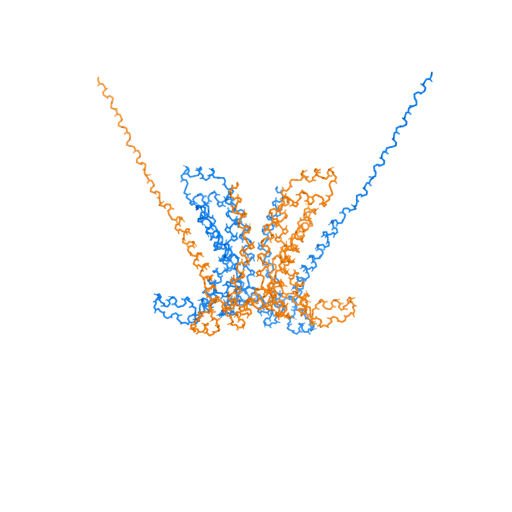-18.281 -27.375 11.133 1 91 67 GLU B N 1
ATOM 3018 C CA . GLU B 1 67 ? -18.344 -27.781 12.531 1 91 67 GLU B CA 1
ATOM 3019 C C . GLU B 1 67 ? -17.562 -26.828 13.422 1 91 67 GLU B C 1
ATOM 3021 O O . GLU B 1 67 ? -16.484 -26.344 13.031 1 91 67 GLU B O 1
ATOM 3026 N N . TRP B 1 68 ? -18.219 -26.578 14.523 1 94.44 68 TRP B N 1
ATOM 3027 C CA . TRP B 1 68 ? -17.5 -25.781 15.531 1 94.44 68 TRP B CA 1
ATOM 3028 C C . TRP B 1 68 ? -16.422 -26.609 16.219 1 94.44 68 TRP B C 1
ATOM 3030 O O . TRP B 1 68 ? -16.703 -27.672 16.766 1 94.44 68 TRP B O 1
ATOM 3040 N N . VAL B 1 69 ? -15.195 -26.172 16.141 1 95 69 VAL B N 1
ATOM 3041 C CA . VAL B 1 69 ? -14.078 -26.938 16.688 1 95 69 VAL B CA 1
ATOM 3042 C C . VAL B 1 69 ? -13.422 -26.156 17.828 1 95 69 VAL B C 1
ATOM 3044 O O . VAL B 1 69 ? -12.344 -26.516 18.297 1 95 69 VAL B O 1
ATOM 3047 N N . GLY B 1 70 ? -14.078 -25.062 18.203 1 94.88 70 GLY B N 1
ATOM 3048 C CA . GLY B 1 70 ? -13.531 -24.266 19.281 1 94.88 70 GLY B CA 1
ATOM 3049 C C . GLY B 1 70 ? -12.148 -23.719 18.984 1 94.88 70 GLY B C 1
ATOM 3050 O O . GLY B 1 70 ? -11.938 -23.094 17.938 1 94.88 70 GLY B O 1
ATOM 3051 N N . PHE B 1 71 ? -11.172 -24.172 19.906 1 96.06 71 PHE B N 1
ATOM 3052 C CA . PHE B 1 71 ? -9.852 -23.578 19.797 1 96.06 71 PHE B CA 1
ATOM 3053 C C . PHE B 1 71 ? -8.883 -24.516 19.109 1 96.06 71 PHE B C 1
ATOM 3055 O O . PHE B 1 71 ? -7.664 -24.328 19.172 1 96.06 71 PHE B O 1
ATOM 3062 N N . ASP B 1 72 ? -9.359 -25.469 18.375 1 95.88 72 ASP B N 1
ATOM 3063 C CA . ASP B 1 72 ? -8.516 -26.484 17.734 1 95.88 72 ASP B CA 1
ATOM 3064 C C . ASP B 1 72 ? -7.598 -25.844 16.688 1 95.88 72 ASP B C 1
ATOM 3066 O O . ASP B 1 72 ? -6.418 -26.172 16.609 1 95.88 72 ASP B O 1
ATOM 3070 N N . ASN B 1 73 ? -8.18 -24.922 15.914 1 95.88 73 ASN B N 1
ATOM 3071 C CA . ASN B 1 73 ? -7.359 -24.234 14.93 1 95.88 73 ASN B CA 1
ATOM 3072 C C . ASN B 1 73 ? -6.219 -23.469 15.586 1 95.88 73 ASN B C 1
ATOM 3074 O O . ASN B 1 73 ? -5.09 -23.469 15.094 1 95.88 73 ASN B O 1
ATOM 3078 N N . TYR B 1 74 ? -6.523 -22.875 16.703 1 96.19 74 TYR B N 1
ATOM 3079 C CA . TYR B 1 74 ? -5.52 -22.094 17.422 1 96.19 74 TYR B CA 1
ATOM 3080 C C . TYR B 1 74 ? -4.465 -23.016 18.031 1 96.19 74 TYR B C 1
ATOM 3082 O O . TYR B 1 74 ? -3.27 -22.703 18 1 96.19 74 TYR B O 1
ATOM 3090 N N . ALA B 1 75 ? -4.91 -24.094 18.547 1 96.06 75 ALA B N 1
ATOM 3091 C CA . ALA B 1 75 ? -3.969 -25.062 19.125 1 96.06 75 ALA B CA 1
ATOM 3092 C C . ALA B 1 75 ? -3.014 -25.594 18.062 1 96.06 75 ALA B C 1
ATOM 3094 O O . ALA B 1 75 ? -1.811 -25.703 18.297 1 96.06 75 ALA B O 1
ATOM 3095 N N . THR B 1 76 ? -3.541 -25.859 16.969 1 94.69 76 THR B N 1
ATOM 3096 C CA . THR B 1 76 ? -2.744 -26.391 15.867 1 94.69 76 THR B CA 1
ATOM 3097 C C . THR B 1 76 ? -1.69 -25.375 15.43 1 94.69 76 THR B C 1
ATOM 3099 O O . THR B 1 76 ? -0.521 -25.719 15.258 1 94.69 76 THR B O 1
ATOM 3102 N N . ILE B 1 77 ? -2.076 -24.156 15.273 1 94.25 77 ILE B N 1
ATOM 3103 C CA . ILE B 1 77 ? -1.199 -23.094 14.781 1 94.25 77 ILE B CA 1
ATOM 3104 C C . ILE B 1 77 ? -0.141 -22.781 15.836 1 94.25 77 ILE B C 1
ATOM 3106 O O . ILE B 1 77 ? 1.042 -22.641 15.516 1 94.25 77 ILE B O 1
ATOM 3110 N N . LEU B 1 78 ? -0.543 -22.703 17.156 1 94.56 78 LEU B N 1
ATOM 3111 C CA . LEU B 1 78 ? 0.344 -22.234 18.219 1 94.56 78 LEU B CA 1
ATOM 3112 C C . LEU B 1 78 ? 1.33 -23.328 18.609 1 94.56 78 LEU B C 1
ATOM 3114 O O . LEU B 1 78 ? 2.361 -23.031 19.219 1 94.56 78 LEU B O 1
ATOM 3118 N N . THR B 1 79 ? 1.015 -24.547 18.203 1 93.31 79 THR B N 1
ATOM 3119 C CA . THR B 1 79 ? 1.928 -25.641 18.531 1 93.31 79 THR B CA 1
ATOM 3120 C C . THR B 1 79 ? 2.838 -25.953 17.344 1 93.31 79 THR B C 1
ATOM 3122 O O . THR B 1 79 ? 3.762 -26.766 17.469 1 93.31 79 THR B O 1
ATOM 3125 N N . ASP B 1 80 ? 2.537 -25.359 16.266 1 89.75 80 ASP B N 1
ATOM 3126 C CA . ASP B 1 80 ? 3.367 -25.547 15.078 1 89.75 80 ASP B CA 1
ATOM 3127 C C . ASP B 1 80 ? 4.582 -24.609 15.109 1 89.75 80 ASP B C 1
ATOM 3129 O O . ASP B 1 80 ? 4.586 -23.562 14.453 1 89.75 80 ASP B O 1
ATOM 3133 N N . VAL B 1 81 ? 5.656 -25.094 15.664 1 84.44 81 VAL B N 1
ATOM 3134 C CA . VAL B 1 81 ? 6.832 -24.266 15.883 1 84.44 81 VAL B CA 1
ATOM 3135 C C . VAL B 1 81 ? 7.543 -24 14.562 1 84.44 81 VAL B C 1
ATOM 3137 O O . VAL B 1 81 ? 7.945 -22.875 14.273 1 84.44 81 VAL B O 1
ATOM 3140 N N . ASP B 1 82 ? 7.531 -24.953 13.703 1 87.38 82 ASP B N 1
ATOM 3141 C CA . ASP B 1 82 ? 8.32 -24.844 12.484 1 87.38 82 ASP B CA 1
ATOM 3142 C C . ASP B 1 82 ? 7.527 -24.141 11.383 1 87.38 82 ASP B C 1
ATOM 3144 O O . ASP B 1 82 ? 8.094 -23.734 10.367 1 87.38 82 ASP B O 1
ATOM 3148 N N . GLY B 1 83 ? 6.289 -23.984 11.672 1 92.12 83 GLY B N 1
ATOM 3149 C CA . GLY B 1 83 ? 5.449 -23.344 10.664 1 92.12 83 GLY B CA 1
ATOM 3150 C C . GLY B 1 83 ? 5.074 -21.922 11.008 1 92.12 83 GLY B C 1
ATOM 3151 O O . GLY B 1 83 ? 5.801 -20.984 10.672 1 92.12 83 GLY B O 1
ATOM 3152 N N . PHE B 1 84 ? 4.168 -21.828 11.914 1 94.19 84 PHE B N 1
ATOM 3153 C CA . PHE B 1 84 ? 3.562 -20.547 12.203 1 94.19 84 PHE B CA 1
ATOM 3154 C C . PHE B 1 84 ? 4.566 -19.609 12.875 1 94.19 84 PHE B C 1
ATOM 3156 O O . PHE B 1 84 ? 4.766 -18.484 12.43 1 94.19 84 PHE B O 1
ATOM 3163 N N . TRP B 1 85 ? 5.207 -20.078 13.898 1 94.94 85 TRP B N 1
ATOM 3164 C CA . TRP B 1 85 ? 6.09 -19.203 14.672 1 94.94 85 TRP B CA 1
ATOM 3165 C C . TRP B 1 85 ? 7.305 -18.797 13.852 1 94.94 85 TRP B C 1
ATOM 3167 O O . TRP B 1 85 ? 7.777 -17.656 13.953 1 94.94 85 TRP B O 1
ATOM 3177 N N . THR B 1 86 ? 7.793 -19.672 13.055 1 95.88 86 THR B N 1
ATOM 3178 C CA . THR B 1 86 ? 8.93 -19.359 12.188 1 95.88 86 THR B CA 1
ATOM 3179 C C . THR B 1 86 ? 8.547 -18.297 11.156 1 95.88 86 THR B C 1
ATOM 3181 O O . THR B 1 86 ? 9.297 -17.344 10.922 1 95.88 86 THR B O 1
ATOM 3184 N N . VAL B 1 87 ? 7.402 -18.453 10.57 1 95.81 87 VAL B N 1
ATOM 3185 C CA . VAL B 1 87 ? 6.93 -17.516 9.562 1 95.81 87 VAL B CA 1
ATOM 3186 C C . VAL B 1 87 ? 6.668 -16.156 10.203 1 95.81 87 VAL B C 1
ATOM 3188 O O . VAL B 1 87 ? 6.996 -15.117 9.625 1 95.81 87 VAL B O 1
ATOM 3191 N N . LEU B 1 88 ? 6.105 -16.188 11.43 1 95.06 88 LEU B N 1
ATOM 3192 C CA . LEU B 1 88 ? 5.836 -14.945 12.141 1 95.06 88 LEU B CA 1
ATOM 3193 C C . LEU B 1 88 ? 7.137 -14.227 12.477 1 95.06 88 LEU B C 1
ATOM 3195 O O . LEU B 1 88 ? 7.25 -13.016 12.273 1 95.06 88 LEU B O 1
ATOM 3199 N N . ALA B 1 89 ? 8.062 -14.953 12.984 1 96 89 ALA B N 1
ATOM 3200 C CA . ALA B 1 89 ? 9.359 -14.375 13.328 1 96 89 ALA B CA 1
ATOM 3201 C C . ALA B 1 89 ? 10.039 -13.797 12.086 1 96 89 ALA B C 1
ATOM 3203 O O . ALA B 1 89 ? 10.609 -12.703 12.141 1 96 89 ALA B O 1
ATOM 3204 N N . ARG B 1 90 ? 9.992 -14.531 11.047 1 96.69 90 ARG B N 1
ATOM 3205 C CA . ARG B 1 90 ? 10.57 -14.078 9.789 1 96.69 90 ARG B CA 1
ATOM 3206 C C . ARG B 1 90 ? 9.906 -12.789 9.312 1 96.69 90 ARG B C 1
ATOM 3208 O O . ARG B 1 90 ? 10.578 -11.875 8.836 1 96.69 90 ARG B O 1
ATOM 3215 N N . SER B 1 91 ? 8.633 -12.75 9.43 1 96.69 91 SER B N 1
ATOM 3216 C CA . SER B 1 91 ? 7.875 -11.57 9.039 1 96.69 91 SER B CA 1
ATOM 3217 C C . SER B 1 91 ? 8.281 -10.352 9.867 1 96.69 91 SER B C 1
ATOM 3219 O O . SER B 1 91 ? 8.445 -9.258 9.336 1 96.69 91 SER B O 1
ATOM 3221 N N . PHE B 1 92 ? 8.477 -10.555 11.203 1 97.19 92 PHE B N 1
ATOM 3222 C CA . PHE B 1 92 ? 8.859 -9.453 12.086 1 97.19 92 PHE B CA 1
ATOM 3223 C C . PHE B 1 92 ? 10.281 -9 11.797 1 97.19 92 PHE B C 1
ATOM 3225 O O . PHE B 1 92 ? 10.57 -7.797 11.797 1 97.19 92 PHE B O 1
ATOM 3232 N N . VAL B 1 93 ? 11.125 -9.938 11.594 1 97.81 93 VAL B N 1
ATOM 3233 C CA . VAL B 1 93 ? 12.516 -9.594 11.289 1 97.81 93 VAL B CA 1
ATOM 3234 C C . VAL B 1 93 ? 12.57 -8.781 9.992 1 97.81 93 VAL B C 1
ATOM 3236 O O . VAL B 1 93 ? 13.25 -7.754 9.922 1 97.81 93 VAL B O 1
ATOM 3239 N N . LEU B 1 94 ? 11.891 -9.266 9.008 1 97.81 94 LEU B N 1
ATOM 3240 C CA . LEU B 1 94 ? 11.852 -8.547 7.738 1 97.81 94 LEU B CA 1
ATOM 3241 C C . LEU B 1 94 ? 11.281 -7.145 7.922 1 97.81 94 LEU B C 1
ATOM 3243 O O . LEU B 1 94 ? 11.812 -6.176 7.383 1 97.81 94 LEU B O 1
ATOM 3247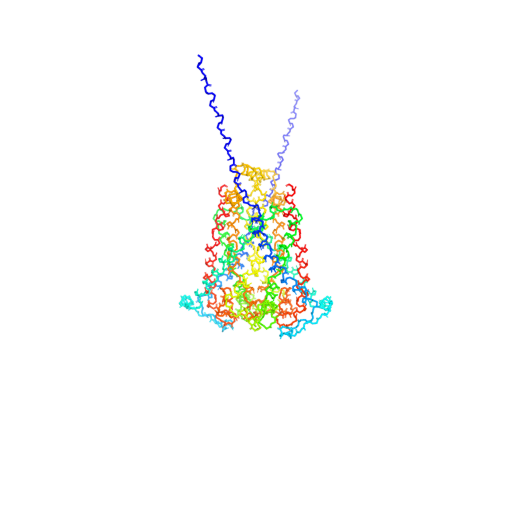 N N . MET B 1 95 ? 10.211 -7.078 8.695 1 97.56 95 MET B N 1
ATOM 3248 C CA . MET B 1 95 ? 9.586 -5.781 8.969 1 97.56 95 MET B CA 1
ATOM 3249 C C . MET B 1 95 ? 10.586 -4.824 9.609 1 97.56 95 MET B C 1
ATOM 3251 O O . MET B 1 95 ? 10.695 -3.67 9.195 1 97.56 95 MET B O 1
ATOM 3255 N N . VAL B 1 96 ? 11.289 -5.266 10.609 1 97.81 96 VAL B N 1
ATOM 3256 C CA . VAL B 1 96 ? 12.25 -4.418 11.312 1 97.81 96 VAL B CA 1
ATOM 3257 C C . VAL B 1 96 ? 13.336 -3.953 10.344 1 97.81 96 VAL B C 1
ATOM 3259 O O . VAL B 1 96 ? 13.68 -2.77 10.32 1 97.81 96 VAL B O 1
ATOM 3262 N N . VAL B 1 97 ? 13.844 -4.879 9.555 1 97.94 97 VAL B N 1
ATOM 3263 C CA . VAL B 1 97 ? 14.891 -4.543 8.594 1 97.94 97 VAL B CA 1
ATOM 3264 C C . VAL B 1 97 ? 14.359 -3.514 7.594 1 97.94 97 VAL B C 1
ATOM 3266 O O . VAL B 1 97 ? 15.016 -2.506 7.328 1 97.94 97 VAL B O 1
ATOM 3269 N N . LEU B 1 98 ? 13.18 -3.773 7.062 1 97.88 98 LEU B N 1
ATOM 3270 C CA . LEU B 1 98 ? 12.602 -2.875 6.07 1 97.88 98 LEU B CA 1
ATOM 3271 C C . LEU B 1 98 ? 12.375 -1.487 6.664 1 97.88 98 LEU B C 1
ATOM 3273 O O . LEU B 1 98 ? 12.711 -0.479 6.039 1 97.88 98 LEU B O 1
ATOM 3277 N N . VAL B 1 99 ? 11.797 -1.452 7.863 1 97.75 99 VAL B N 1
ATOM 3278 C CA . VAL B 1 99 ? 11.5 -0.178 8.508 1 97.75 99 VAL B CA 1
ATOM 3279 C C . VAL B 1 99 ? 12.797 0.601 8.742 1 97.75 99 VAL B C 1
ATOM 3281 O O . VAL B 1 99 ? 12.891 1.777 8.383 1 97.75 99 VAL B O 1
ATOM 3284 N N . VAL B 1 100 ? 13.789 -0.036 9.273 1 97.5 100 VAL B N 1
ATOM 3285 C CA . VAL B 1 100 ? 15.039 0.626 9.625 1 97.5 100 VAL B CA 1
ATOM 3286 C C . VAL B 1 100 ? 15.727 1.132 8.359 1 97.5 100 VAL B C 1
ATOM 3288 O O . VAL B 1 100 ? 16.109 2.301 8.281 1 97.5 100 VAL B O 1
ATOM 3291 N N . VAL B 1 101 ? 15.82 0.302 7.391 1 94.62 101 VAL B N 1
ATOM 3292 C CA . VAL B 1 101 ? 16.531 0.673 6.168 1 94.62 101 VAL B CA 1
ATOM 3293 C C . VAL B 1 101 ? 15.766 1.793 5.457 1 94.62 101 VAL B C 1
ATOM 3295 O O . VAL B 1 101 ? 16.375 2.754 4.977 1 94.62 101 VAL B O 1
ATOM 3298 N N . THR B 1 102 ? 14.445 1.682 5.371 1 95.19 102 THR B N 1
ATOM 3299 C CA . THR B 1 102 ? 13.633 2.68 4.688 1 95.19 102 THR B CA 1
ATOM 3300 C C . THR B 1 102 ? 13.734 4.035 5.387 1 95.19 102 THR B C 1
ATOM 3302 O O . THR B 1 102 ? 13.922 5.062 4.73 1 95.19 102 THR B O 1
ATOM 3305 N N . ILE B 1 103 ? 13.641 4.016 6.73 1 96.25 103 ILE B N 1
ATOM 3306 C CA . ILE B 1 103 ? 13.664 5.266 7.488 1 96.25 103 ILE B CA 1
ATOM 3307 C C . ILE B 1 103 ? 15.055 5.898 7.395 1 96.25 103 ILE B C 1
ATOM 3309 O O . ILE B 1 103 ? 15.18 7.105 7.176 1 96.25 103 ILE B O 1
ATOM 3313 N N . VAL B 1 104 ? 16.062 5.109 7.527 1 93 104 VAL B N 1
ATOM 3314 C CA . VAL B 1 104 ? 17.422 5.617 7.496 1 93 104 VAL B CA 1
ATOM 3315 C C . VAL B 1 104 ? 17.734 6.184 6.109 1 93 104 VAL B C 1
ATOM 3317 O O . VAL B 1 104 ? 18.219 7.309 5.988 1 93 104 VAL B O 1
ATOM 3320 N N . LEU B 1 105 ? 17.422 5.457 5.105 1 90.19 105 LEU B N 1
ATOM 3321 C CA . LEU B 1 105 ? 17.703 5.922 3.754 1 90.19 105 LEU B CA 1
ATOM 3322 C C . LEU B 1 105 ? 16.828 7.125 3.4 1 90.19 105 LEU B C 1
ATOM 3324 O O . LEU B 1 105 ? 17.297 8.07 2.762 1 90.19 105 LEU B O 1
ATOM 3328 N N . GLY B 1 106 ? 15.562 7.047 3.766 1 92.88 106 GLY B N 1
ATOM 3329 C CA . GLY B 1 106 ? 14.695 8.195 3.543 1 92.88 106 GLY B CA 1
ATOM 3330 C C . GLY B 1 106 ? 15.195 9.461 4.219 1 92.88 106 GLY B C 1
ATOM 3331 O O . GLY B 1 106 ? 15.148 10.539 3.631 1 92.88 106 GLY B O 1
ATOM 3332 N N . MET B 1 107 ? 15.664 9.305 5.445 1 92.88 107 MET B N 1
ATOM 3333 C CA . MET B 1 107 ? 16.219 10.43 6.184 1 92.88 107 MET B CA 1
ATOM 3334 C C . MET B 1 107 ? 17.469 10.961 5.496 1 92.88 107 MET B C 1
ATOM 3336 O O . MET B 1 107 ? 17.641 12.172 5.336 1 92.88 107 MET B O 1
ATOM 3340 N N . LEU B 1 108 ? 18.312 10.07 5.078 1 89 108 LEU B N 1
ATOM 3341 C CA . LEU B 1 108 ? 19.531 10.484 4.398 1 89 108 LEU B CA 1
ATOM 3342 C C . LEU B 1 108 ? 19.203 11.234 3.109 1 89 108 LEU B C 1
ATOM 3344 O O . LEU B 1 108 ? 19.844 12.25 2.803 1 89 108 LEU B O 1
ATOM 3348 N N . VAL B 1 109 ? 18.25 10.781 2.391 1 89.31 109 VAL B N 1
ATOM 3349 C CA . VAL B 1 109 ? 17.859 11.438 1.144 1 89.31 109 VAL B CA 1
ATOM 3350 C C . VAL B 1 109 ? 17.25 12.805 1.442 1 89.31 109 VAL B C 1
ATOM 3352 O O . VAL B 1 109 ? 17.531 13.781 0.744 1 89.31 109 VAL B O 1
ATOM 3355 N N . ALA B 1 110 ? 16.422 12.844 2.48 1 91.44 110 ALA B N 1
ATOM 3356 C CA . ALA B 1 110 ? 15.82 14.125 2.867 1 91.44 110 ALA B CA 1
ATOM 3357 C C . ALA B 1 110 ? 16.906 15.133 3.244 1 91.44 11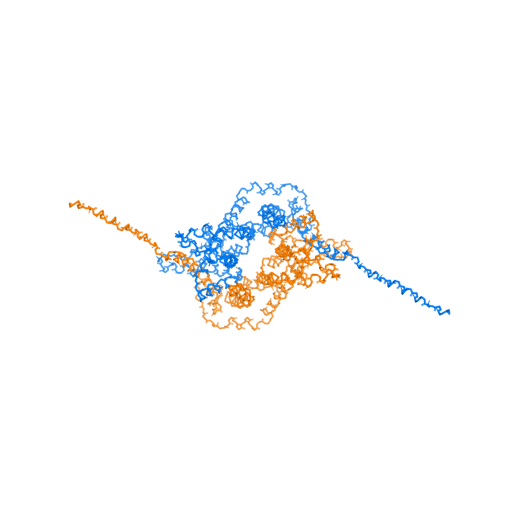0 ALA B C 1
ATOM 3359 O O . ALA B 1 110 ? 16.844 16.297 2.828 1 91.44 110 ALA B O 1
ATOM 3360 N N . LEU B 1 111 ? 17.859 14.703 3.98 1 89.19 111 LEU B N 1
ATOM 3361 C CA . LEU B 1 111 ? 18.953 15.578 4.387 1 89.19 111 LEU B CA 1
ATOM 3362 C C . LEU B 1 111 ? 19.766 16.031 3.18 1 89.19 111 LEU B C 1
ATOM 3364 O O . LEU B 1 111 ? 20.219 17.172 3.119 1 89.19 111 LEU B O 1
ATOM 3368 N N . LEU B 1 112 ? 19.969 15.102 2.291 1 86.5 112 LEU B N 1
ATOM 3369 C CA . LEU B 1 112 ? 20.672 15.445 1.061 1 86.5 112 LEU B CA 1
ATOM 3370 C C . LEU B 1 112 ? 19.922 16.531 0.299 1 86.5 112 LEU B C 1
ATOM 3372 O O . LEU B 1 112 ? 20.531 17.5 -0.183 1 86.5 112 LEU B O 1
ATOM 3376 N N . MET B 1 113 ? 18.703 16.391 0.227 1 87.38 113 MET B N 1
ATOM 3377 C CA . MET B 1 113 ? 17.875 17.359 -0.499 1 87.38 113 MET B CA 1
ATOM 3378 C C . MET B 1 113 ? 17.953 18.734 0.162 1 87.38 113 MET B C 1
ATOM 3380 O O . MET B 1 113 ? 17.828 19.766 -0.513 1 87.38 113 MET B O 1
ATOM 3384 N N . MET B 1 114 ? 18.188 18.781 1.427 1 86.5 114 MET B N 1
ATOM 3385 C CA . MET B 1 114 ? 18.328 20.031 2.16 1 86.5 114 MET B CA 1
ATOM 3386 C C . MET B 1 114 ? 19.641 20.719 1.83 1 86.5 114 MET B C 1
ATOM 3388 O O . MET B 1 114 ? 19.75 21.953 1.913 1 86.5 114 MET B O 1
ATOM 3392 N N . ARG B 1 115 ? 20.578 19.969 1.409 1 84.19 115 ARG B N 1
ATOM 3393 C CA . ARG B 1 115 ? 21.922 20.5 1.325 1 84.19 115 ARG B CA 1
ATOM 3394 C C . ARG B 1 115 ? 22.312 20.812 -0.118 1 84.19 115 ARG B C 1
ATOM 3396 O O . ARG B 1 115 ? 23.219 21.609 -0.369 1 84.19 115 ARG B O 1
ATOM 3403 N N . VAL B 1 116 ? 21.625 20.188 -1.003 1 83.69 116 VAL B N 1
ATOM 3404 C CA . VAL B 1 116 ? 22.047 20.328 -2.395 1 83.69 116 VAL B CA 1
ATOM 3405 C C . VAL B 1 116 ? 21.297 21.484 -3.049 1 83.69 116 VAL B C 1
ATOM 3407 O O . VAL B 1 116 ? 20.297 21.969 -2.506 1 83.69 116 VAL B O 1
ATOM 3410 N N . GLY B 1 117 ? 21.844 21.938 -4.141 1 83.81 117 GLY B N 1
ATOM 3411 C CA . GLY B 1 117 ? 21.234 23.031 -4.879 1 83.81 117 GLY B CA 1
ATOM 3412 C C . GLY B 1 117 ? 19.969 22.609 -5.609 1 83.81 117 GLY B C 1
ATOM 3413 O O . GLY B 1 117 ? 19.547 21.453 -5.512 1 83.81 117 GLY B O 1
ATOM 3414 N N . LYS B 1 118 ? 19.438 23.531 -6.285 1 84.06 118 LYS B N 1
ATOM 3415 C CA . LYS B 1 118 ? 18.141 23.359 -6.941 1 84.06 118 LYS B CA 1
ATOM 3416 C C . LYS B 1 118 ? 18.219 22.281 -8.016 1 84.06 118 LYS B C 1
ATOM 3418 O O . LYS B 1 118 ? 17.312 21.453 -8.125 1 84.06 118 LYS B O 1
ATOM 3423 N N . GLY B 1 119 ? 19.25 22.281 -8.789 1 82.44 119 GLY B N 1
ATOM 3424 C CA . GLY B 1 119 ? 19.375 21.312 -9.867 1 82.44 119 GLY B CA 1
ATOM 3425 C C . GLY B 1 119 ? 19.453 19.875 -9.375 1 82.44 119 GLY B C 1
ATOM 3426 O O . GLY B 1 119 ? 18.719 19.016 -9.836 1 82.44 119 GLY B O 1
ATOM 3427 N N . LEU B 1 120 ? 20.312 19.609 -8.469 1 82.06 120 LEU B N 1
ATOM 3428 C CA . LEU B 1 120 ? 20.484 18.266 -7.93 1 82.06 120 LEU B CA 1
ATOM 3429 C C . LEU B 1 120 ? 19.25 17.844 -7.125 1 82.06 120 LEU B C 1
ATOM 3431 O O . LEU B 1 120 ? 18.875 16.672 -7.129 1 82.06 120 LEU B O 1
ATOM 3435 N N . ARG B 1 121 ? 18.641 18.797 -6.473 1 85.12 121 ARG B N 1
ATOM 3436 C CA . ARG B 1 121 ? 17.422 18.5 -5.742 1 85.12 121 ARG B CA 1
ATOM 3437 C C . ARG B 1 121 ? 16.312 18.031 -6.688 1 85.12 121 ARG B C 1
ATOM 3439 O O . ARG B 1 121 ? 15.586 17.094 -6.383 1 85.12 121 ARG B O 1
ATOM 3446 N N . LEU B 1 122 ? 16.328 18.688 -7.789 1 81.19 122 LEU B N 1
ATOM 3447 C CA . LEU B 1 122 ? 15.352 18.312 -8.797 1 81.19 122 LEU B CA 1
ATOM 3448 C C . LEU B 1 122 ? 15.641 16.906 -9.328 1 81.19 122 LEU B C 1
ATOM 3450 O O . LEU B 1 122 ? 14.719 16.109 -9.516 1 81.19 122 LEU B O 1
ATOM 3454 N N . LEU B 1 123 ? 16.859 16.641 -9.539 1 80.06 123 LEU B N 1
ATOM 3455 C CA . LEU B 1 123 ? 17.25 15.32 -10.047 1 80.06 123 LEU B CA 1
ATOM 3456 C C . LEU B 1 123 ? 16.875 14.234 -9.047 1 80.06 123 LEU B C 1
ATOM 3458 O O . LEU B 1 123 ? 16.344 13.195 -9.43 1 80.06 123 LEU B O 1
ATOM 3462 N N . VAL B 1 124 ? 17.172 14.508 -7.824 1 82.62 124 VAL B N 1
ATOM 3463 C CA . VAL B 1 124 ? 16.859 13.539 -6.777 1 82.62 124 VAL B CA 1
ATOM 3464 C C . VAL B 1 124 ? 15.336 13.375 -6.676 1 82.62 124 VAL B C 1
ATOM 3466 O O . VAL B 1 124 ? 14.836 12.25 -6.574 1 82.62 124 VAL B O 1
ATOM 3469 N N . SER B 1 125 ? 14.633 14.438 -6.77 1 83.38 125 SER B N 1
ATOM 3470 C CA . SER B 1 125 ? 13.18 14.406 -6.66 1 83.38 125 SER B CA 1
ATOM 3471 C C . SER B 1 125 ? 12.555 13.617 -7.809 1 83.38 125 SER B C 1
ATOM 3473 O O . SER B 1 125 ? 11.633 12.828 -7.602 1 83.38 125 SER B O 1
ATOM 3475 N N . VAL B 1 126 ? 13.102 13.812 -8.922 1 77.81 126 VAL B N 1
ATOM 3476 C CA . VAL B 1 126 ? 12.586 13.109 -10.086 1 77.81 126 VAL B CA 1
ATOM 3477 C C . VAL B 1 126 ? 12.875 11.617 -9.953 1 77.81 126 VAL B C 1
ATOM 3479 O O . VAL B 1 126 ? 12.023 10.781 -10.273 1 77.81 126 VAL B O 1
ATOM 3482 N N . GLY B 1 127 ? 14.07 11.281 -9.562 1 79.88 127 GLY B N 1
ATOM 3483 C CA . GLY B 1 127 ? 14.398 9.883 -9.328 1 79.88 127 GLY B CA 1
ATOM 3484 C C . GLY B 1 127 ? 13.492 9.219 -8.305 1 79.88 127 GLY B C 1
ATOM 3485 O O . GLY B 1 127 ? 13.047 8.094 -8.508 1 79.88 127 GLY B O 1
ATOM 3486 N N . LEU B 1 128 ? 13.227 9.938 -7.27 1 83.75 128 LEU B N 1
ATOM 3487 C CA . LEU B 1 128 ? 12.344 9.422 -6.23 1 83.75 128 LEU B CA 1
ATOM 3488 C C . LEU B 1 128 ? 10.93 9.25 -6.762 1 83.75 128 LEU B C 1
ATOM 3490 O O . LEU B 1 128 ? 10.273 8.242 -6.469 1 83.75 128 LEU B O 1
ATOM 3494 N N . LEU B 1 129 ? 10.57 10.141 -7.531 1 79.94 129 LEU B N 1
ATOM 3495 C CA . LEU B 1 129 ? 9.227 10.086 -8.102 1 79.94 129 LEU B CA 1
ATOM 3496 C C . LEU B 1 129 ? 9.086 8.891 -9.039 1 79.94 129 LEU B C 1
ATOM 3498 O O . LEU B 1 129 ? 8.039 8.234 -9.062 1 79.94 129 LEU B O 1
ATOM 3502 N N . LEU B 1 130 ? 10.086 8.648 -9.758 1 78.31 130 LEU B N 1
ATOM 3503 C CA . LEU B 1 130 ? 10.078 7.512 -10.672 1 78.31 130 LEU B CA 1
ATOM 3504 C C . LEU B 1 130 ? 9.992 6.199 -9.898 1 78.31 130 LEU B C 1
ATOM 3506 O O . LEU B 1 130 ? 9.258 5.293 -10.297 1 78.31 130 LEU B O 1
ATOM 3510 N N . ALA B 1 131 ? 10.688 6.113 -8.867 1 79.31 131 ALA B N 1
ATOM 3511 C CA . ALA B 1 131 ? 10.641 4.918 -8.023 1 79.31 131 ALA B CA 1
ATOM 3512 C C . ALA B 1 131 ? 9.258 4.719 -7.426 1 79.31 131 ALA B C 1
ATOM 3514 O O . ALA B 1 131 ? 8.75 3.596 -7.371 1 79.31 131 ALA B O 1
ATOM 3515 N N . TRP B 1 132 ? 8.727 5.77 -7.047 1 80.06 132 TRP B N 1
ATOM 3516 C CA . TRP B 1 132 ? 7.418 5.719 -6.402 1 80.06 132 TRP B CA 1
ATOM 3517 C C . TRP B 1 132 ? 6.328 5.352 -7.406 1 80.06 132 TRP B C 1
ATOM 3519 O O . TRP B 1 132 ? 5.352 4.691 -7.055 1 80.06 132 TRP B O 1
ATOM 3529 N N . ALA B 1 133 ? 6.559 5.773 -8.602 1 75.94 133 ALA B N 1
ATOM 3530 C CA . ALA B 1 133 ? 5.559 5.586 -9.656 1 75.94 133 ALA B CA 1
ATOM 3531 C C . ALA B 1 133 ? 5.543 4.141 -10.141 1 75.94 133 ALA B C 1
ATOM 3533 O O . ALA B 1 133 ? 4.535 3.672 -10.68 1 75.94 133 ALA B O 1
ATOM 3534 N N . MET B 1 134 ? 6.551 3.488 -9.93 1 77.25 134 MET B N 1
ATOM 3535 C CA . MET B 1 134 ? 6.656 2.111 -10.406 1 77.25 134 MET B CA 1
ATOM 3536 C C . MET B 1 134 ? 5.766 1.184 -9.586 1 77.25 134 MET B C 1
ATOM 3538 O O . MET B 1 134 ? 5.879 1.127 -8.359 1 77.25 134 MET B O 1
ATOM 3542 N N . PRO B 1 135 ? 4.875 0.493 -10.297 1 76.38 135 PRO B N 1
ATOM 3543 C CA . PRO B 1 135 ? 4.086 -0.503 -9.57 1 76.38 135 PRO B CA 1
ATOM 3544 C C . PRO B 1 135 ? 4.949 -1.595 -8.938 1 76.38 135 PRO B C 1
ATOM 3546 O O . PRO B 1 135 ? 5.945 -2.018 -9.531 1 76.38 135 PRO B O 1
ATOM 3549 N N . SER B 1 136 ? 4.535 -1.972 -7.781 1 81.12 136 SER B N 1
ATOM 3550 C CA . SER B 1 136 ? 5.301 -2.969 -7.039 1 81.12 136 SER B CA 1
ATOM 3551 C C . SER B 1 136 ? 5.434 -4.266 -7.832 1 81.12 136 SER B C 1
ATOM 3553 O O . SER B 1 136 ? 6.48 -4.918 -7.797 1 81.12 136 SER B O 1
ATOM 3555 N N . LEU B 1 137 ? 4.375 -4.59 -8.484 1 79.44 137 LEU B N 1
ATOM 3556 C CA . LEU B 1 137 ? 4.406 -5.812 -9.281 1 79.44 137 LEU B CA 1
ATOM 3557 C C . LEU B 1 137 ? 5.461 -5.719 -10.383 1 79.44 137 LEU B C 1
ATOM 3559 O O . LEU B 1 137 ? 6.227 -6.66 -10.594 1 79.44 137 LEU B O 1
ATOM 3563 N N . ALA B 1 138 ? 5.422 -4.598 -11.102 1 75.5 138 ALA B N 1
ATOM 3564 C CA . ALA B 1 138 ? 6.383 -4.398 -12.18 1 75.5 138 ALA B CA 1
ATOM 3565 C C . ALA B 1 138 ? 7.812 -4.41 -11.656 1 75.5 138 ALA B C 1
ATOM 3567 O O . ALA B 1 138 ? 8.695 -5.043 -12.242 1 75.5 138 ALA B O 1
ATOM 3568 N N . ALA B 1 139 ? 7.977 -3.738 -10.57 1 81.19 139 ALA B N 1
ATOM 3569 C CA . ALA B 1 139 ? 9.305 -3.721 -9.961 1 81.19 139 ALA B CA 1
ATOM 3570 C C . ALA B 1 139 ? 9.75 -5.125 -9.57 1 81.19 139 ALA B C 1
ATOM 3572 O O . ALA B 1 139 ? 10.883 -5.523 -9.836 1 81.19 139 ALA B O 1
ATOM 3573 N N . THR B 1 140 ? 8.867 -5.836 -8.969 1 85.31 140 THR B N 1
ATOM 3574 C CA . THR B 1 140 ? 9.188 -7.184 -8.5 1 85.31 140 THR B CA 1
ATOM 3575 C C . THR B 1 140 ? 9.523 -8.094 -9.68 1 85.31 140 THR B C 1
ATOM 3577 O O . THR B 1 140 ? 10.453 -8.898 -9.602 1 85.31 140 THR B O 1
ATOM 3580 N N . THR B 1 141 ? 8.797 -7.965 -10.695 1 78.5 141 THR B N 1
ATOM 3581 C CA . THR B 1 141 ? 9.023 -8.789 -11.875 1 78.5 141 THR B CA 1
ATOM 3582 C C . THR B 1 141 ? 10.391 -8.492 -12.492 1 78.5 141 THR B C 1
ATOM 3584 O O . THR B 1 141 ? 11.141 -9.414 -12.82 1 78.5 141 THR B O 1
ATOM 3587 N N . VAL B 1 142 ? 10.68 -7.254 -12.57 1 76.12 142 VAL B N 1
ATOM 3588 C CA . VAL B 1 142 ? 11.945 -6.855 -13.172 1 76.12 142 VAL B CA 1
ATOM 3589 C C . VAL B 1 142 ? 13.109 -7.324 -12.297 1 76.12 142 VAL B C 1
ATOM 3591 O O . VAL B 1 142 ? 14.086 -7.895 -12.805 1 76.12 142 VAL B O 1
ATOM 3594 N N . TRP B 1 143 ? 12.984 -7.078 -11.055 1 76.75 143 TRP B N 1
ATOM 3595 C CA . TRP B 1 143 ? 14.023 -7.555 -10.141 1 76.75 143 TRP B CA 1
ATOM 3596 C C . TRP B 1 143 ? 14.133 -9.078 -10.188 1 76.75 143 TRP B C 1
ATOM 3598 O O . TRP B 1 143 ? 15.234 -9.625 -10.133 1 76.75 143 TRP B O 1
ATOM 3608 N N . GLY B 1 144 ? 13.016 -9.742 -10.25 1 76.88 144 GLY B N 1
ATOM 3609 C CA . GLY B 1 144 ? 13.008 -11.188 -10.359 1 76.88 144 GLY B CA 1
ATOM 3610 C C . GLY B 1 144 ? 13.766 -11.695 -11.578 1 76.88 144 GLY B C 1
ATOM 3611 O O . GLY B 1 144 ? 14.531 -12.656 -11.484 1 76.88 144 GLY B O 1
ATOM 3612 N N . TRP B 1 145 ? 13.602 -10.984 -12.562 1 71.25 145 TRP B N 1
ATOM 3613 C CA . TRP B 1 145 ? 14.258 -11.367 -13.805 1 71.25 145 TRP B CA 1
ATOM 3614 C C . TRP B 1 145 ? 15.75 -11.062 -13.75 1 71.25 145 TRP B C 1
ATOM 3616 O O . TRP B 1 145 ? 16.562 -11.812 -14.297 1 71.25 145 TRP B O 1
ATOM 3626 N N . LEU B 1 146 ? 16.078 -10.031 -13.117 1 72.81 146 LEU B N 1
ATOM 3627 C CA . LEU B 1 146 ? 17.484 -9.641 -12.992 1 72.81 146 LEU B CA 1
ATOM 3628 C C . LEU B 1 146 ? 18.266 -10.703 -12.227 1 72.81 146 LEU B C 1
ATOM 3630 O O . LEU B 1 146 ? 19.438 -10.953 -12.531 1 72.81 146 LEU B O 1
ATOM 3634 N N . PHE B 1 147 ? 17.578 -11.32 -11.391 1 74.19 147 PHE B N 1
ATOM 3635 C CA . PHE B 1 147 ? 18.281 -12.258 -10.523 1 74.19 147 PHE B CA 1
ATOM 3636 C C . PHE B 1 147 ? 17.922 -13.695 -10.883 1 74.19 147 PHE B C 1
ATOM 3638 O O . PHE B 1 147 ? 18.094 -14.602 -10.062 1 74.19 147 PHE B O 1
ATOM 3645 N N . ASP B 1 148 ? 17.359 -13.781 -11.961 1 69.69 148 ASP B N 1
ATOM 3646 C CA . ASP B 1 148 ? 17.016 -15.109 -12.445 1 69.69 148 ASP B CA 1
ATOM 3647 C C . ASP B 1 148 ? 18.234 -16.016 -12.5 1 69.69 148 ASP B C 1
ATOM 3649 O O . ASP B 1 148 ? 19.344 -15.562 -12.82 1 69.69 148 ASP B O 1
ATOM 3653 N N . THR B 1 149 ? 18.094 -17.188 -12.156 1 63.78 149 THR B N 1
ATOM 3654 C CA . THR B 1 149 ? 19.172 -18.172 -12.039 1 63.78 1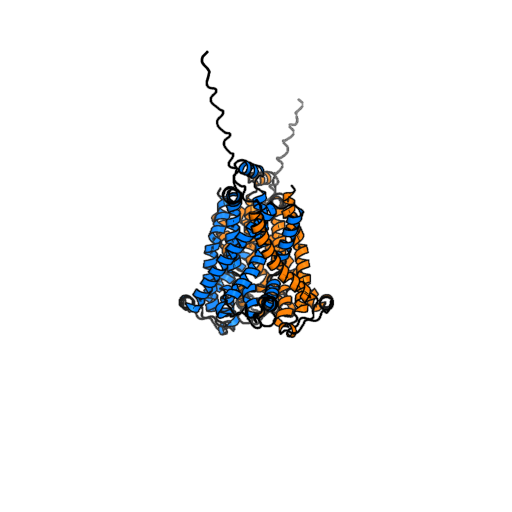49 THR B CA 1
ATOM 3655 C C . THR B 1 149 ? 19.859 -18.375 -13.383 1 63.78 149 THR B C 1
ATOM 3657 O O . THR B 1 149 ? 21.094 -18.438 -13.445 1 63.78 149 THR B O 1
ATOM 3660 N N . GLN B 1 150 ? 19.125 -18.531 -14.273 1 59.66 150 GLN B N 1
ATOM 3661 C CA . GLN B 1 150 ? 19.719 -18.969 -15.539 1 59.66 150 GLN B CA 1
ATOM 3662 C C . GLN B 1 150 ? 20.125 -17.766 -16.391 1 59.66 150 GLN B C 1
ATOM 3664 O O . GLN B 1 150 ? 21.188 -17.797 -17.031 1 59.66 150 GLN B O 1
ATOM 3669 N N . TYR B 1 151 ? 19.438 -16.625 -16.281 1 57.12 151 TYR B N 1
ATOM 3670 C CA . TYR B 1 151 ? 19.672 -15.562 -17.266 1 57.12 151 TYR B CA 1
ATOM 3671 C C . TYR B 1 151 ? 19.75 -14.203 -16.594 1 57.12 151 TYR B C 1
ATOM 3673 O O . TYR B 1 151 ? 19.641 -13.164 -17.25 1 57.12 151 TYR B O 1
ATOM 3681 N N . GLY B 1 152 ? 19.953 -14.32 -15.391 1 63.53 152 GLY B N 1
ATOM 3682 C CA . GLY B 1 152 ? 19.969 -13.047 -14.688 1 63.53 152 GLY B CA 1
ATOM 3683 C C . GLY B 1 152 ? 21.188 -12.203 -15.016 1 63.53 152 GLY B C 1
ATOM 3684 O O . GLY B 1 152 ? 22.297 -12.727 -15.133 1 63.53 152 GLY B O 1
ATOM 3685 N N . VAL B 1 153 ? 20.953 -10.984 -15.328 1 65.56 153 VAL B N 1
ATOM 3686 C CA . VAL B 1 153 ? 22 -10.031 -15.672 1 65.56 153 VAL B CA 1
ATOM 3687 C C . VAL B 1 153 ? 23.031 -9.969 -14.547 1 65.56 153 VAL B C 1
ATOM 3689 O O . VAL B 1 153 ? 24.219 -9.828 -14.797 1 65.56 153 VAL B O 1
ATOM 3692 N N . VAL B 1 154 ? 22.547 -10.211 -13.422 1 68.81 154 VAL B N 1
ATOM 3693 C CA . VAL B 1 154 ? 23.438 -10.102 -12.273 1 68.81 154 VAL B CA 1
ATOM 3694 C C . VAL B 1 154 ? 24.453 -11.242 -12.297 1 68.81 154 VAL B C 1
ATOM 3696 O O . VAL B 1 154 ? 25.641 -11.031 -12.086 1 68.81 154 VAL B O 1
ATOM 3699 N N . ASN B 1 155 ? 23.875 -12.406 -12.57 1 70.75 155 ASN B N 1
ATOM 3700 C CA . ASN B 1 155 ? 24.797 -13.539 -12.672 1 70.75 155 ASN B CA 1
ATOM 3701 C C . ASN B 1 155 ? 25.812 -13.344 -13.781 1 70.75 155 ASN B C 1
ATOM 3703 O O . ASN B 1 155 ? 26.984 -13.68 -13.617 1 70.75 155 ASN B O 1
ATOM 3707 N N . ASN B 1 156 ? 25.406 -12.758 -14.852 1 68.06 156 ASN B N 1
ATOM 3708 C CA . ASN B 1 156 ? 26.297 -12.508 -15.969 1 68.06 156 ASN B CA 1
ATOM 3709 C C . ASN B 1 156 ? 27.375 -11.484 -15.602 1 68.06 156 ASN B C 1
ATOM 3711 O O . ASN B 1 156 ? 28.547 -11.68 -15.906 1 68.06 156 ASN B O 1
ATOM 3715 N N . LEU B 1 157 ? 26.906 -10.445 -14.969 1 68.06 157 LEU B N 1
ATOM 3716 C CA . LEU B 1 157 ? 27.828 -9.391 -14.578 1 68.06 157 LEU B CA 1
ATOM 3717 C C . LEU B 1 157 ? 28.828 -9.898 -13.547 1 68.06 157 LEU B C 1
ATOM 3719 O O . LEU B 1 157 ? 30.031 -9.602 -13.641 1 68.06 157 LEU B O 1
ATOM 3723 N N . LEU B 1 158 ? 28.328 -10.586 -12.625 1 71.44 158 LEU B N 1
ATOM 3724 C CA . LEU B 1 158 ? 29.219 -11.117 -11.594 1 71.44 158 LEU B CA 1
ATOM 3725 C C . LEU B 1 158 ? 30.203 -12.109 -12.18 1 71.44 158 LEU B C 1
ATOM 3727 O O . LEU B 1 158 ? 31.359 -12.172 -11.758 1 71.44 158 LEU B O 1
ATOM 3731 N N . THR B 1 159 ? 29.656 -12.914 -13.094 1 69.69 159 THR B N 1
ATOM 3732 C CA . THR B 1 159 ? 30.547 -13.852 -13.758 1 69.69 159 THR B CA 1
ATOM 3733 C C . THR B 1 159 ? 31.656 -13.102 -14.492 1 69.69 159 THR B C 1
ATOM 3735 O O . THR B 1 159 ? 32.812 -13.5 -14.438 1 69.69 159 THR B O 1
ATOM 3738 N N . LYS B 1 160 ? 31.344 -12.023 -15.016 1 68.5 160 LYS B N 1
ATOM 3739 C CA . LYS B 1 160 ? 32.344 -11.242 -15.75 1 68.5 160 LYS B CA 1
ATOM 3740 C C . LYS B 1 160 ? 33.344 -10.586 -14.812 1 68.5 160 LYS B C 1
ATOM 3742 O O . LYS B 1 160 ? 34.531 -10.531 -15.102 1 68.5 160 LYS B O 1
ATOM 3747 N N . ILE B 1 161 ? 32.812 -10.141 -13.703 1 69.19 161 ILE B N 1
ATOM 3748 C CA . ILE B 1 161 ? 33.656 -9.375 -12.789 1 69.19 161 ILE B CA 1
ATOM 3749 C C . ILE B 1 161 ? 34.5 -10.328 -11.938 1 69.19 161 ILE B C 1
ATOM 3751 O O . ILE B 1 161 ? 35.688 -10.094 -11.727 1 69.19 161 ILE B O 1
ATOM 3755 N N . THR B 1 162 ? 33.844 -11.305 -11.5 1 73.31 162 THR B N 1
ATOM 3756 C CA . THR B 1 162 ? 34.531 -12.156 -10.547 1 73.31 162 THR B CA 1
ATOM 3757 C C . THR B 1 162 ? 35.281 -13.281 -11.273 1 73.31 162 THR B C 1
ATOM 3759 O O . THR B 1 162 ? 36.219 -13.875 -10.719 1 73.31 162 THR B O 1
ATOM 3762 N N . GLY B 1 163 ? 34.875 -13.586 -12.438 1 71.06 163 GLY B N 1
ATOM 3763 C CA . GLY B 1 163 ? 35.469 -14.695 -13.164 1 71.06 163 GLY B CA 1
ATOM 3764 C C . GLY B 1 163 ? 34.906 -16.047 -12.766 1 71.06 163 GLY B C 1
ATOM 3765 O O . GLY B 1 163 ? 35.219 -17.062 -13.383 1 71.06 163 GLY B O 1
ATOM 3766 N N . ASP B 1 164 ? 34.156 -16.047 -11.672 1 67.94 164 ASP B N 1
ATOM 3767 C CA . ASP B 1 164 ? 33.562 -17.281 -11.195 1 67.94 164 ASP B CA 1
ATOM 3768 C C . ASP B 1 164 ? 32.219 -17.547 -11.898 1 67.94 164 ASP B C 1
ATOM 3770 O O . ASP B 1 164 ? 31.656 -16.641 -12.516 1 67.94 164 ASP B O 1
ATOM 3774 N N . ARG B 1 165 ? 31.984 -18.859 -11.945 1 65.88 165 ARG B N 1
ATOM 3775 C CA . ARG B 1 165 ? 30.766 -19.234 -12.648 1 65.88 165 ARG B CA 1
ATOM 3776 C C . ARG B 1 165 ? 29.531 -18.969 -11.781 1 65.88 165 ARG B C 1
ATOM 3778 O O . ARG B 1 165 ? 29.219 -19.75 -10.891 1 65.88 165 ARG B O 1
ATOM 3785 N N . TRP B 1 166 ? 29.062 -17.906 -11.867 1 64.19 166 TRP B N 1
ATOM 3786 C CA . TRP B 1 166 ? 27.812 -17.578 -11.203 1 64.19 166 TRP B CA 1
ATOM 3787 C C . TRP B 1 166 ? 26.625 -18.031 -12.047 1 64.19 166 TRP B C 1
ATOM 3789 O O . TRP B 1 166 ? 25.469 -17.859 -11.641 1 64.19 166 TRP B O 1
ATOM 3799 N N . PHE B 1 167 ? 27.031 -18.719 -13.125 1 62.97 167 PHE B N 1
ATOM 3800 C CA . PHE B 1 167 ? 25.969 -19.203 -14 1 62.97 167 PHE B CA 1
ATOM 3801 C C . PHE B 1 167 ? 25.172 -20.312 -13.32 1 62.97 167 PHE B C 1
ATOM 3803 O O . PHE B 1 167 ? 25.75 -21.219 -12.695 1 62.97 167 PHE B O 1
ATOM 3810 N N . GLY B 1 168 ? 23.891 -20.062 -13.172 1 66.31 168 GLY B N 1
ATOM 3811 C CA . GLY B 1 168 ? 23.016 -21.062 -12.57 1 66.31 168 GLY B CA 1
ATOM 3812 C C . GLY B 1 168 ? 22.703 -20.781 -11.109 1 66.31 168 GLY B C 1
ATOM 3813 O O . GLY B 1 168 ? 21.906 -21.484 -10.492 1 66.31 168 GLY B O 1
ATOM 3814 N N . TYR B 1 169 ? 23.406 -19.844 -10.609 1 71.31 169 TYR B N 1
ATOM 3815 C CA . TYR B 1 169 ? 23.141 -19.516 -9.219 1 71.31 169 TYR B CA 1
ATOM 3816 C C . TYR B 1 169 ? 21.766 -18.891 -9.055 1 71.31 169 TYR B C 1
ATOM 3818 O O . TYR B 1 169 ? 21.438 -17.922 -9.734 1 71.31 169 TYR B O 1
ATOM 3826 N N . SER B 1 170 ? 20.969 -19.562 -8.234 1 78.12 170 SER B N 1
ATOM 3827 C CA . SER B 1 170 ? 19.641 -19.031 -8 1 78.12 170 SER B CA 1
ATOM 3828 C C . SER B 1 170 ? 19.609 -18.109 -6.785 1 78.12 170 SER B C 1
ATOM 3830 O O . SER B 1 170 ? 19.672 -18.578 -5.645 1 78.12 170 SER B O 1
ATOM 3832 N N . TRP B 1 171 ? 19.609 -16.859 -7.047 1 82.88 171 TRP B N 1
ATOM 3833 C CA . TRP B 1 171 ? 19.547 -15.859 -5.984 1 82.88 171 TRP B CA 1
ATOM 3834 C C . TRP B 1 171 ? 18.266 -16 -5.18 1 82.88 171 TRP B C 1
ATOM 3836 O O . TRP B 1 171 ? 18.234 -15.68 -3.99 1 82.88 171 TRP B O 1
ATOM 3846 N N . LEU B 1 172 ? 17.297 -16.547 -5.812 1 86 172 LEU B N 1
ATOM 3847 C CA . LEU B 1 172 ? 15.984 -16.578 -5.184 1 86 172 LEU B CA 1
ATOM 3848 C C . LEU B 1 172 ? 15.797 -17.844 -4.359 1 86 172 LEU B C 1
ATOM 3850 O O . LEU B 1 172 ? 14.914 -17.906 -3.498 1 86 172 LEU B O 1
ATOM 3854 N N . LEU B 1 173 ? 16.641 -18.781 -4.629 1 85.94 173 LEU B N 1
ATOM 3855 C CA . LEU B 1 173 ? 16.516 -20.047 -3.9 1 85.94 173 LEU B CA 1
ATOM 3856 C C . LEU B 1 173 ? 17.078 -19.906 -2.486 1 85.94 173 LEU B C 1
ATOM 3858 O O . LEU B 1 173 ? 16.547 -20.5 -1.546 1 85.94 173 LEU B O 1
ATOM 3862 N N . ASP B 1 174 ? 18.109 -19.125 -2.428 1 89.75 174 ASP B N 1
ATOM 3863 C CA . ASP B 1 174 ? 18.688 -18.844 -1.112 1 89.75 174 ASP B CA 1
ATOM 3864 C C . ASP B 1 174 ? 17.828 -17.844 -0.346 1 89.75 174 ASP B C 1
ATOM 3866 O O . ASP B 1 174 ? 17.562 -16.75 -0.841 1 89.75 174 ASP B O 1
ATOM 3870 N N . PRO B 1 175 ? 17.438 -18.219 0.879 1 93.25 175 PRO B N 1
ATOM 3871 C CA . PRO B 1 175 ? 16.531 -17.359 1.628 1 93.25 175 PRO B CA 1
ATOM 3872 C C . PRO B 1 175 ? 17.141 -15.984 1.924 1 93.25 175 PRO B C 1
ATOM 3874 O O . PRO B 1 175 ? 16.438 -14.969 1.877 1 93.25 175 PRO B O 1
ATOM 3877 N N . LEU B 1 176 ? 18.422 -15.992 2.227 1 92.75 176 LEU B N 1
ATOM 3878 C CA . LEU B 1 176 ? 19.031 -14.711 2.555 1 92.75 176 LEU B CA 1
ATOM 3879 C C . LEU B 1 176 ? 19.047 -13.789 1.343 1 92.75 176 LEU B C 1
ATOM 3881 O O . LEU B 1 176 ? 18.656 -12.617 1.448 1 92.75 176 LEU B O 1
ATOM 3885 N N . SER B 1 177 ? 19.469 -14.305 0.225 1 89.94 177 SER B N 1
ATOM 3886 C CA . SER B 1 177 ? 19.484 -13.492 -0.987 1 89.94 177 SER B CA 1
ATOM 3887 C C . SER B 1 177 ? 18.062 -13.117 -1.41 1 89.94 177 SER B C 1
ATOM 3889 O O . SER B 1 177 ? 17.828 -12.023 -1.93 1 89.94 177 SER B O 1
ATOM 3891 N N . PHE B 1 178 ? 17.141 -14.031 -1.198 1 93.31 178 PHE B N 1
ATOM 3892 C CA . PHE B 1 178 ? 15.734 -13.75 -1.479 1 93.31 178 PHE B CA 1
ATOM 3893 C C . PHE B 1 178 ? 15.266 -12.516 -0.728 1 93.31 178 PHE B C 1
ATOM 3895 O O . PHE B 1 178 ? 14.719 -11.586 -1.33 1 93.31 178 PHE B O 1
ATOM 3902 N N . PHE B 1 179 ? 15.586 -12.461 0.556 1 95.88 179 PHE B N 1
ATOM 3903 C CA . PHE B 1 179 ? 15.078 -11.367 1.381 1 95.88 179 PHE B CA 1
ATOM 3904 C C . PHE B 1 179 ? 15.867 -10.086 1.126 1 95.88 179 PHE B C 1
ATOM 3906 O O . PHE B 1 179 ? 15.328 -8.984 1.279 1 95.88 179 PHE B O 1
ATOM 3913 N N . VAL B 1 180 ? 17.062 -10.195 0.665 1 91.69 180 VAL B N 1
ATOM 3914 C CA . VAL B 1 180 ? 17.812 -9.008 0.269 1 91.69 180 VAL B CA 1
ATOM 3915 C C . VAL B 1 180 ? 17.156 -8.367 -0.955 1 91.69 180 VAL B C 1
ATOM 3917 O O . VAL B 1 180 ? 17 -7.145 -1.016 1 91.69 180 VAL B O 1
ATOM 3920 N N . ILE B 1 181 ? 16.766 -9.211 -1.84 1 89 181 ILE B N 1
ATOM 3921 C CA . ILE B 1 181 ? 16.109 -8.719 -3.049 1 89 181 ILE B CA 1
ATOM 3922 C C . ILE B 1 181 ? 14.766 -8.102 -2.693 1 89 181 ILE B C 1
ATOM 3924 O O . ILE B 1 181 ? 14.422 -7.016 -3.17 1 89 181 ILE B O 1
ATOM 3928 N N . VAL B 1 182 ? 13.984 -8.812 -1.804 1 93.69 182 VAL B N 1
ATOM 3929 C CA . VAL B 1 182 ? 12.719 -8.258 -1.331 1 93.69 182 VAL B CA 1
ATOM 3930 C C . VAL B 1 182 ? 12.961 -6.887 -0.701 1 93.69 182 VAL B C 1
ATOM 3932 O O . VAL B 1 182 ? 12.219 -5.938 -0.964 1 93.69 182 VAL B O 1
ATOM 3935 N N . THR B 1 183 ? 13.992 -6.82 0.106 1 93.81 183 THR B N 1
ATOM 3936 C CA . THR B 1 183 ? 14.312 -5.578 0.797 1 93.81 183 THR B CA 1
ATOM 3937 C C . THR B 1 183 ? 14.625 -4.469 -0.203 1 93.81 183 THR B C 1
ATOM 3939 O O . THR B 1 183 ? 14.133 -3.344 -0.063 1 93.81 183 THR B O 1
ATOM 3942 N N . CYS B 1 184 ? 15.328 -4.781 -1.212 1 87.62 184 CYS B N 1
ATOM 3943 C CA . CYS B 1 184 ? 15.672 -3.799 -2.234 1 87.62 184 CYS B CA 1
ATOM 3944 C C . CYS B 1 184 ? 14.414 -3.27 -2.924 1 87.62 184 CYS B C 1
ATOM 3946 O O . CYS B 1 184 ? 14.273 -2.061 -3.113 1 87.62 184 CYS B O 1
ATOM 3948 N N . ILE B 1 185 ? 13.523 -4.164 -3.238 1 88.81 185 ILE B N 1
ATOM 3949 C CA . ILE B 1 185 ? 12.312 -3.803 -3.965 1 88.81 185 ILE B CA 1
ATOM 3950 C C . ILE B 1 185 ? 11.422 -2.932 -3.084 1 88.81 185 ILE B C 1
ATOM 3952 O O . ILE B 1 185 ? 10.961 -1.871 -3.512 1 88.81 185 ILE B O 1
ATOM 3956 N N . VAL B 1 186 ? 11.227 -3.361 -1.848 1 92.62 186 VAL B N 1
ATOM 3957 C CA . VAL B 1 186 ? 10.297 -2.695 -0.948 1 92.62 186 VAL B CA 1
ATOM 3958 C C . VAL B 1 186 ? 10.852 -1.337 -0.534 1 92.62 186 VAL B C 1
ATOM 3960 O O . VAL B 1 186 ? 10.141 -0.33 -0.568 1 92.62 186 VAL B O 1
ATOM 3963 N N . VAL B 1 187 ? 12.086 -1.311 -0.206 1 91 187 VAL B N 1
ATOM 3964 C CA . VAL B 1 187 ? 12.711 -0.069 0.236 1 91 187 VAL B CA 1
ATOM 3965 C C . VAL B 1 187 ? 12.734 0.936 -0.914 1 91 187 VAL B C 1
ATOM 3967 O O . VAL B 1 187 ? 12.461 2.121 -0.715 1 91 187 VAL B O 1
ATOM 3970 N N . TRP B 1 188 ? 13.039 0.398 -1.983 1 83.19 188 TRP B N 1
ATOM 3971 C CA . TRP B 1 188 ? 13.047 1.221 -3.189 1 83.19 188 TRP B CA 1
ATOM 3972 C C . TRP B 1 188 ? 11.711 1.935 -3.369 1 83.19 188 TRP B C 1
ATOM 3974 O O . TRP B 1 188 ? 11.672 3.129 -3.676 1 83.19 188 TRP B O 1
ATOM 3984 N N . GLY B 1 189 ? 10.695 1.275 -3.197 1 85.69 189 GLY B N 1
ATOM 3985 C CA . GLY B 1 189 ? 9.359 1.827 -3.395 1 85.69 189 GLY B CA 1
ATOM 3986 C C . GLY B 1 189 ? 8.875 2.646 -2.215 1 85.69 189 GLY B C 1
ATOM 3987 O O . GLY B 1 189 ? 7.949 3.447 -2.348 1 85.69 189 GLY B O 1
ATOM 3988 N N . ALA B 1 190 ? 9.547 2.514 -1.092 1 91.31 190 ALA B N 1
ATOM 3989 C CA . ALA B 1 190 ? 9.055 3.143 0.131 1 91.31 190 ALA B CA 1
ATOM 3990 C C . ALA B 1 190 ? 9.828 4.422 0.441 1 91.31 190 ALA B C 1
ATOM 3992 O O . ALA B 1 190 ? 9.297 5.344 1.059 1 91.31 190 ALA B O 1
ATOM 3993 N N . VAL B 1 191 ? 10.984 4.57 -0.03 1 91.06 191 VAL B N 1
ATOM 3994 C CA . VAL B 1 191 ? 11.898 5.645 0.348 1 91.06 191 VAL B CA 1
ATOM 3995 C C . VAL B 1 191 ? 11.328 6.988 -0.114 1 91.06 191 VAL B C 1
ATOM 3997 O O . VAL B 1 191 ? 11.398 7.98 0.614 1 91.06 191 VAL B O 1
ATOM 4000 N N . PRO B 1 192 ? 10.742 7.051 -1.307 1 87.25 192 PRO B N 1
ATOM 4001 C CA . PRO B 1 192 ? 10.258 8.359 -1.761 1 87.25 192 PRO B CA 1
ATOM 4002 C C . PRO B 1 192 ? 9.242 8.977 -0.805 1 87.25 192 PRO B C 1
ATOM 4004 O O . PRO B 1 192 ? 9.328 10.164 -0.491 1 87.25 192 PRO B O 1
ATOM 4007 N N . PHE B 1 193 ? 8.328 8.188 -0.288 1 87.25 193 PHE B N 1
ATOM 4008 C CA . PHE B 1 193 ? 7.34 8.703 0.649 1 87.25 193 PHE B CA 1
ATOM 4009 C C . PHE B 1 193 ? 8.008 9.219 1.918 1 87.25 193 PHE B C 1
ATOM 4011 O O . PHE B 1 193 ? 7.68 10.297 2.406 1 87.25 193 PHE B O 1
ATOM 4018 N N . VAL B 1 194 ? 8.898 8.492 2.418 1 93.12 194 VAL B N 1
ATOM 4019 C CA . VAL B 1 194 ? 9.586 8.852 3.652 1 93.12 194 VAL B CA 1
ATOM 4020 C C . VAL B 1 194 ? 10.453 10.078 3.42 1 93.12 194 VAL B C 1
ATOM 4022 O O . VAL B 1 194 ? 10.43 11.023 4.211 1 93.12 194 VAL B O 1
ATOM 4025 N N . ALA B 1 195 ? 11.156 10.094 2.352 1 91.5 195 ALA B N 1
ATOM 4026 C CA . ALA B 1 195 ? 12.07 11.188 2.045 1 91.5 195 ALA B CA 1
ATOM 4027 C C . ALA B 1 195 ? 11.32 12.5 1.859 1 91.5 195 ALA B C 1
ATOM 4029 O O . ALA B 1 195 ? 11.695 13.531 2.426 1 91.5 195 ALA B O 1
ATOM 4030 N N . PHE B 1 196 ? 10.281 12.422 1.119 1 87.62 196 PHE B N 1
ATOM 4031 C CA . PHE B 1 196 ? 9.523 13.641 0.859 1 87.62 196 PHE B CA 1
ATOM 4032 C C . PHE B 1 196 ? 8.836 14.141 2.129 1 87.62 196 PHE B C 1
ATOM 4034 O O . PHE B 1 196 ? 8.781 15.344 2.379 1 87.62 196 PHE B O 1
ATOM 4041 N N . THR B 1 197 ? 8.289 13.219 2.914 1 86.5 197 THR B N 1
ATOM 4042 C CA . THR B 1 197 ? 7.625 13.594 4.156 1 86.5 197 THR B CA 1
ATOM 4043 C C . THR B 1 197 ? 8.617 14.219 5.137 1 86.5 197 THR B C 1
ATOM 4045 O O . THR B 1 197 ? 8.344 15.266 5.723 1 86.5 197 THR B O 1
ATOM 4048 N N . LEU B 1 198 ? 9.758 13.664 5.242 1 93.19 198 LEU B N 1
ATOM 4049 C CA . LEU B 1 198 ? 10.773 14.18 6.148 1 93.19 198 LEU B CA 1
ATOM 4050 C C . LEU B 1 198 ? 11.344 15.5 5.633 1 93.19 198 LEU B C 1
ATOM 4052 O O . LEU B 1 198 ? 11.633 16.406 6.418 1 93.19 198 LEU B O 1
ATOM 4056 N N . TYR B 1 199 ? 11.539 15.547 4.348 1 91.19 199 TYR B N 1
ATOM 4057 C CA . TYR B 1 199 ? 12.016 16.797 3.756 1 91.19 199 TYR B CA 1
ATOM 4058 C C . TYR B 1 199 ? 11.07 17.938 4.059 1 91.19 199 TYR B C 1
ATOM 4060 O O . TYR B 1 199 ? 11.5 19.016 4.469 1 91.19 199 TYR B O 1
ATOM 4068 N N . ALA B 1 200 ? 9.828 17.672 3.895 1 84.31 200 ALA B N 1
ATOM 4069 C CA . ALA B 1 200 ? 8.82 18.688 4.176 1 84.31 200 ALA B CA 1
ATOM 4070 C C . ALA B 1 200 ? 8.875 19.125 5.637 1 84.31 200 ALA B C 1
ATOM 4072 O O . ALA B 1 200 ? 8.703 20.312 5.945 1 84.31 200 ALA B O 1
ATOM 4073 N N . GLY B 1 201 ? 9.086 18.203 6.547 1 88.38 201 GLY B N 1
ATOM 4074 C CA . GLY B 1 201 ? 9.203 18.531 7.957 1 88.38 201 GLY B CA 1
ATOM 4075 C C . GLY B 1 201 ? 10.477 19.297 8.289 1 88.38 201 GLY B C 1
ATOM 4076 O O . GLY B 1 201 ? 10.453 20.25 9.055 1 88.38 201 GLY B O 1
ATOM 4077 N N . LEU B 1 202 ? 11.508 18.922 7.719 1 91.94 202 LEU B N 1
ATOM 4078 C CA . LEU B 1 202 ? 12.82 19.5 8.008 1 91.94 202 LEU B CA 1
ATOM 4079 C C . LEU B 1 202 ? 12.898 20.938 7.488 1 91.94 202 LEU B C 1
ATOM 4081 O O . LEU B 1 202 ? 13.578 21.781 8.078 1 91.94 202 LEU B O 1
ATOM 4085 N N . THR B 1 203 ? 12.258 21.156 6.418 1 89.44 203 THR B N 1
ATOM 4086 C CA . THR B 1 203 ? 12.305 22.484 5.816 1 89.44 203 THR B CA 1
ATOM 4087 C C . THR B 1 203 ? 11.586 23.5 6.691 1 89.44 203 THR B C 1
ATOM 4089 O O . THR B 1 203 ? 11.727 24.703 6.496 1 89.44 203 THR B O 1
ATOM 4092 N N . GLN B 1 204 ? 10.898 22.984 7.656 1 87.31 204 GLN B N 1
ATOM 4093 C CA . GLN B 1 204 ? 10.18 23.875 8.555 1 87.31 204 GLN B CA 1
ATOM 4094 C C . GLN B 1 204 ? 11.094 24.406 9.656 1 87.31 204 GLN B C 1
ATOM 4096 O O . GLN B 1 204 ? 10.727 25.328 10.391 1 87.31 204 GLN B O 1
ATOM 4101 N N . ILE B 1 205 ? 12.25 23.906 9.742 1 89.94 205 ILE B N 1
ATOM 4102 C CA . ILE B 1 205 ? 13.211 24.391 10.719 1 89.94 205 ILE B CA 1
ATOM 4103 C C . ILE B 1 205 ? 13.758 25.75 10.273 1 89.94 205 ILE B C 1
ATOM 4105 O O . ILE B 1 205 ? 14.289 25.875 9.164 1 89.94 205 ILE B O 1
ATOM 4109 N N . PRO B 1 206 ? 13.602 26.719 11.133 1 91.44 206 PRO B N 1
ATOM 4110 C CA . PRO B 1 206 ? 14.156 28.031 10.758 1 91.44 206 PRO B CA 1
ATOM 4111 C C . PRO B 1 206 ? 15.648 27.969 10.461 1 91.44 206 PRO B C 1
ATOM 4113 O O . PRO B 1 206 ? 16.406 27.359 11.219 1 91.44 206 PRO B O 1
ATOM 4116 N N . GLU B 1 207 ? 15.961 28.578 9.406 1 88.25 207 GLU B N 1
ATOM 4117 C CA . GLU B 1 207 ? 17.359 28.594 8.992 1 88.25 207 GLU B CA 1
ATOM 4118 C C . GLU B 1 207 ? 18.25 29.234 10.062 1 88.25 207 GLU B C 1
ATOM 4120 O O . GLU B 1 207 ? 19.406 28.859 10.219 1 88.25 207 GLU B O 1
ATOM 4125 N N . GLU B 1 208 ? 17.672 30.141 10.75 1 92 208 GLU B N 1
ATOM 4126 C CA . GLU B 1 208 ? 18.406 30.859 11.781 1 92 208 GLU B CA 1
ATOM 4127 C C . GLU B 1 208 ? 18.891 29.906 12.883 1 92 208 GLU B C 1
ATOM 4129 O O . GLU B 1 208 ? 19.969 30.109 13.453 1 92 208 GLU B O 1
ATOM 4134 N N . VAL B 1 209 ? 18.141 28.938 13.125 1 92.5 209 VAL B N 1
ATOM 4135 C CA . VAL B 1 209 ? 18.484 27.953 14.164 1 92.5 209 VAL B CA 1
ATOM 4136 C C . VAL B 1 209 ? 19.688 27.141 13.727 1 92.5 209 VAL B C 1
ATOM 4138 O O . VAL B 1 209 ? 20.609 26.906 14.516 1 92.5 209 VAL B O 1
ATOM 4141 N N . ILE B 1 210 ? 19.719 26.844 12.547 1 89.69 210 ILE B N 1
ATOM 4142 C CA . ILE B 1 210 ? 20.797 26.031 12.016 1 89.69 210 ILE B CA 1
ATOM 4143 C C . ILE B 1 210 ? 22.078 26.875 11.914 1 89.69 210 ILE B C 1
ATOM 4145 O O . ILE B 1 210 ? 23.156 26.422 12.242 1 89.69 210 ILE B O 1
ATOM 4149 N N . GLU B 1 211 ? 21.922 28.094 11.5 1 90.06 211 GLU B N 1
ATOM 4150 C CA . GLU B 1 211 ? 23.047 29.016 11.391 1 90.06 211 GLU B CA 1
ATOM 4151 C C . GLU B 1 211 ? 23.672 29.297 12.758 1 90.06 211 GLU B C 1
ATOM 4153 O O . GLU B 1 211 ? 24.891 29.359 12.898 1 90.06 211 GLU B O 1
ATOM 4158 N N . ALA B 1 212 ? 22.828 29.5 13.688 1 93.25 212 ALA B N 1
ATOM 4159 C CA . ALA B 1 212 ? 23.297 29.75 15.047 1 93.25 212 ALA B CA 1
ATOM 4160 C C . ALA B 1 212 ? 24.094 28.562 15.578 1 93.25 212 ALA B C 1
ATOM 4162 O O . ALA B 1 212 ? 25.125 28.734 16.234 1 93.25 212 ALA B O 1
ATOM 4163 N N . ALA B 1 213 ? 23.641 27.406 15.289 1 92.19 213 ALA B N 1
ATOM 4164 C CA . ALA B 1 213 ? 24.328 26.203 15.727 1 92.19 213 ALA B CA 1
ATOM 4165 C C . ALA B 1 213 ? 25.688 26.078 15.047 1 92.19 213 ALA B C 1
ATOM 4167 O O . ALA B 1 213 ? 26.656 25.625 15.664 1 92.19 213 ALA B O 1
ATOM 4168 N N . GLN B 1 214 ? 25.703 26.453 13.82 1 88.62 214 GLN B N 1
ATOM 4169 C CA . GLN B 1 214 ? 26.969 26.422 13.078 1 88.62 214 GLN B CA 1
ATOM 4170 C C . GLN B 1 214 ? 27.969 27.422 13.648 1 88.62 214 GLN B C 1
ATOM 4172 O O . GLN B 1 214 ? 29.156 27.109 13.766 1 88.62 214 GLN B O 1
ATOM 4177 N N . LEU B 1 215 ? 27.484 28.531 14.023 1 91.44 215 LEU B N 1
ATOM 4178 C CA . LEU B 1 215 ? 28.312 29.547 14.625 1 91.44 215 LEU B CA 1
ATOM 4179 C C . LEU B 1 215 ? 28.875 29.094 15.969 1 91.44 215 LEU B C 1
ATOM 4181 O O . LEU B 1 215 ? 29.984 29.453 16.344 1 91.44 215 LEU B O 1
ATOM 4185 N N . ASP B 1 216 ? 28.141 28.25 16.656 1 93.62 216 ASP B N 1
ATOM 4186 C CA . ASP B 1 216 ? 28.562 27.688 17.938 1 93.62 216 ASP B CA 1
ATOM 4187 C C . ASP B 1 216 ? 29.531 26.531 17.75 1 93.62 216 ASP B C 1
ATOM 4189 O O . ASP B 1 216 ? 30.031 25.953 18.719 1 93.62 216 ASP B O 1
ATOM 4193 N N . GLY B 1 217 ? 29.781 26.172 16.562 1 91.06 217 GLY B N 1
ATOM 4194 C CA . GLY B 1 217 ? 30.766 25.156 16.266 1 91.06 217 GLY B CA 1
ATOM 4195 C C . GLY B 1 217 ? 30.188 23.75 16.203 1 91.06 217 GLY B C 1
ATOM 4196 O O . GLY B 1 217 ? 30.938 22.766 16.234 1 91.06 217 GLY B O 1
ATOM 4197 N N . ALA B 1 218 ? 28.891 23.688 16.188 1 91.12 218 ALA B N 1
ATOM 4198 C CA . ALA B 1 218 ? 28.266 22.359 16.156 1 91.12 218 ALA B CA 1
ATOM 4199 C C . ALA B 1 218 ? 28.562 21.656 14.836 1 91.12 218 ALA B C 1
ATOM 4201 O O . ALA B 1 218 ? 28.469 22.25 13.766 1 91.12 218 ALA B O 1
ATOM 4202 N N . SER B 1 219 ? 28.969 20.391 14.961 1 89.94 219 SER B N 1
ATOM 4203 C CA . SER B 1 219 ? 29.234 19.562 13.781 1 89.94 219 SER B CA 1
ATOM 4204 C C . SER B 1 219 ? 27.922 19.172 13.086 1 89.94 219 SER B C 1
ATOM 4206 O O . SER B 1 219 ? 26.844 19.391 13.625 1 89.94 219 SER B O 1
ATOM 4208 N N . ALA B 1 220 ? 28.047 18.625 11.875 1 85 220 ALA B N 1
ATOM 4209 C CA . ALA B 1 220 ? 26.875 18.203 11.117 1 85 220 ALA B CA 1
ATOM 4210 C C . ALA B 1 220 ? 26.094 17.125 11.859 1 85 220 ALA B C 1
ATOM 4212 O O . ALA B 1 220 ? 24.859 17.125 11.859 1 85 220 ALA B O 1
ATOM 4213 N N . PHE B 1 221 ? 26.812 16.219 12.422 1 88.06 221 PHE B N 1
ATOM 4214 C CA . PHE B 1 221 ? 26.156 15.148 13.148 1 88.06 221 PHE B CA 1
ATOM 4215 C C . PHE B 1 221 ? 25.484 15.672 14.414 1 88.06 221 PHE B C 1
ATOM 4217 O O . PHE B 1 221 ? 24.406 15.203 14.805 1 88.06 221 PHE B O 1
ATOM 4224 N N . GLN B 1 222 ? 26.094 16.672 15.062 1 91.19 222 GLN B N 1
ATOM 4225 C CA . GLN B 1 222 ? 25.5 17.281 16.25 1 91.19 222 GLN B CA 1
ATOM 4226 C C . GLN B 1 222 ? 24.219 18.031 15.891 1 91.19 222 GLN B C 1
ATOM 4228 O O . GLN B 1 222 ? 23.219 17.953 16.609 1 91.19 222 GLN B O 1
ATOM 4233 N N . ARG B 1 223 ? 24.281 18.75 14.781 1 92.38 223 ARG B N 1
ATOM 4234 C CA . ARG B 1 223 ? 23.094 19.469 14.344 1 92.38 223 ARG B CA 1
ATOM 4235 C C . ARG B 1 223 ? 21.969 18.5 14 1 92.38 223 ARG B C 1
ATOM 4237 O O . ARG B 1 223 ? 20.797 18.766 14.297 1 92.38 223 ARG B O 1
ATOM 4244 N N . PHE B 1 224 ? 22.406 17.359 13.352 1 92.5 224 PHE B N 1
ATOM 4245 C CA . PHE B 1 224 ? 21.422 16.344 13.023 1 92.5 224 PHE B CA 1
ATOM 4246 C C . PHE B 1 224 ? 20.797 15.766 14.289 1 92.5 224 PHE B C 1
ATOM 4248 O O . PHE B 1 224 ? 19.562 15.734 14.414 1 92.5 224 PHE B O 1
ATOM 4255 N N . ARG B 1 225 ? 21.547 15.305 15.211 1 93.12 225 ARG B N 1
ATOM 4256 C CA . ARG B 1 225 ? 21.109 14.562 16.391 1 93.12 225 ARG B CA 1
ATOM 4257 C C . ARG B 1 225 ? 20.406 15.484 17.391 1 93.12 225 ARG B C 1
ATOM 4259 O O . ARG B 1 225 ? 19.438 15.094 18.031 1 93.12 225 ARG B O 1
ATOM 4266 N N . LEU B 1 226 ? 20.781 16.797 17.469 1 93.94 226 LEU B N 1
ATOM 4267 C CA . LEU B 1 226 ? 20.312 17.656 18.547 1 93.94 226 LEU B CA 1
ATOM 4268 C C . LEU B 1 226 ? 19.266 18.641 18.062 1 93.94 226 LEU B C 1
ATOM 4270 O O . LEU B 1 226 ? 18.516 19.203 18.859 1 93.94 226 LEU B O 1
ATOM 4274 N N . ILE B 1 227 ? 19.188 18.859 16.766 1 93.94 227 ILE B N 1
ATOM 4275 C CA . ILE B 1 227 ? 18.25 19.859 16.266 1 93.94 227 ILE B CA 1
ATOM 4276 C C . ILE B 1 227 ? 17.297 19.219 15.266 1 93.94 227 ILE B C 1
ATOM 4278 O O . ILE B 1 227 ? 16.094 19.094 15.523 1 93.94 227 ILE B O 1
ATOM 4282 N N . GLN B 1 228 ? 17.828 18.703 14.211 1 93.75 228 GLN B N 1
ATOM 4283 C CA . GLN B 1 228 ? 17 18.25 13.094 1 93.75 228 GLN B CA 1
ATOM 4284 C C . GLN B 1 228 ? 16.141 17.047 13.5 1 93.75 228 GLN B C 1
ATOM 4286 O O . GLN B 1 228 ? 14.93 17.047 13.305 1 93.75 228 GLN B O 1
ATOM 4291 N N . LEU B 1 229 ? 16.781 16.031 14.047 1 94.62 229 LEU B N 1
ATOM 4292 C CA . LEU B 1 229 ? 16.062 14.812 14.398 1 94.62 229 LEU B CA 1
ATOM 4293 C C . LEU B 1 229 ? 14.984 15.094 15.445 1 94.62 229 LEU B C 1
ATOM 4295 O O . LEU B 1 229 ? 13.844 14.664 15.297 1 94.62 229 LEU B O 1
ATOM 4299 N N . PRO B 1 230 ? 15.305 15.836 16.5 1 94.06 230 PRO B N 1
ATOM 4300 C CA . PRO B 1 230 ? 14.266 16.172 17.469 1 94.06 230 PRO B CA 1
ATOM 4301 C C . PRO B 1 230 ? 13.125 16.984 16.859 1 94.06 230 PRO B C 1
ATOM 4303 O O . PRO B 1 230 ? 11.969 16.844 17.281 1 94.06 230 PRO B O 1
ATOM 4306 N N . TYR B 1 231 ? 13.453 17.828 15.93 1 92.56 231 TYR B N 1
ATOM 4307 C CA . TYR B 1 231 ? 12.438 18.672 15.305 1 92.56 231 TYR B CA 1
ATOM 4308 C C . TYR B 1 231 ? 11.43 17.812 14.539 1 92.56 231 TYR B C 1
ATOM 4310 O O . TYR B 1 231 ? 10.234 18.141 14.5 1 92.56 231 TYR B O 1
ATOM 4318 N N . VAL B 1 232 ? 11.859 16.688 13.969 1 93.94 232 VAL B N 1
ATOM 4319 C CA . VAL B 1 232 ? 10.953 15.883 13.164 1 93.94 232 VAL B CA 1
ATOM 4320 C C . VAL B 1 232 ? 10.648 14.57 13.883 1 93.94 232 VAL B C 1
ATOM 4322 O O . VAL B 1 232 ? 10.242 13.594 13.258 1 93.94 232 VAL B O 1
ATOM 4325 N N . ARG B 1 233 ? 10.852 14.508 15.117 1 92.25 233 ARG B N 1
ATOM 4326 C CA . ARG B 1 233 ? 10.688 13.281 15.883 1 92.25 233 ARG B CA 1
ATOM 4327 C C . ARG B 1 233 ? 9.266 12.742 15.75 1 92.25 233 ARG B C 1
ATOM 4329 O O . ARG B 1 233 ? 9.055 11.539 15.617 1 92.25 233 ARG B O 1
ATOM 4336 N N . SER B 1 234 ? 8.32 13.578 15.836 1 86.06 234 SER B N 1
ATOM 4337 C CA . SER B 1 234 ? 6.93 13.156 15.719 1 86.06 234 SER B CA 1
ATOM 4338 C C . SER B 1 234 ? 6.641 12.586 14.336 1 86.06 234 SER B C 1
ATOM 4340 O O . SER B 1 234 ? 5.906 11.602 14.203 1 86.06 234 SER B O 1
ATOM 4342 N N . ILE B 1 235 ? 7.227 13.203 13.375 1 88.25 235 ILE B N 1
ATOM 4343 C CA . ILE B 1 235 ? 7.059 12.734 12.008 1 88.25 235 ILE B CA 1
ATOM 4344 C C . ILE B 1 235 ? 7.711 11.367 11.844 1 88.25 235 ILE B C 1
ATOM 4346 O O . ILE B 1 235 ? 7.121 10.461 11.242 1 88.25 235 ILE B O 1
ATOM 4350 N N . VAL B 1 236 ? 8.875 11.211 12.406 1 93.69 236 VAL B N 1
ATOM 4351 C CA . VAL B 1 236 ? 9.602 9.945 12.328 1 93.69 236 VAL B CA 1
ATOM 4352 C C . VAL B 1 236 ? 8.781 8.844 13 1 93.69 236 VAL B C 1
ATOM 4354 O O . VAL B 1 236 ? 8.672 7.734 12.469 1 93.69 236 VAL B O 1
ATOM 4357 N N . THR B 1 237 ? 8.227 9.156 14.102 1 88.75 237 THR B N 1
ATOM 4358 C CA . THR B 1 237 ? 7.426 8.172 14.82 1 88.75 237 THR B CA 1
ATOM 4359 C C . THR B 1 237 ? 6.242 7.715 13.984 1 88.75 237 THR B C 1
ATOM 4361 O O . THR B 1 237 ? 5.965 6.516 13.891 1 88.75 237 THR B O 1
ATOM 4364 N N . VAL B 1 238 ? 5.59 8.617 13.359 1 84.25 238 VAL B N 1
ATOM 4365 C CA . VAL B 1 238 ? 4.449 8.305 12.508 1 84.25 238 VAL B CA 1
ATOM 4366 C C . VAL B 1 238 ? 4.902 7.453 11.328 1 84.25 238 VAL B C 1
ATOM 4368 O O . VAL B 1 238 ? 4.258 6.457 10.984 1 84.25 238 VAL B O 1
ATOM 4371 N N . LEU B 1 239 ? 6 7.832 10.773 1 91.06 239 LEU B N 1
ATOM 4372 C CA . LEU B 1 239 ? 6.523 7.102 9.617 1 91.06 239 LEU B CA 1
ATOM 4373 C C . LEU B 1 239 ? 6.914 5.684 10.016 1 91.06 239 LEU B C 1
ATOM 4375 O O . LEU B 1 239 ? 6.703 4.742 9.242 1 91.06 239 LEU B O 1
ATOM 4379 N N . VAL B 1 240 ? 7.492 5.594 11.172 1 93.62 240 VAL B N 1
ATOM 4380 C CA . VAL B 1 240 ? 7.91 4.281 11.648 1 93.62 240 VAL B CA 1
ATOM 4381 C C . 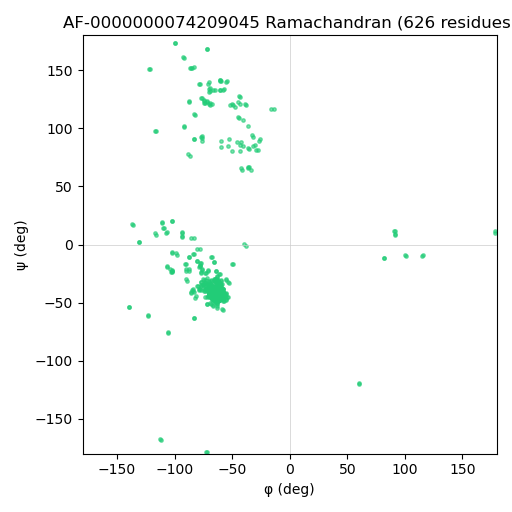VAL B 1 240 ? 6.691 3.383 11.836 1 93.62 240 VAL B C 1
ATOM 4383 O O . VAL B 1 240 ? 6.68 2.238 11.383 1 93.62 240 VAL B O 1
ATOM 4386 N N . VAL B 1 241 ? 5.676 3.869 12.422 1 88.5 241 VAL B N 1
ATOM 4387 C CA . VAL B 1 241 ? 4.477 3.08 12.695 1 88.5 241 VAL B CA 1
ATOM 4388 C C . VAL B 1 241 ? 3.795 2.713 11.375 1 88.5 241 VAL B C 1
ATOM 4390 O O . VAL B 1 241 ? 3.406 1.561 11.172 1 88.5 241 VAL B O 1
ATOM 4393 N N . LEU B 1 242 ? 3.648 3.67 10.547 1 86.06 242 LEU B N 1
ATOM 4394 C CA . LEU B 1 242 ? 3.045 3.418 9.242 1 86.06 242 LEU B CA 1
ATOM 4395 C C . LEU B 1 242 ? 3.834 2.363 8.469 1 86.06 242 LEU B C 1
ATOM 4397 O O . LEU B 1 242 ? 3.25 1.456 7.875 1 86.06 242 LEU B O 1
ATOM 4401 N N . SER B 1 243 ? 5.145 2.516 8.492 1 93.88 243 SER B N 1
ATOM 4402 C CA . SER B 1 243 ? 6.004 1.562 7.793 1 93.88 243 SER B CA 1
ATOM 4403 C C . SER B 1 243 ? 5.855 0.159 8.375 1 93.88 243 SER B C 1
ATOM 4405 O O . SER B 1 243 ? 5.867 -0.829 7.637 1 93.88 243 SER B O 1
ATOM 4407 N N . MET B 1 244 ? 5.773 0.115 9.688 1 93.31 244 MET B N 1
ATOM 4408 C CA . MET B 1 244 ? 5.574 -1.183 10.328 1 93.31 244 MET B CA 1
ATOM 4409 C C . MET B 1 244 ? 4.297 -1.847 9.836 1 93.31 244 MET B C 1
ATOM 4411 O O . MET B 1 244 ? 4.301 -3.029 9.484 1 93.31 244 MET B O 1
ATOM 4415 N N . ILE B 1 245 ? 3.273 -1.125 9.766 1 87.31 245 ILE B N 1
ATOM 4416 C CA . ILE B 1 245 ? 1.974 -1.64 9.352 1 87.31 245 ILE B CA 1
ATOM 4417 C C . ILE B 1 245 ? 2.037 -2.086 7.895 1 87.31 245 ILE B C 1
ATOM 4419 O O . ILE B 1 245 ? 1.63 -3.201 7.562 1 87.31 245 ILE B O 1
ATOM 4423 N N . TRP B 1 246 ? 2.592 -1.278 7.082 1 89.38 246 TRP B N 1
ATOM 4424 C CA . TRP B 1 246 ? 2.643 -1.564 5.652 1 89.38 246 TRP B CA 1
ATOM 4425 C C . TRP B 1 246 ? 3.549 -2.758 5.367 1 89.38 246 TRP B C 1
ATOM 4427 O O . TRP B 1 246 ? 3.229 -3.602 4.527 1 89.38 246 TRP B O 1
ATOM 4437 N N . ASP B 1 247 ? 4.609 -2.854 6.047 1 94.94 247 ASP B N 1
ATOM 4438 C CA . ASP B 1 247 ? 5.602 -3.881 5.754 1 94.94 247 ASP B CA 1
ATOM 4439 C C . ASP B 1 247 ? 5.152 -5.246 6.277 1 94.94 247 ASP B C 1
ATOM 4441 O O . ASP B 1 247 ? 5.488 -6.277 5.695 1 94.94 247 ASP B O 1
ATOM 4445 N N . LEU B 1 248 ? 4.441 -5.25 7.336 1 93.19 248 LEU B N 1
ATOM 4446 C CA . LEU B 1 248 ? 3.943 -6.523 7.848 1 93.19 248 LEU B CA 1
ATOM 4447 C C . LEU B 1 248 ? 2.85 -7.082 6.941 1 93.19 248 LEU B C 1
ATOM 4449 O O . LEU B 1 248 ? 2.598 -8.289 6.938 1 93.19 248 LEU B O 1
ATOM 4453 N N . LYS B 1 249 ? 2.236 -6.234 6.207 1 89.62 249 LYS B N 1
ATOM 4454 C CA . LYS B 1 249 ? 1.142 -6.656 5.336 1 89.62 249 LYS B CA 1
ATOM 4455 C C . LYS B 1 249 ? 1.646 -6.969 3.93 1 89.62 249 LYS B C 1
ATOM 4457 O O . LYS B 1 249 ? 0.852 -7.203 3.018 1 89.62 249 LYS B O 1
ATOM 4462 N N . LEU B 1 250 ? 2.898 -7.023 3.809 1 90.94 250 LEU B N 1
ATOM 4463 C CA . LEU B 1 250 ? 3.533 -7.266 2.518 1 90.94 250 LEU B CA 1
ATOM 4464 C C . LEU B 1 250 ? 3.105 -8.617 1.948 1 90.94 250 LEU B C 1
ATOM 4466 O O . LEU B 1 250 ? 3.127 -9.625 2.654 1 90.94 250 LEU B O 1
ATOM 4470 N N . PHE B 1 251 ? 2.727 -8.617 0.618 1 90.12 251 PHE B N 1
ATOM 4471 C CA . PHE B 1 251 ? 2.279 -9.852 -0.019 1 90.12 251 PHE B CA 1
ATOM 4472 C C . PHE B 1 251 ? 2.824 -9.961 -1.438 1 90.12 251 PHE B C 1
ATOM 4474 O O . PHE B 1 251 ? 3.543 -10.906 -1.763 1 90.12 251 PHE B O 1
ATOM 4481 N N . THR B 1 252 ? 2.623 -8.977 -2.279 1 87.56 252 THR B N 1
ATOM 4482 C CA . THR B 1 252 ? 2.867 -9.016 -3.717 1 87.56 252 THR B CA 1
ATOM 4483 C C . THR B 1 252 ? 4.328 -9.344 -4.008 1 87.56 252 THR B C 1
ATOM 4485 O O . THR B 1 252 ? 4.621 -10.258 -4.781 1 87.56 252 THR B O 1
ATOM 4488 N N . GLN B 1 253 ? 5.172 -8.688 -3.336 1 92.12 253 GLN B N 1
ATOM 4489 C CA . GLN B 1 253 ? 6.594 -8.836 -3.635 1 92.12 253 GLN B CA 1
ATOM 4490 C C . GLN B 1 253 ? 7.094 -10.227 -3.258 1 92.12 253 GLN B C 1
ATOM 4492 O O . GLN B 1 253 ? 7.793 -10.875 -4.039 1 92.12 253 GLN B O 1
ATOM 4497 N N . VAL B 1 254 ? 6.691 -10.695 -2.121 1 94.06 254 VAL B N 1
ATOM 4498 C CA . VAL B 1 254 ? 7.137 -12.008 -1.654 1 94.06 254 VAL B CA 1
ATOM 4499 C C . VAL B 1 254 ? 6.512 -13.102 -2.516 1 94.06 254 VAL B C 1
ATOM 4501 O O . VAL B 1 254 ? 7.207 -14.008 -2.977 1 94.06 254 VAL B O 1
ATOM 4504 N N . PHE B 1 255 ? 5.312 -12.984 -2.803 1 90.12 255 PHE B N 1
ATOM 4505 C CA . PHE B 1 255 ? 4.574 -13.992 -3.564 1 90.12 255 PHE B CA 1
ATOM 4506 C C . PHE B 1 255 ? 5.129 -14.109 -4.98 1 90.12 255 PHE B C 1
ATOM 4508 O O . PHE B 1 255 ? 5.391 -15.211 -5.457 1 90.12 255 PHE B O 1
ATOM 4515 N N . VAL B 1 256 ? 5.281 -13.023 -5.621 1 87.44 256 VAL B N 1
ATOM 4516 C CA . VAL B 1 256 ? 5.719 -13.016 -7.012 1 87.44 256 VAL B CA 1
ATOM 4517 C C . VAL B 1 256 ? 7.148 -13.539 -7.109 1 87.44 256 VAL B C 1
ATOM 4519 O O . VAL B 1 256 ? 7.473 -14.328 -8 1 87.44 256 VAL B O 1
ATOM 4522 N N . LEU B 1 257 ? 7.992 -13.164 -6.219 1 89.69 257 LEU B N 1
ATOM 4523 C CA . LEU B 1 257 ? 9.367 -13.656 -6.242 1 89.69 257 LEU B CA 1
ATOM 4524 C C . LEU B 1 257 ? 9.414 -15.156 -5.988 1 89.69 257 LEU B C 1
ATOM 4526 O O . LEU B 1 257 ? 10.258 -15.859 -6.547 1 89.69 257 LEU B O 1
ATOM 4530 N N . GLN B 1 258 ? 8.555 -15.586 -5.141 1 90.69 258 GLN B N 1
ATOM 4531 C CA . GLN B 1 258 ? 8.477 -17.031 -4.902 1 90.69 258 GLN B CA 1
ATOM 4532 C C . GLN B 1 258 ? 8.062 -17.766 -6.168 1 90.69 258 GLN B C 1
ATOM 4534 O O . GLN B 1 258 ? 8.555 -18.859 -6.449 1 90.69 258 GLN B O 1
ATOM 4539 N N . ASP B 1 259 ? 7.129 -17.172 -6.875 1 84.38 259 ASP B N 1
ATOM 4540 C CA . ASP B 1 259 ? 6.668 -17.766 -8.125 1 84.38 259 ASP B CA 1
ATOM 4541 C C . ASP B 1 259 ? 7.789 -17.812 -9.156 1 84.38 259 ASP B C 1
ATOM 4543 O O . ASP B 1 259 ? 7.832 -18.719 -9.992 1 84.38 259 ASP B O 1
ATOM 4547 N N . ILE B 1 260 ? 8.633 -16.906 -9.086 1 81.31 260 ILE B N 1
ATOM 4548 C CA . ILE B 1 260 ? 9.742 -16.828 -10.039 1 81.31 260 ILE B CA 1
ATOM 4549 C C . ILE B 1 260 ? 10.805 -17.859 -9.664 1 81.31 260 ILE B C 1
ATOM 4551 O O . ILE B 1 260 ? 11.383 -18.516 -10.539 1 81.31 260 ILE B O 1
ATOM 4555 N N . GLY B 1 261 ? 11.039 -18.016 -8.289 1 83.5 261 GLY B N 1
ATOM 4556 C CA . GLY B 1 261 ? 12.062 -19 -8.016 1 83.5 261 GLY B CA 1
ATOM 4557 C C . GLY B 1 261 ? 12.367 -19.156 -6.535 1 83.5 261 GLY B C 1
ATOM 4558 O O . GLY B 1 261 ? 13.336 -19.812 -6.156 1 83.5 261 GLY B O 1
ATOM 4559 N N . GLY B 1 262 ? 11.555 -18.562 -5.73 1 87.5 262 GLY B N 1
ATOM 4560 C CA . GLY B 1 262 ? 11.812 -18.656 -4.301 1 87.5 262 GLY B CA 1
ATOM 4561 C C . GLY B 1 262 ? 11.266 -19.938 -3.676 1 87.5 262 GLY B C 1
ATOM 4562 O O . GLY B 1 262 ? 10.367 -20.562 -4.227 1 87.5 262 GLY B O 1
ATOM 4563 N N . ASP B 1 263 ? 11.953 -20.312 -2.604 1 92.06 263 ASP B N 1
ATOM 4564 C CA . ASP B 1 263 ? 11.469 -21.438 -1.8 1 92.06 263 ASP B CA 1
ATOM 4565 C C . ASP B 1 263 ? 10.398 -20.969 -0.81 1 92.06 263 ASP B C 1
ATOM 4567 O O . ASP B 1 263 ? 10.711 -20.297 0.177 1 92.06 263 ASP B O 1
ATOM 4571 N N . ARG B 1 264 ? 9.289 -21.406 -1.056 1 92 264 ARG B N 1
ATOM 4572 C CA . ARG B 1 264 ? 8.156 -20.922 -0.282 1 92 264 ARG B CA 1
ATOM 4573 C C . ARG B 1 264 ? 8.289 -21.297 1.188 1 92 264 ARG B C 1
ATOM 4575 O O . ARG B 1 264 ? 7.918 -20.531 2.074 1 92 264 ARG B O 1
ATOM 4582 N N . GLU B 1 265 ? 8.797 -22.422 1.486 1 91.38 265 GLU B N 1
ATOM 4583 C CA . GLU B 1 265 ? 8.922 -22.906 2.861 1 91.38 265 GLU B CA 1
ATOM 4584 C C . GLU B 1 265 ? 9.883 -22.031 3.66 1 91.38 265 GLU B C 1
ATOM 4586 O O . GLU B 1 265 ? 9.672 -21.781 4.852 1 91.38 265 GLU B O 1
ATOM 4591 N N . LEU B 1 266 ? 10.812 -21.516 2.936 1 95 266 LEU B N 1
ATOM 4592 C CA . LEU B 1 266 ? 11.875 -20.812 3.643 1 95 266 LEU B CA 1
ATOM 4593 C C . LEU B 1 266 ? 11.68 -19.297 3.541 1 95 266 LEU B C 1
ATOM 4595 O O . LEU B 1 266 ? 12.336 -18.531 4.25 1 95 266 LEU B O 1
ATOM 4599 N N . THR B 1 267 ? 10.688 -18.844 2.713 1 96.31 267 THR B N 1
ATOM 4600 C CA . THR B 1 267 ? 10.672 -17.406 2.451 1 96.31 267 THR B CA 1
ATOM 4601 C C . THR B 1 267 ? 9.273 -16.844 2.654 1 96.31 267 THR B C 1
ATOM 4603 O O . THR B 1 267 ? 9.062 -15.633 2.5 1 96.31 267 THR B O 1
ATOM 4606 N N . SER B 1 268 ? 8.391 -17.672 3.051 1 95.62 268 SER B N 1
ATOM 4607 C CA . SER B 1 268 ? 7.031 -17.172 3.225 1 95.62 268 SER B CA 1
ATOM 4608 C C . SER B 1 268 ? 6.941 -16.219 4.414 1 95.62 268 SER B C 1
ATOM 4610 O O . SER B 1 268 ? 7.551 -16.469 5.457 1 95.62 268 SER B O 1
ATOM 4612 N N . THR B 1 269 ? 6.277 -15.133 4.191 1 95.88 269 THR B N 1
ATOM 4613 C CA . THR B 1 269 ? 5.871 -14.234 5.262 1 95.88 269 THR B CA 1
ATOM 4614 C C . THR B 1 269 ? 4.406 -14.461 5.629 1 95.88 269 THR B C 1
ATOM 4616 O O . THR B 1 269 ? 3.711 -15.234 4.973 1 95.88 269 THR B O 1
ATOM 4619 N N . ILE B 1 270 ? 3.994 -13.812 6.66 1 93.12 270 ILE B N 1
ATOM 4620 C CA . ILE B 1 270 ? 2.695 -14.117 7.246 1 93.12 270 ILE B CA 1
ATOM 4621 C C . ILE B 1 270 ? 1.597 -13.93 6.203 1 93.12 270 ILE B C 1
ATOM 4623 O O . ILE B 1 270 ? 0.642 -14.703 6.148 1 93.12 270 ILE B O 1
ATOM 4627 N N . GLY B 1 271 ? 1.639 -12.914 5.371 1 90.31 271 GLY B N 1
ATOM 4628 C CA . GLY B 1 271 ? 0.646 -12.719 4.328 1 90.31 271 GLY B CA 1
ATOM 4629 C C . GLY B 1 271 ? 0.579 -13.859 3.336 1 90.31 271 GLY B C 1
ATOM 4630 O O . GLY B 1 271 ? -0.506 -14.359 3.023 1 90.31 271 GLY B O 1
ATOM 4631 N N . VAL B 1 272 ? 1.692 -14.297 2.871 1 92 272 VAL B N 1
ATOM 4632 C CA . VAL B 1 272 ? 1.752 -15.398 1.914 1 92 272 VAL B CA 1
ATOM 4633 C C . VAL B 1 272 ? 1.348 -16.703 2.6 1 92 272 VAL B C 1
ATOM 4635 O O . VAL B 1 272 ? 0.694 -17.562 1.992 1 92 272 VAL B O 1
ATOM 4638 N N . TYR B 1 273 ? 1.745 -16.812 3.834 1 92.31 273 TYR B N 1
ATOM 4639 C CA . TYR B 1 273 ? 1.416 -18 4.609 1 92.31 273 TYR B CA 1
ATOM 4640 C C . TYR B 1 273 ? -0.093 -18.156 4.746 1 92.31 273 TYR B C 1
ATOM 4642 O O . TYR B 1 273 ? -0.621 -19.266 4.598 1 92.31 273 TYR B O 1
ATOM 4650 N N . ILE B 1 274 ? -0.786 -17.125 4.996 1 89.19 274 ILE B N 1
ATOM 4651 C CA . ILE B 1 274 ? -2.242 -17.141 5.086 1 89.19 274 ILE B CA 1
ATOM 4652 C C . ILE B 1 274 ? -2.836 -17.562 3.738 1 89.19 274 ILE B C 1
ATOM 4654 O O . ILE B 1 274 ? -3.754 -18.375 3.684 1 89.19 274 ILE B O 1
ATOM 4658 N N . TYR B 1 275 ? -2.305 -17.016 2.699 1 87.19 275 TYR B N 1
ATOM 4659 C CA . TYR B 1 275 ? -2.77 -17.344 1.357 1 87.19 275 TYR B CA 1
ATOM 4660 C C . TYR B 1 275 ? -2.555 -18.812 1.053 1 87.19 275 TYR B C 1
ATOM 4662 O O . TYR B 1 275 ? -3.443 -19.484 0.516 1 87.19 275 TYR B O 1
ATOM 4670 N N . GLN B 1 276 ? -1.399 -19.297 1.379 1 89.38 276 GLN B N 1
ATOM 4671 C CA . GLN B 1 276 ? -1.067 -20.688 1.108 1 89.38 276 GLN B CA 1
ATOM 4672 C C . GLN B 1 276 ? -1.965 -21.641 1.904 1 89.38 276 GLN B C 1
ATOM 4674 O O . GLN B 1 276 ? -2.486 -22.609 1.361 1 89.38 276 GLN B O 1
ATOM 4679 N N . MET B 1 277 ? -2.176 -21.344 3.127 1 88.38 277 MET B N 1
ATOM 4680 C CA . MET B 1 277 ? -3.008 -22.172 3.986 1 88.38 277 MET B CA 1
ATOM 4681 C C . MET B 1 277 ? -4.465 -22.141 3.539 1 88.38 277 MET B C 1
ATOM 4683 O O . MET B 1 277 ? -5.133 -23.172 3.49 1 88.38 277 MET B O 1
ATOM 4687 N N . GLY B 1 278 ? -4.926 -21 3.201 1 84.69 278 GLY B N 1
ATOM 4688 C CA . GLY B 1 278 ? -6.32 -20.828 2.828 1 84.69 278 GLY B CA 1
ATOM 4689 C C . GLY B 1 278 ? -6.598 -21.188 1.377 1 84.69 278 GLY B C 1
ATOM 4690 O O . GLY B 1 278 ? -7.262 -22.172 1.088 1 84.69 278 GLY B O 1
ATOM 4691 N N . MET B 1 279 ? -6.039 -20.516 0.479 1 79.56 279 MET B N 1
ATOM 4692 C CA . MET B 1 279 ? -6.391 -20.578 -0.936 1 79.56 279 MET B CA 1
ATOM 4693 C C . MET B 1 279 ? -5.656 -21.734 -1.619 1 79.56 279 MET B C 1
ATOM 4695 O O . MET B 1 279 ? -6.23 -22.438 -2.457 1 79.56 279 MET B O 1
ATOM 4699 N N . ALA B 1 280 ? -4.5 -21.922 -1.28 1 79.75 280 ALA B N 1
ATOM 4700 C CA . ALA B 1 280 ? -3.729 -22.953 -1.977 1 79.75 280 ALA B CA 1
ATOM 4701 C C . ALA B 1 280 ? -4.004 -24.328 -1.394 1 79.75 280 ALA B C 1
ATOM 4703 O O . ALA B 1 280 ? -4.199 -25.297 -2.135 1 79.75 280 ALA B O 1
ATOM 4704 N N . GLN B 1 281 ? -4.109 -24.438 -0.09 1 86.38 281 GLN B N 1
ATOM 4705 C CA . GLN B 1 281 ? -4.242 -25.75 0.546 1 86.38 281 GLN B CA 1
ATOM 4706 C C . GLN B 1 281 ? -5.684 -26.016 0.959 1 86.38 281 GLN B C 1
ATOM 4708 O O . GLN B 1 281 ? -6.055 -27.156 1.238 1 86.38 281 GLN B O 1
ATOM 4713 N N . GLY B 1 282 ? -6.434 -24.969 1.117 1 84.44 282 GLY B N 1
ATOM 4714 C CA . GLY B 1 282 ? -7.855 -25.141 1.378 1 84.44 282 GLY B CA 1
ATOM 4715 C C . GLY B 1 282 ? -8.188 -25.203 2.857 1 84.44 282 GLY B C 1
ATOM 4716 O O . GLY B 1 282 ? -9.297 -25.594 3.232 1 84.44 282 GLY B O 1
ATOM 4717 N N . HIS B 1 283 ? -7.238 -24.938 3.715 1 89.62 283 HIS B N 1
ATOM 4718 C CA . HIS B 1 283 ? -7.488 -24.891 5.152 1 89.62 283 HIS B CA 1
ATOM 4719 C C . HIS B 1 283 ? -7.953 -23.516 5.598 1 89.62 283 HIS B C 1
ATOM 4721 O O . HIS B 1 283 ? -7.23 -22.812 6.305 1 89.62 283 HIS B O 1
ATOM 4727 N N . TYR B 1 284 ? -9.148 -23.234 5.336 1 86 284 TYR B N 1
ATOM 4728 C CA . TYR B 1 284 ? -9.695 -21.906 5.543 1 86 284 TYR B CA 1
ATOM 4729 C C . TYR B 1 284 ? -9.836 -21.594 7.027 1 86 284 TYR B C 1
ATOM 4731 O O . TYR B 1 284 ? -9.648 -20.453 7.453 1 86 284 TYR B O 1
ATOM 4739 N N . GLY B 1 285 ? -10.227 -22.594 7.785 1 90 285 GLY B N 1
ATOM 4740 C CA . GLY B 1 285 ? -10.312 -22.391 9.227 1 90 285 GLY B CA 1
ATOM 4741 C C . GLY B 1 285 ? -8.984 -22.031 9.859 1 90 285 GLY B C 1
ATOM 4742 O O . GLY B 1 285 ? -8.914 -21.078 10.648 1 90 285 GLY B O 1
ATOM 4743 N N . LEU B 1 286 ? -8 -22.75 9.445 1 91.81 286 LEU B N 1
ATOM 4744 C CA . LEU B 1 286 ? -6.66 -22.469 9.953 1 91.81 286 LEU B CA 1
ATOM 4745 C C . LEU B 1 286 ? -6.176 -21.109 9.484 1 91.81 286 LEU B C 1
ATOM 4747 O O . LEU B 1 286 ? -5.613 -20.344 10.273 1 91.81 286 LEU B O 1
ATOM 4751 N N . ALA B 1 287 ? -6.395 -20.859 8.227 1 90.44 287 ALA B N 1
ATOM 4752 C CA . ALA B 1 287 ? -6 -19.562 7.676 1 90.44 287 ALA B CA 1
ATOM 4753 C C . ALA B 1 287 ? -6.699 -18.422 8.406 1 90.44 287 ALA B C 1
ATOM 4755 O O . ALA B 1 287 ? -6.09 -17.375 8.664 1 90.44 287 ALA B O 1
ATOM 4756 N N . SER B 1 288 ? -7.918 -18.656 8.727 1 90.25 288 SER B N 1
ATOM 4757 C CA . SER B 1 288 ? -8.688 -17.641 9.453 1 90.25 288 SER B CA 1
ATOM 4758 C C . SER B 1 288 ? -8.141 -17.422 10.859 1 90.25 288 SER B C 1
ATOM 4760 O O . SER B 1 288 ? -8.07 -16.297 11.344 1 90.25 288 SER B O 1
ATOM 4762 N N . ALA B 1 289 ? -7.805 -18.453 11.492 1 93.5 289 ALA B N 1
ATOM 4763 C CA . ALA B 1 289 ? -7.223 -18.344 12.828 1 93.5 289 ALA B CA 1
ATOM 4764 C C . ALA B 1 289 ? -5.914 -17.562 12.797 1 93.5 289 ALA B C 1
ATOM 4766 O O . ALA B 1 289 ? -5.668 -16.719 13.656 1 93.5 289 ALA B O 1
ATOM 4767 N N . ILE B 1 290 ? -5.09 -17.828 11.789 1 92.56 290 ILE B N 1
ATOM 4768 C CA . ILE B 1 290 ? -3.852 -17.078 11.617 1 92.56 290 ILE B CA 1
ATOM 4769 C C . ILE B 1 290 ? -4.176 -15.602 11.367 1 92.56 290 ILE B C 1
ATOM 4771 O O . ILE B 1 290 ? -3.529 -14.711 11.93 1 92.56 290 ILE B O 1
ATOM 4775 N N . GLY B 1 291 ? -5.168 -15.398 10.531 1 90.06 291 GLY B N 1
ATOM 4776 C CA . GLY B 1 291 ? -5.605 -14.039 10.258 1 90.06 291 GLY B CA 1
ATOM 4777 C C . GLY B 1 291 ? -6.035 -13.289 11.508 1 90.06 291 GLY B C 1
ATOM 4778 O O . GLY B 1 291 ? -5.707 -12.109 11.672 1 90.06 291 GLY B O 1
ATOM 4779 N N . VAL B 1 292 ? -6.727 -13.93 12.383 1 89.44 292 VAL B N 1
ATOM 4780 C CA . VAL B 1 292 ? -7.199 -13.305 13.617 1 89.44 292 VAL B CA 1
ATOM 4781 C C . VAL B 1 292 ? -6.008 -12.938 14.5 1 89.44 292 VAL B C 1
ATOM 4783 O O . VAL B 1 292 ? -5.926 -11.82 15.016 1 89.44 292 VAL B O 1
ATOM 4786 N N . ILE B 1 293 ? -5.121 -13.82 14.656 1 91.5 293 ILE B N 1
ATOM 4787 C CA . ILE B 1 293 ? -3.924 -13.547 15.445 1 91.5 293 ILE B CA 1
ATOM 4788 C C . ILE B 1 293 ? -3.174 -12.359 14.844 1 91.5 293 ILE B C 1
ATOM 4790 O O . ILE B 1 293 ? -2.738 -11.469 15.578 1 91.5 293 ILE B O 1
ATOM 4794 N N . PHE B 1 294 ? -3.076 -12.398 13.547 1 89.81 294 PHE B N 1
ATOM 4795 C CA . PHE B 1 294 ? -2.348 -11.352 12.852 1 89.81 294 PHE B CA 1
ATOM 4796 C C . PHE B 1 294 ? -3.037 -10 13.031 1 89.81 294 PHE B C 1
ATOM 4798 O O . PHE B 1 294 ? -2.373 -8.977 13.188 1 89.81 294 PHE B O 1
ATOM 4805 N N . VAL B 1 295 ? -4.312 -9.961 13.047 1 85.44 295 VAL B N 1
ATOM 4806 C CA . VAL B 1 295 ? -5.066 -8.734 13.266 1 85.44 295 VAL B CA 1
ATOM 4807 C C . VAL B 1 295 ? -4.754 -8.172 14.648 1 85.44 295 VAL B C 1
ATOM 4809 O O . VAL B 1 295 ? -4.559 -6.965 14.805 1 85.44 295 VAL B O 1
ATOM 4812 N N . PHE B 1 296 ? -4.688 -8.977 15.609 1 88.19 296 PHE B N 1
ATOM 4813 C CA . PHE B 1 296 ? -4.391 -8.523 16.969 1 88.19 296 PHE B CA 1
ATOM 4814 C C . PHE B 1 296 ? -2.971 -7.977 17.047 1 88.19 296 PHE B C 1
ATOM 4816 O O . PHE B 1 296 ? -2.721 -6.996 17.75 1 88.19 296 PHE B O 1
ATOM 4823 N N . VAL B 1 297 ? -2.072 -8.641 16.344 1 90.44 297 VAL B N 1
ATOM 4824 C CA . VAL B 1 297 ? -0.698 -8.148 16.297 1 90.44 297 VAL B CA 1
ATOM 4825 C C . VAL B 1 297 ? -0.669 -6.762 15.656 1 90.44 297 VAL B C 1
ATOM 4827 O O . VAL B 1 297 ? -0.02 -5.852 16.172 1 90.44 297 VAL B O 1
ATOM 4830 N N . MET B 1 298 ? -1.392 -6.645 14.625 1 87.38 298 MET B N 1
ATOM 4831 C CA . MET B 1 298 ? -1.443 -5.375 13.898 1 87.38 298 MET B CA 1
ATOM 4832 C C . MET B 1 298 ? -2.076 -4.285 14.766 1 87.38 298 MET B C 1
ATOM 4834 O O . MET B 1 298 ? -1.638 -3.135 14.734 1 87.38 298 MET B O 1
ATOM 4838 N N . LEU B 1 299 ? -3.059 -4.625 15.547 1 84.5 299 LEU B N 1
ATOM 4839 C CA . LEU B 1 299 ? -3.715 -3.666 16.422 1 84.5 299 LEU B CA 1
ATOM 4840 C C . LEU B 1 299 ? -2.754 -3.18 17.516 1 84.5 299 LEU B C 1
ATOM 4842 O O . LEU B 1 299 ? -2.742 -1.995 17.844 1 84.5 299 LEU B O 1
ATOM 4846 N N . ALA B 1 300 ? -2.012 -4.059 18 1 88 300 ALA B N 1
ATOM 4847 C CA . ALA B 1 300 ? -1.033 -3.697 19.016 1 88 300 ALA B CA 1
ATOM 4848 C C . ALA B 1 300 ? -0.011 -2.703 18.469 1 88 300 ALA B C 1
ATOM 4850 O O . ALA B 1 300 ? 0.395 -1.773 19.172 1 88 300 ALA B O 1
ATOM 4851 N N . ILE B 1 301 ? 0.32 -2.852 17.219 1 87.19 301 ILE B N 1
ATOM 4852 C CA . ILE B 1 301 ? 1.316 -1.991 16.594 1 87.19 301 ILE B CA 1
ATOM 4853 C C . ILE B 1 301 ? 0.687 -0.646 16.234 1 87.19 301 ILE B C 1
ATOM 4855 O O . ILE B 1 301 ? 1.323 0.401 16.375 1 87.19 301 ILE B O 1
ATOM 4859 N N . ALA B 1 302 ? -0.512 -0.677 15.789 1 79.69 302 ALA B N 1
ATOM 4860 C CA . ALA B 1 302 ? -1.179 0.526 15.297 1 79.69 302 ALA B CA 1
ATOM 4861 C C . ALA B 1 302 ? -1.673 1.39 16.453 1 79.69 302 ALA B C 1
ATOM 4863 O O . ALA B 1 302 ? -1.897 2.592 16.297 1 79.69 302 ALA B O 1
ATOM 4864 N N . TYR B 1 303 ? -1.802 0.84 17.625 1 79.56 303 TYR B N 1
ATOM 4865 C CA . TYR B 1 303 ? -2.449 1.479 18.766 1 79.56 303 TYR B CA 1
ATOM 4866 C C . TYR B 1 303 ? -1.716 2.754 19.172 1 79.56 303 TYR B C 1
ATOM 4868 O O . TYR B 1 303 ? -2.336 3.807 19.344 1 79.56 303 TYR B O 1
ATOM 4876 N N . PRO B 1 304 ? -0.425 2.703 19.266 1 74.44 304 PRO B N 1
ATOM 4877 C CA . PRO B 1 304 ? 0.256 3.945 19.641 1 74.44 304 PRO B CA 1
ATOM 4878 C C . PRO B 1 304 ? 0.016 5.074 18.641 1 74.44 304 PRO B C 1
ATOM 4880 O O . PRO B 1 304 ? -0.055 6.242 19.031 1 74.44 304 PRO B O 1
ATOM 4883 N N . TYR B 1 305 ? -0.086 4.727 17.422 1 72.44 305 TYR B N 1
ATOM 4884 C CA . TYR B 1 305 ? -0.34 5.715 16.375 1 72.44 305 TYR B CA 1
ATOM 4885 C C . TYR B 1 305 ? -1.7 6.375 16.578 1 72.44 305 TYR B C 1
ATOM 4887 O O . TYR B 1 305 ? -1.808 7.602 16.562 1 72.44 305 TYR B O 1
ATOM 4895 N N . VAL B 1 306 ? -2.611 5.59 16.891 1 69.31 306 VAL B N 1
ATOM 4896 C CA . VAL B 1 306 ? -3.975 6.094 17.016 1 69.31 306 VAL B CA 1
ATOM 4897 C C . VAL B 1 306 ? -4.109 6.895 18.312 1 69.31 306 VAL B C 1
ATOM 4899 O O . VAL B 1 306 ? -4.766 7.941 18.328 1 69.31 306 VAL B O 1
ATOM 4902 N N . ARG B 1 307 ? -3.5 6.469 19.312 1 72.25 307 ARG B N 1
ATOM 4903 C CA . ARG B 1 307 ? -3.549 7.176 20.578 1 72.25 307 ARG B CA 1
ATOM 4904 C C . ARG B 1 307 ? -2.916 8.555 20.469 1 72.25 307 ARG B C 1
ATOM 4906 O O . ARG B 1 307 ? -3.428 9.531 21.031 1 72.25 307 ARG B O 1
ATOM 4913 N N . ARG B 1 308 ? -1.938 8.617 19.75 1 69.62 308 ARG B N 1
ATOM 4914 C CA . ARG B 1 308 ? -1.256 9.898 19.562 1 69.62 308 ARG B CA 1
ATOM 4915 C C . ARG B 1 308 ? -2.1 10.852 18.734 1 69.62 308 ARG B C 1
ATOM 4917 O O . ARG B 1 308 ? -2.172 12.047 19.031 1 69.62 308 ARG B O 1
ATOM 4924 N N . THR B 1 309 ? -2.637 10.312 17.734 1 65.25 309 THR B N 1
ATOM 4925 C CA . THR B 1 309 ? -3.469 11.141 16.875 1 65.25 309 THR B CA 1
ATOM 4926 C C . THR B 1 309 ? -4.688 11.664 17.625 1 65.25 309 THR B C 1
ATOM 4928 O O . THR B 1 309 ? -5.09 12.812 17.453 1 65.25 309 THR B O 1
ATOM 4931 N N . LEU B 1 310 ? -5.188 10.836 18.547 1 64.69 310 LEU B N 1
ATOM 4932 C CA . LEU B 1 310 ? -6.363 11.219 19.312 1 64.69 310 LEU B CA 1
ATOM 4933 C C . LEU B 1 310 ? -5.984 12.156 20.453 1 64.69 310 LEU B C 1
ATOM 4935 O O . LEU B 1 310 ? -6.789 12.992 20.875 1 64.69 310 LEU B O 1
ATOM 4939 N N . ARG B 1 311 ? -4.852 11.914 21.016 1 60.94 311 ARG B N 1
ATOM 4940 C CA . ARG B 1 311 ? -4.434 12.758 22.125 1 60.94 311 ARG B CA 1
ATOM 4941 C C . ARG B 1 311 ? -4.094 14.164 21.656 1 60.94 311 ARG B C 1
ATOM 4943 O O . ARG B 1 311 ? -4.223 15.125 22.422 1 60.94 311 ARG B O 1
ATOM 4950 N N . GLU B 1 312 ? -3.436 14.227 20.609 1 53.59 312 GLU B N 1
ATOM 4951 C CA . GLU B 1 312 ? -3.15 15.602 20.188 1 53.59 312 GLU B CA 1
ATOM 4952 C C . GLU B 1 312 ? -4.414 16.453 20.203 1 53.59 312 GLU B C 1
ATOM 4954 O O . GLU B 1 312 ? -4.336 17.688 20.297 1 53.59 312 GLU B O 1
ATOM 4959 N N . GLU B 1 313 ? -5.562 15.891 20.234 1 49.34 313 GLU B N 1
ATOM 4960 C CA . GLU B 1 313 ? -6.809 16.625 20.422 1 49.34 313 GLU B CA 1
ATOM 4961 C C . GLU B 1 313 ? -6.918 17.156 21.844 1 49.34 313 GLU B C 1
ATOM 4963 O O . GLU B 1 313 ? -7.539 18.203 22.078 1 49.34 313 GLU B O 1
ATOM 4968 N N . GLU B 1 314 ? -6.41 16.391 22.844 1 45.31 314 GLU B N 1
ATOM 4969 C CA . GLU B 1 314 ? -6.633 16.844 24.203 1 45.31 314 GLU B CA 1
ATOM 4970 C C . GLU B 1 314 ? -5.68 17.984 24.578 1 45.31 314 GLU B C 1
ATOM 4972 O O . GLU B 1 314 ? -5.902 18.703 25.547 1 45.31 314 GLU B O 1
ATOM 4977 N N . LEU B 1 315 ? -4.629 18.156 23.859 1 38 315 LEU B N 1
ATOM 4978 C CA . LEU B 1 315 ? -3.834 19.297 24.25 1 38 315 LEU B CA 1
ATOM 4979 C C . LEU B 1 315 ? -4.289 20.562 23.516 1 38 315 LEU B C 1
ATOM 4981 O O . LEU B 1 315 ? -4.629 20.5 22.328 1 38 315 LEU B O 1
#

Radius of gyration: 29.78 Å; Cα contacts (8 Å, |Δi|>4): 774; chains: 2; bounding box: 124×97×71 Å

Solvent-accessible surface area (backbone atoms only — not comparable to full-atom values): 32398 Å² total; per-residue (Å²): 137,82,76,73,76,74,77,71,78,74,74,75,73,73,70,71,68,70,74,70,69,71,80,50,52,66,49,47,54,42,45,49,50,44,49,50,46,43,50,65,50,44,44,47,50,50,49,36,54,53,35,16,26,22,56,31,36,60,59,30,54,69,51,42,81,59,46,79,50,56,62,50,38,48,50,54,47,75,66,28,58,83,49,49,52,45,23,46,50,49,29,51,51,50,24,51,52,43,39,52,52,24,51,51,50,8,48,48,49,20,53,44,48,72,70,44,54,71,68,59,33,47,51,52,48,50,53,34,46,52,37,50,31,44,38,61,66,60,50,37,50,42,50,43,48,36,42,28,28,69,43,7,56,52,33,53,50,45,22,67,72,68,69,44,82,35,71,58,48,45,44,33,52,39,50,68,50,32,50,50,52,51,43,52,54,53,32,50,45,44,20,37,61,44,14,52,54,47,31,62,51,56,65,66,53,58,64,66,60,56,51,52,39,47,74,72,64,49,49,74,66,49,44,38,67,71,44,52,47,64,73,35,40,70,56,50,52,51,50,50,47,52,38,42,56,54,47,55,46,47,37,68,56,60,50,53,40,31,72,74,47,26,42,57,91,72,58,41,30,52,43,43,44,35,44,43,35,23,74,72,68,28,35,39,6,48,21,24,29,52,49,51,54,47,32,53,53,34,44,64,59,48,42,62,57,52,51,49,64,56,42,61,67,77,102,134,82,78,73,76,73,75,72,76,73,74,76,74,72,69,72,69,68,74,68,68,70,82,48,51,67,50,46,55,44,42,49,52,44,48,50,46,42,51,66,50,44,45,46,51,50,48,37,54,54,36,17,26,22,56,30,37,60,58,29,54,68,53,41,81,58,46,79,50,54,60,50,38,49,51,54,47,75,66,29,59,84,48,48,52,45,24,45,51,49,28,51,51,49,23,54,51,43,38,51,52,25,51,51,52,8,49,49,50,19,53,44,47,71,72,45,56,70,68,58,31,47,52,51,49,50,52,33,47,51,37,49,33,43,39,62,67,58,51,39,51,43,50,43,46,36,41,28,27,69,45,7,56,51,33,53,50,46,22,67,72,69,67,46,83,35,72,58,48,46,42,32,52,39,52,68,50,32,51,50,50,50,43,53,55,51,31,50,46,44,20,36,61,46,14,54,55,47,32,61,51,56,68,66,52,59,66,65,61,55,51,52,40,49,73,72,64,50,49,73,65,49,43,38,66,70,44,53,46,62,73,35,41,69,58,50,51,51,50,51,47,51,39,42,57,54,48,53,46,47,38,68,54,60,49,54,39,32,73,74,47,27,42,58,90,72,58,40,30,53,43,45,45,36,44,42,36,22,73,71,68,27,34,38,7,48,21,23,28,52,47,49,54,48,32,54,54,34,42,64,58,46,42,64,57,51,51,49,65,54,44,60,67,75,103

Nearest PDB structures (foldseek):
  4tqv-assembly4_M  TM=8.689E-01  e=4.763E-10  Sphingomonas sp.
  4jbw-assembly1_F  TM=8.704E-01  e=5.462E-10  Escherichia coli K-12
  3puz-assembly1_F  TM=8.639E-01  e=1.301E-09  Escherichia coli K-12
  2r6g-assembly1_F  TM=8.442E-01  e=3.552E-09  Escherichia coli K-12
  3puy-assembly1_F  TM=8.306E-01  e=6.731E-09  Escherichia coli K-12

Sequence (630 aa):
MSSTLLDAPAPPRQEIRRKRRPPYLPWLLLSAAMVLLGVLTGFPLVRLVVMSFQEYERAQLMGQPAEWVGFDNYATILTDVDGFWTVLARSFVLMVVLVVVTIVLGMLVALLMMRVGKGLRLLVSVGLLLAWAMPSLAATTVWGWLFDTQYGVVNNLLTKITGDRWFGYSWLLDPLSFFVIVTCIVVWGAVPFVAFTLYAGLTQIPEEVIEAAQLDGASAFQRFRLIQLPYVRSIVTVLVVLSMIWDLKLFTQVFVLQDIGGDRELTSTIGVYIYQMGMAQGHYGLASAIGVIFVFVMLAIAYPYVRRTLREEELMSSTLLDAPAPPRQEIRRKRRPPYLPWLLLSAAMVLLGVLTGFPLVRLVVMSFQEYERAQLMGQPAEWVGFDNYATILTDVDGFWTVLARSFVLMVVLVVVTIVLGMLVALLMMRVGKGLRLLVSVGLLLAWAMPSLAATTVWGWLFDTQYGVVNNLLTKITGDRWFGYSWLLDPLSFFVIVTCIVVWGAVPFVAFTLYAGLTQIPEEVIEAAQLDGASAFQRFRLIQLPYVRSIVTVLVVLSMIWDLKLFTQVFVLQDIGGDRELTSTIGVYIYQMGMAQGHYGLASAIGVIFVFVMLAIAYPYVRRTLREEEL

Secondary structure (DSSP, 8-state):
----------------------THHHHHHHHHHHHHHHHHHHHHHHHHHHHHTEE--HHHHTTPPPEE-TTHHHHHHHH-IIIIIHHHHHHHHHHHHHHHHHHHHHHHHHHHHHHS-HHHHHHHHHHHHHHHHS-HHHHHHHHHHHT-TTT-HHHHHHHHHH-S--TT--TTTSHHHHHHHHHHHHHHHHHHHHHHHHHHHHTTS-HHHHHHHHHTT--HHHHIIIIIHHHTHHHHHHHHHHHHHHHHT--HHHHHHHHHT--HHHH--HHHHHHIIIIIT--HHHHHHHHHHHHHHHHHHHHHHHHHHHHTTT-/----------------------THHHHHHHHHHHHHHHHHHHHHHHHHHHHHTEE--HHHHTTPPPEE-TTHHHHHHHH-IIIIIHHHHHHHHHHHHHHHHHHHHHHHHHHHHHHS-HHHHHHHHHHHHHHHHS-HHHHHHHHHHHT-TTT-HHHHHHHHHH-S--TT--TTTSHHHHHHHHHHHHHHHHHHHHHHHHHHHHTTS-HHHHHHHHHTT--HHHHIIIIIHHHTHHHHHHHHHHHHHHHHT--HHHHHHHHHT--HHHH--HHHHHHIIIIIT--HHHHHHHHHHHHHHHHHHHHHHHHHHHHTTT-